Protein AF-0000000080331933 (afdb_homodimer)

Nearest PDB structures (foldseek):
  6dgc-assembly1_A  TM=8.097E-01  e=8.464E-12  Sulfolobus sp. L00 11
  3lhk-assembly1_B  TM=8.534E-01  e=1.083E-10  Methanocaldococcus jannaschii DSM 2661
  6dgc-assembly2_D  TM=8.303E-01  e=3.123E-11  Sulfolobus sp. L00 11
  6dgc-assembly2_C  TM=8.072E-01  e=1.481E-11  Sulfolobus sp. L00 11
  6dgc-assembly1_B  TM=8.072E-01  e=1.899E-11  Sulfolobus sp. L00 11

Secondary structure (DSSP, 8-state):
-BHHHHHHHHT--HHHHHHHHHHT--SS-EEE-SSS-EEE--SS---S---EEEEEEEEESSGGGHHHHHHHHHHHHHHHHHTTPEEEEEEEEE--TT-TT-HHHHHHHH-TT--EEEESSHHHH-SSSHHHHHHHHHTTT-EEEES--S---HHHHHHHHHHHHHHHHHHHHHHHHHHH-HHHHHHHHHHHHHHHHH-/-BHHHHHHHHT--HHHHHHHHHHT--SS-EEE-SSS-EEE--SS---S---EEEEEEEEESSGGGHHHHHHHHHHHHHHHHHTT-EEEEEEEEE--TT-TT-HHHHHHHH-TT--EEEESSHHHH-SSSHHHHHHHHHTTT-EEEES--S---HHHHHHHHHHHHHHHHHHHHHHHHHHH-HHHHHHHHHHHHHHHHH-

InterPro domains:
  IPR006118 Recombinase, conserved site [PS00397] (57-65)
  IPR006119 Resolvase, N-terminal catalytic domain [PF00239] (56-193)
  IPR006119 Resolvase, N-terminal catalytic domain [PS51736] (53-199)
  IPR006119 Resolvase, N-terminal catalytic domain [SM00857] (54-197)
  IPR036162 Resolvase-like, N-terminal catalytic domain superfamily [G3DSA:3.40.50.1390] (54-148)
  IPR036162 Resolvase-like, N-terminal catalytic domain superfamily [SSF53041] (56-193)
  IPR041718 IS607-like transposase, catalytic domain [cd03769] (56-190)
  IPR048046 IS607 transposase [NF033518] (5-188)
  IPR051491 Site-specific recombinase/transposase-related [PTHR36172] (1-187)

Sequence (398 aa):
MNLTEWARTQGVHPQTAYRWFREGTLPVPAQRVGPRTILVDIDTNAALEAIDGLGLYARVSSHDQKADLERQVARLSAWAASAGHRVVRVETEIASGVDGCRSKARRLLADAQVTCVVVEHKDRLGRMNVELVEAALSATGRRLLVLDDGEVEDDLVRDMEDDLVRDMEEVLTSFCARLYGRRSAKNRAKAALEAAGRGMNLTEWARTQGVHPQTAYRWFREGTLPVPAQRVGPRTILVDIDTNAALEAIDGLGLYARVSSHDQKADLERQVARLSAWAASAGHRVVRVETEIASGVDGCRSKARRLLADAQVTCVVVEHKDRLGRMNVELVEAALSATGRRLLVLDDGEVEDDLVRDMEDDLVRDMEEVLTSFCARLYGRRSAKNRAKAALEAAGRG

Organism: NCBI:txid40318

Solvent-accessible surface area (backbone atoms only — not comparable to full-atom values): 20532 Å² total; per-residue (Å²): 73,44,46,57,58,49,14,56,73,71,72,38,56,46,66,55,44,48,49,23,54,74,69,67,64,42,77,45,68,64,42,72,80,51,98,87,40,41,35,26,59,50,85,54,63,56,44,59,56,45,49,72,15,27,25,40,47,38,54,32,62,44,83,88,38,51,69,55,41,50,50,48,44,50,53,55,50,52,53,38,58,73,51,58,35,43,73,72,43,78,37,73,44,75,45,52,40,63,49,35,78,41,62,52,60,27,50,55,40,32,34,62,64,42,34,30,40,35,28,53,37,66,53,52,77,17,75,43,33,50,49,39,35,40,19,29,27,43,27,77,71,21,43,74,43,62,74,51,86,69,92,68,55,68,71,52,47,53,54,48,51,54,38,48,53,51,35,48,47,53,51,38,25,53,50,30,24,73,75,71,32,68,87,51,6,60,62,13,22,50,41,13,53,54,35,34,69,72,90,75,44,45,55,59,50,14,56,75,71,71,37,55,44,66,55,43,49,50,24,54,75,69,68,63,41,76,45,68,64,43,72,79,48,100,86,40,39,36,28,59,49,83,56,65,56,46,59,55,46,48,72,16,29,26,40,47,38,52,33,60,45,85,90,38,52,70,56,41,50,51,49,46,49,52,54,49,51,52,37,57,73,52,59,36,41,72,70,43,77,38,73,47,74,44,53,38,63,49,34,76,42,60,55,61,28,52,52,41,32,34,63,64,41,34,32,41,35,28,54,37,67,53,53,77,16,73,43,34,48,49,38,35,40,20,30,26,42,27,76,72,20,43,73,42,62,73,50,86,67,92,70,57,68,70,53,48,53,53,47,51,54,38,48,52,53,33,47,46,51,50,38,24,53,52,30,25,73,75,71,32,67,88,51,7,59,62,12,23,50,41,13,53,54,35,34,70,74,92

Radius of gyration: 23.29 Å; Cα contacts (8 Å, |Δi|>4): 684; chains: 2; bounding box: 54×56×67 Å

Foldseek 3Di:
DWLCVVCVLLVHHSVVSVVCVVVVNRLFDWDAPDPPTIDGPCVCVSQSPQPQAEEEEFEAADPVCVVVRVVQQVVVVVSSVSSVHDYDYYFYYHHAQADPVGPRLVVSLPDPRHQEYEGQDLSRNHDPPSVVSQVVSPVVNGGYHHGDPDDDDPVRVVSVVVSVLVNQLVVQLVVCCVVPNNVCSNVRSVVVSVVVVVD/DWLCVVCVLLVHHSVVSVVCVVVVNRLFDWDAPDPPTIDGPCVCVSQSVQPQAEEEEFEAADPVCVVVRVVQQVVVVVSSVSSVHDYPYYFYYHHAQADPVTPRLVVSLPDPRHQEYEGQDLSRNHDPDSVVSQVVSPVVNGGYHHRDPDDDDPVRVVSVVVSVLVNQLVVQLVVCCVVPNNVCSNVRSVVVSVVVVVD

pLDDT: mean 85.54, std 13.43, range [34.91, 98.12]

Structure (mmCIF, N/CA/C/O backbone):
data_AF-0000000080331933-model_v1
#
loop_
_entity.id
_entity.type
_entity.pdbx_description
1 polymer 'IS607 family transposase'
#
loop_
_atom_site.group_PDB
_atom_site.id
_atom_site.type_symbol
_atom_site.label_atom_id
_atom_site.label_alt_id
_atom_site.label_comp_id
_atom_site.label_asym_id
_atom_site.label_entity_id
_atom_site.label_seq_id
_atom_site.pdbx_PDB_ins_code
_atom_site.Cartn_x
_atom_site.Cartn_y
_atom_site.Cartn_z
_atom_site.occupancy
_atom_site.B_iso_or_equiv
_atom_site.auth_seq_id
_atom_site.auth_comp_id
_atom_site.auth_asym_id
_atom_site.auth_atom_id
_atom_site.pdbx_PDB_model_num
ATOM 1 N N . MET A 1 1 ? 24.281 23.172 -17.469 1 78.62 1 MET A N 1
ATOM 2 C CA . MET A 1 1 ? 24.797 21.922 -18.031 1 78.62 1 MET A CA 1
ATOM 3 C C . MET A 1 1 ? 23.656 21.109 -18.641 1 78.62 1 MET A C 1
ATOM 5 O O . MET A 1 1 ? 22.5 21.25 -18.234 1 78.62 1 MET A O 1
ATOM 9 N N . ASN A 1 2 ? 23.953 20.359 -19.719 1 84.06 2 ASN A N 1
ATOM 10 C CA . ASN A 1 2 ? 22.953 19.516 -20.359 1 84.06 2 ASN A CA 1
ATOM 11 C C . ASN A 1 2 ? 22.5 18.375 -19.453 1 84.06 2 ASN A C 1
ATOM 13 O O . ASN A 1 2 ? 23.297 17.859 -18.656 1 84.06 2 ASN A O 1
ATOM 17 N N . LEU A 1 3 ? 21.266 18.109 -19.547 1 85.25 3 LEU A N 1
ATOM 18 C CA . LEU A 1 3 ? 20.672 17.109 -18.672 1 85.25 3 LEU A CA 1
ATOM 19 C C . LEU A 1 3 ? 21.469 15.805 -18.719 1 85.25 3 LEU A C 1
ATOM 21 O O . LEU A 1 3 ? 21.672 15.164 -17.688 1 85.25 3 LEU A O 1
ATOM 25 N N . THR A 1 4 ? 21.984 15.477 -19.938 1 84 4 THR A N 1
ATOM 26 C CA . THR A 1 4 ? 22.75 14.25 -20.094 1 84 4 THR A CA 1
ATOM 27 C C . THR A 1 4 ? 24.078 14.336 -19.344 1 84 4 THR A C 1
ATOM 29 O O . THR A 1 4 ? 24.484 13.383 -18.672 1 84 4 THR A O 1
ATOM 32 N N . GLU A 1 5 ? 24.703 15.391 -19.5 1 81.12 5 GLU A N 1
ATOM 33 C CA . GLU A 1 5 ? 25.969 15.609 -18.797 1 81.12 5 GLU A CA 1
ATOM 34 C C . GLU A 1 5 ? 25.766 15.625 -17.281 1 81.12 5 GLU A C 1
ATOM 36 O O . GLU A 1 5 ? 26.531 15.023 -16.531 1 81.12 5 GLU A O 1
ATOM 41 N N . TRP A 1 6 ? 24.734 16.375 -16.859 1 79.62 6 TRP A N 1
ATOM 42 C CA . TRP A 1 6 ? 24.375 16.422 -15.453 1 79.62 6 TRP A CA 1
ATOM 43 C C . TRP A 1 6 ? 24.141 15.023 -14.906 1 79.62 6 TRP A C 1
ATOM 45 O O . TRP A 1 6 ? 24.656 14.664 -13.836 1 79.62 6 TRP A O 1
ATOM 55 N N . ALA A 1 7 ? 23.422 14.258 -15.664 1 79.44 7 ALA A N 1
ATOM 56 C CA . ALA A 1 7 ? 23.109 12.891 -15.25 1 79.44 7 ALA A CA 1
ATOM 57 C C . ALA A 1 7 ? 24.375 12.07 -15.055 1 79.44 7 ALA A C 1
ATOM 59 O O . ALA A 1 7 ? 24.5 11.352 -14.055 1 79.44 7 ALA A O 1
ATOM 60 N N . ARG A 1 8 ? 25.328 12.234 -15.883 1 78.25 8 ARG A N 1
ATOM 61 C CA . ARG A 1 8 ? 26.578 11.492 -15.812 1 78.25 8 ARG A CA 1
ATOM 62 C C . ARG A 1 8 ? 27.391 11.891 -14.578 1 78.25 8 ARG A C 1
ATOM 64 O O . ARG A 1 8 ? 27.969 11.039 -13.906 1 78.25 8 ARG A O 1
ATOM 71 N N . THR A 1 9 ? 27.281 13.102 -14.367 1 74.12 9 THR A N 1
ATOM 72 C CA . THR A 1 9 ? 28.031 13.602 -13.219 1 74.12 9 THR A CA 1
ATOM 73 C C . THR A 1 9 ? 27.422 13.109 -11.914 1 74.12 9 THR A C 1
ATOM 75 O O . THR A 1 9 ? 28.125 12.922 -10.922 1 74.12 9 THR A O 1
ATOM 78 N N . GLN A 1 10 ? 26.078 12.898 -11.93 1 71.25 10 GLN A N 1
ATOM 79 C CA . GLN A 1 10 ? 25.359 12.5 -10.734 1 71.25 10 GLN A CA 1
ATOM 80 C C . GLN A 1 10 ? 25.297 10.977 -10.609 1 71.25 10 GLN A C 1
ATOM 82 O O . GLN A 1 10 ? 24.781 10.453 -9.625 1 71.25 10 GLN A O 1
ATOM 87 N N . GLY A 1 11 ? 25.797 10.32 -11.625 1 68.62 11 GLY A N 1
ATOM 88 C CA . GLY A 1 11 ? 25.75 8.867 -11.664 1 68.62 11 GLY A CA 1
ATOM 89 C C . GLY A 1 11 ? 24.359 8.328 -11.992 1 68.62 11 GLY A C 1
ATOM 90 O O . GLY A 1 11 ? 24 7.23 -11.578 1 68.62 11 GLY A O 1
ATOM 91 N N . VAL A 1 12 ? 23.656 9.133 -12.547 1 75.88 12 VAL A N 1
ATOM 92 C CA . VAL A 1 12 ? 22.312 8.75 -12.969 1 75.88 12 VAL A CA 1
ATOM 93 C C . VAL A 1 12 ? 22.281 8.516 -14.477 1 75.88 12 VAL A C 1
ATOM 95 O O . VAL A 1 12 ? 22.953 9.219 -15.234 1 75.88 12 VAL A O 1
ATOM 98 N N . HIS A 1 13 ? 21.641 7.379 -14.828 1 78.62 13 HIS A N 1
ATOM 99 C CA . HIS A 1 13 ? 21.484 7.133 -16.25 1 78.62 13 HIS A CA 1
ATOM 100 C C . HIS A 1 13 ? 20.734 8.273 -16.938 1 78.62 13 HIS A C 1
ATOM 102 O O . HIS A 1 13 ? 19.75 8.781 -16.406 1 78.62 13 HIS A O 1
ATOM 108 N N . PRO A 1 14 ? 21.203 8.648 -18.047 1 82.5 14 PRO A N 1
ATOM 109 C CA . PRO A 1 14 ? 20.578 9.781 -18.766 1 82.5 14 PRO A CA 1
ATOM 110 C C . PRO A 1 14 ? 19.094 9.586 -18.984 1 82.5 14 PRO A C 1
ATOM 112 O O . PRO A 1 14 ? 18.312 10.547 -18.891 1 82.5 14 PRO A O 1
ATOM 115 N N . GLN A 1 15 ? 18.703 8.383 -19.219 1 83.06 15 GLN A N 1
ATOM 116 C CA . GLN A 1 15 ? 17.281 8.133 -19.438 1 83.06 15 GLN A CA 1
ATOM 117 C C . GLN A 1 15 ? 16.484 8.352 -18.156 1 83.06 15 GLN A C 1
ATOM 119 O O . GLN A 1 15 ? 15.352 8.844 -18.219 1 83.06 15 GLN A O 1
ATOM 124 N N . THR A 1 16 ? 17.109 8.016 -17.094 1 79.62 16 THR A N 1
ATOM 125 C CA . THR A 1 16 ? 16.469 8.25 -15.812 1 79.62 16 THR A CA 1
ATOM 126 C C . THR A 1 16 ? 16.312 9.75 -15.547 1 79.62 16 THR A C 1
ATOM 128 O O . THR A 1 16 ? 15.242 10.195 -15.125 1 79.62 16 THR A O 1
ATOM 131 N N . ALA A 1 17 ? 17.328 10.422 -15.82 1 80.12 17 ALA A N 1
ATOM 132 C CA . ALA A 1 17 ? 17.297 11.875 -15.664 1 80.12 17 ALA A CA 1
ATOM 133 C C . ALA A 1 17 ? 16.203 12.492 -16.531 1 80.12 17 ALA A C 1
ATOM 135 O O . ALA A 1 17 ? 15.484 13.391 -16.094 1 80.12 17 ALA A O 1
ATOM 136 N N . TYR A 1 18 ? 16.125 11.961 -17.703 1 85.19 18 TYR A N 1
ATOM 137 C CA . TYR A 1 18 ? 15.109 12.453 -18.625 1 85.19 18 TYR A CA 1
ATOM 138 C C . TYR A 1 18 ? 13.711 12.156 -18.094 1 85.19 18 TYR A C 1
ATOM 140 O O . TYR A 1 18 ? 12.828 13.016 -18.141 1 85.19 18 TYR A O 1
ATOM 148 N N . ARG A 1 19 ? 13.547 11.023 -17.656 1 80.88 19 ARG A N 1
ATOM 149 C CA . ARG A 1 19 ? 12.266 10.648 -17.062 1 80.88 19 ARG A CA 1
ATOM 150 C C . ARG A 1 19 ? 11.914 11.555 -15.891 1 80.88 19 ARG A C 1
ATOM 152 O O . ARG A 1 19 ? 10.781 12.023 -15.773 1 80.88 19 ARG A O 1
ATOM 159 N N . TRP A 1 20 ? 12.898 11.812 -15.07 1 78.69 20 TRP A N 1
ATOM 160 C CA . TRP A 1 20 ? 12.719 12.719 -13.938 1 78.69 20 TRP A CA 1
ATOM 161 C C . TRP A 1 20 ? 12.242 14.086 -14.414 1 78.69 20 TRP A C 1
ATOM 163 O O . TRP A 1 20 ? 11.352 14.688 -13.805 1 78.69 20 TRP A O 1
ATOM 173 N N . PHE A 1 21 ? 12.891 14.562 -15.461 1 81.06 21 PHE A N 1
ATOM 174 C CA . PHE A 1 21 ? 12.547 15.867 -16.016 1 81.06 21 PHE A CA 1
ATOM 175 C C . PHE A 1 21 ? 11.109 15.883 -16.5 1 81.06 21 PHE A C 1
ATOM 177 O O . PHE A 1 21 ? 10.352 16.812 -16.203 1 81.06 21 PHE A O 1
ATOM 184 N N . ARG A 1 22 ? 10.711 14.812 -17.125 1 81.44 22 ARG A N 1
ATOM 185 C CA . ARG A 1 22 ? 9.367 14.711 -17.688 1 81.44 22 ARG A CA 1
ATOM 186 C C . ARG A 1 22 ? 8.312 14.617 -16.594 1 81.44 22 ARG A C 1
ATOM 188 O O . ARG A 1 22 ? 7.227 15.188 -16.719 1 81.44 22 ARG A O 1
ATOM 195 N N . GLU A 1 23 ? 8.719 14.055 -15.633 1 76 23 GLU A N 1
ATOM 196 C CA . GLU A 1 23 ? 7.77 13.789 -14.555 1 76 23 GLU A CA 1
ATOM 197 C C . GLU A 1 23 ? 7.793 14.906 -13.516 1 76 23 GLU A C 1
ATOM 199 O O . GLU A 1 23 ? 6.984 14.914 -12.586 1 76 23 GLU A O 1
ATOM 204 N N . GLY A 1 24 ? 8.688 15.75 -13.68 1 71.69 24 GLY A N 1
ATOM 205 C CA . GLY A 1 24 ? 8.82 16.859 -12.758 1 71.69 24 GLY A CA 1
ATOM 206 C C . GLY A 1 24 ? 9.484 16.484 -11.445 1 71.69 24 GLY A C 1
ATOM 207 O O . GLY A 1 24 ? 9.328 17.188 -10.438 1 71.69 24 GLY A O 1
ATOM 208 N N . THR A 1 25 ? 10.18 15.391 -11.531 1 69.5 25 THR A N 1
ATOM 209 C CA . THR A 1 25 ? 10.789 14.891 -10.297 1 69.5 25 THR A CA 1
ATOM 210 C C . THR A 1 25 ? 12.289 15.148 -10.297 1 69.5 25 THR A C 1
ATOM 212 O O . THR A 1 25 ? 13.008 14.68 -9.406 1 69.5 25 THR A O 1
ATOM 215 N N . LEU A 1 26 ? 12.789 15.852 -11.273 1 73.25 26 LEU A N 1
ATOM 216 C CA . LEU A 1 26 ? 14.203 16.203 -11.352 1 73.25 26 LEU A CA 1
ATOM 217 C C . LEU A 1 26 ? 14.617 17.094 -10.18 1 73.25 26 LEU A C 1
ATOM 219 O O . LEU A 1 26 ? 13.953 18.078 -9.891 1 73.25 26 LEU A O 1
ATOM 223 N N . PRO A 1 27 ? 15.586 16.641 -9.453 1 69 27 PRO A N 1
ATOM 224 C CA . PRO A 1 27 ? 15.977 17.375 -8.25 1 69 27 PRO A CA 1
ATOM 225 C C . PRO A 1 27 ? 16.516 18.766 -8.555 1 69 27 PRO A C 1
ATOM 227 O O . PRO A 1 27 ? 16.688 19.594 -7.645 1 69 27 PRO A O 1
ATOM 230 N N . VAL A 1 28 ? 16.812 19.031 -9.797 1 71.31 28 VAL A N 1
ATOM 231 C CA . VAL A 1 28 ? 17.375 20.328 -10.172 1 71.31 28 VAL A CA 1
ATOM 232 C C . VAL A 1 28 ? 16.5 20.984 -11.227 1 71.31 28 VAL A C 1
ATOM 234 O O . VAL A 1 28 ? 15.875 20.297 -12.047 1 71.31 28 VAL A O 1
ATOM 237 N N . PRO A 1 29 ? 16.359 22.297 -10.992 1 72.62 29 PRO A N 1
ATOM 238 C CA . PRO A 1 29 ? 15.625 22.969 -12.062 1 72.62 29 PRO A CA 1
ATOM 239 C C . PRO A 1 29 ? 16.266 22.766 -13.438 1 72.62 29 PRO A C 1
ATOM 241 O O . PRO A 1 29 ? 17.5 22.781 -13.555 1 72.62 29 PRO A O 1
ATOM 244 N N . ALA A 1 30 ? 15.398 22.312 -14.297 1 80.56 30 ALA A N 1
ATOM 245 C CA . ALA A 1 30 ? 15.852 22.141 -15.672 1 80.56 30 ALA A CA 1
ATOM 246 C C . ALA A 1 30 ? 14.844 22.734 -16.656 1 80.56 30 ALA A C 1
ATOM 248 O O . ALA A 1 30 ? 13.656 22.844 -16.344 1 80.56 30 ALA A O 1
ATOM 249 N N . GLN A 1 31 ? 15.359 23.328 -17.656 1 83 31 GLN A N 1
ATOM 250 C CA . GLN A 1 31 ? 14.508 23.938 -18.672 1 83 31 GLN A CA 1
ATOM 251 C C . GLN A 1 31 ? 14.906 23.453 -20.078 1 83 31 GLN A C 1
ATOM 253 O O . GLN A 1 31 ? 16.094 23.281 -20.359 1 83 31 GLN A O 1
ATOM 258 N N . ARG A 1 32 ? 13.852 23 -20.734 1 84.19 32 ARG A N 1
ATOM 259 C CA . ARG A 1 32 ? 14.102 22.656 -22.125 1 84.19 32 ARG A CA 1
ATOM 260 C C . ARG A 1 32 ? 14.414 23.891 -22.953 1 84.19 32 ARG A C 1
ATOM 262 O O . ARG A 1 32 ? 13.617 24.828 -23 1 84.19 32 ARG A O 1
ATOM 269 N N . VAL A 1 33 ? 15.562 24.047 -23.453 1 80.44 33 VAL A N 1
ATOM 270 C CA . VAL A 1 33 ? 15.992 25.219 -24.203 1 80.44 33 VAL A CA 1
ATOM 271 C C . VAL A 1 33 ? 15.906 24.938 -25.703 1 80.44 33 VAL A C 1
ATOM 273 O O . VAL A 1 33 ? 15.953 25.859 -26.516 1 80.44 33 VAL A O 1
ATOM 276 N N . GLY A 1 34 ? 15.688 23.719 -26.203 1 77.19 34 GLY A N 1
ATOM 277 C CA . GLY A 1 34 ? 15.555 23.297 -27.594 1 77.19 34 GLY A CA 1
ATOM 278 C C . GLY A 1 34 ? 14.766 22 -27.75 1 77.19 34 GLY A C 1
ATOM 279 O O . GLY A 1 34 ? 14.312 21.422 -26.766 1 77.19 34 GLY A O 1
ATOM 280 N N . PRO A 1 35 ? 14.57 21.547 -29 1 77.31 35 PRO A N 1
ATOM 281 C CA . PRO A 1 35 ? 13.773 20.359 -29.25 1 77.31 35 PRO A CA 1
ATOM 282 C C . PRO A 1 35 ? 14.344 19.109 -28.578 1 77.31 35 PRO A C 1
ATOM 284 O O . PRO A 1 35 ? 13.594 18.219 -28.172 1 77.31 35 PRO A O 1
ATOM 287 N N . ARG A 1 36 ? 15.633 19.125 -28.469 1 78.56 36 ARG A N 1
ATOM 288 C CA . ARG A 1 36 ? 16.281 17.953 -27.906 1 78.56 36 ARG A CA 1
ATOM 289 C C . ARG A 1 36 ? 17.203 18.344 -26.75 1 78.56 36 ARG A C 1
ATOM 291 O O . ARG A 1 36 ? 18.016 17.531 -26.297 1 78.56 36 ARG A O 1
ATOM 298 N N . THR A 1 37 ? 17.219 19.609 -26.391 1 82.5 37 THR A N 1
ATOM 299 C CA . THR A 1 37 ? 18.188 20.062 -25.391 1 82.5 37 THR A CA 1
ATOM 300 C C . THR A 1 37 ? 17.484 20.531 -24.125 1 82.5 37 THR A C 1
ATOM 302 O O . THR A 1 37 ? 16.594 21.406 -24.188 1 82.5 37 THR A O 1
ATOM 305 N N . ILE A 1 38 ? 17.75 19.891 -22.969 1 86.88 38 ILE A N 1
ATOM 306 C CA . ILE A 1 38 ? 17.328 20.297 -21.641 1 86.88 38 ILE A CA 1
ATOM 307 C C . ILE A 1 38 ? 18.531 20.781 -20.828 1 86.88 38 ILE A C 1
ATOM 309 O O . ILE A 1 38 ? 19.531 20.062 -20.719 1 86.88 38 ILE A O 1
ATOM 313 N N . LEU A 1 39 ? 18.547 22.078 -20.5 1 80.12 39 LEU A N 1
ATOM 314 C CA . LEU A 1 39 ? 19.641 22.641 -19.703 1 80.12 39 LEU A CA 1
ATOM 315 C C . LEU A 1 39 ? 19.297 22.641 -18.219 1 80.12 39 LEU A C 1
ATOM 317 O O . LEU A 1 39 ? 18.172 22.984 -17.844 1 80.12 39 LEU A O 1
ATOM 321 N N . VAL A 1 40 ? 20.266 22.062 -17.562 1 74.81 40 VAL A N 1
ATOM 322 C CA . VAL A 1 40 ? 20.172 22.109 -16.094 1 74.81 40 VAL A CA 1
ATOM 323 C C . VAL A 1 40 ? 20.859 23.375 -15.586 1 74.81 40 VAL A C 1
ATOM 325 O O . VAL A 1 40 ? 21.984 23.703 -16.016 1 74.81 40 VAL A O 1
ATOM 328 N N . ASP A 1 41 ? 20.125 24.328 -15.148 1 60.22 41 ASP A N 1
ATOM 329 C CA . ASP A 1 41 ? 20.719 25.531 -14.594 1 60.22 41 ASP A CA 1
ATOM 330 C C . ASP A 1 41 ? 21.672 25.203 -13.453 1 60.22 41 ASP A C 1
ATOM 332 O O . ASP A 1 41 ? 21.25 24.766 -12.383 1 60.22 41 ASP A O 1
ATOM 336 N N . ILE A 1 42 ? 22.922 25.047 -13.836 1 52.09 42 ILE A N 1
ATOM 337 C CA . ILE A 1 42 ? 23.984 24.75 -12.875 1 52.09 42 ILE A CA 1
ATOM 338 C C . ILE A 1 42 ? 24.141 25.906 -11.898 1 52.09 42 ILE A C 1
ATOM 340 O O . ILE A 1 42 ? 24.594 25.719 -10.773 1 52.09 42 ILE A O 1
ATOM 344 N N . ASP A 1 43 ? 24.422 27.234 -12.469 1 46.16 43 ASP A N 1
ATOM 345 C CA . ASP A 1 43 ? 24.703 28.312 -11.539 1 46.16 43 ASP A CA 1
ATOM 346 C C . ASP A 1 43 ? 23.828 28.219 -10.289 1 46.16 43 ASP A C 1
ATOM 348 O O . ASP A 1 43 ? 24.141 28.828 -9.266 1 46.16 43 ASP A O 1
ATOM 352 N N . THR A 1 44 ? 22.609 28.266 -10.641 1 37.25 44 THR A N 1
ATOM 353 C CA . THR A 1 44 ? 21.906 27.922 -9.414 1 37.25 44 THR A CA 1
ATOM 354 C C . THR A 1 44 ? 22.484 26.641 -8.789 1 37.25 44 THR A C 1
ATOM 356 O O . THR A 1 44 ? 22.469 25.578 -9.422 1 37.25 44 THR A O 1
ATOM 359 N N . ASN A 1 45 ? 23.719 26.609 -8.469 1 36.22 45 ASN A N 1
ATOM 360 C CA . ASN A 1 45 ? 24.188 25.641 -7.496 1 36.22 45 ASN A CA 1
ATOM 361 C C . ASN A 1 45 ? 23.047 24.812 -6.934 1 36.22 45 ASN A C 1
ATOM 363 O O . ASN A 1 45 ? 22.703 24.938 -5.758 1 36.22 45 ASN A O 1
ATOM 367 N N . ALA A 1 46 ? 22.125 24.969 -7.609 1 36.38 46 ALA A N 1
ATOM 368 C CA . ALA A 1 46 ? 21.047 24.141 -7.105 1 36.38 46 ALA A CA 1
ATOM 369 C C . ALA A 1 46 ? 21.547 22.75 -6.711 1 36.38 46 ALA A C 1
ATOM 371 O O . ALA A 1 46 ? 22 21.984 -7.562 1 36.38 46 ALA A O 1
ATOM 372 N N . ALA A 1 47 ? 22.547 22.609 -5.973 1 34.91 47 ALA A N 1
ATOM 373 C CA . ALA A 1 47 ? 22.844 21.594 -4.973 1 34.91 47 ALA A CA 1
ATOM 374 C C . ALA A 1 47 ? 21.859 20.422 -5.078 1 34.91 47 ALA A C 1
ATOM 376 O O . ALA A 1 47 ? 20.641 20.641 -5.223 1 34.91 47 ALA A O 1
ATOM 377 N N . LEU A 1 48 ? 21.984 19.375 -5.957 1 43.81 48 LEU A N 1
ATOM 378 C CA . LEU A 1 48 ? 21.25 18.203 -5.492 1 43.81 48 LEU A CA 1
ATOM 379 C C . LEU A 1 48 ? 20.609 18.453 -4.133 1 43.81 48 LEU A C 1
ATOM 381 O O . LEU A 1 48 ? 21.312 18.578 -3.125 1 43.81 48 LEU A O 1
ATOM 385 N N . GLU A 1 49 ? 20.094 19.641 -4.199 1 49.19 49 GLU A N 1
ATOM 386 C CA . GLU A 1 49 ? 19.578 20.078 -2.906 1 49.19 49 GLU A CA 1
ATOM 387 C C . GLU A 1 49 ? 19.453 18.922 -1.935 1 49.19 49 GLU A C 1
ATOM 389 O O . GLU A 1 49 ? 18.812 17.906 -2.254 1 49.19 49 GLU A O 1
ATOM 394 N N . ALA A 1 50 ? 20.641 18.781 -1.407 1 58.12 50 ALA A N 1
ATOM 395 C CA . ALA A 1 50 ? 20.719 17.797 -0.326 1 58.12 50 ALA A CA 1
ATOM 396 C C . ALA A 1 50 ? 19.344 17.594 0.324 1 58.12 50 ALA A C 1
ATOM 398 O O . ALA A 1 50 ? 18.625 18.547 0.597 1 58.12 50 ALA A O 1
ATOM 399 N N . ILE A 1 51 ? 18.797 16.609 -0.263 1 68.5 51 ILE A N 1
ATOM 400 C CA . ILE A 1 51 ? 17.625 16.188 0.483 1 68.5 51 ILE A CA 1
ATOM 401 C C . ILE A 1 51 ? 17.969 16.031 1.959 1 68.5 51 ILE A C 1
ATOM 403 O O . ILE A 1 51 ? 18.969 15.367 2.297 1 68.5 51 ILE A O 1
ATOM 407 N N . ASP A 1 52 ? 17.375 16.906 2.615 1 77.5 52 ASP A N 1
ATOM 408 C CA . ASP A 1 52 ? 17.547 16.734 4.055 1 77.5 52 ASP A CA 1
ATOM 409 C C . ASP A 1 52 ? 16.562 15.711 4.605 1 77.5 52 ASP A C 1
ATOM 411 O O . ASP A 1 52 ? 15.344 15.859 4.434 1 77.5 52 ASP A O 1
ATOM 415 N N . GLY A 1 53 ? 17.062 14.469 4.996 1 93.75 53 GLY A N 1
ATOM 416 C CA . GLY A 1 53 ? 16.25 13.445 5.641 1 93.75 53 GLY A CA 1
ATOM 417 C C . GLY A 1 53 ? 16.031 12.227 4.77 1 93.75 53 GLY A C 1
ATOM 418 O O . GLY A 1 53 ? 14.891 11.812 4.555 1 93.75 53 GLY A O 1
ATOM 419 N N . LEU A 1 54 ? 17.109 11.594 4.301 1 95.38 54 LEU A N 1
ATOM 420 C CA . LEU A 1 54 ? 17.031 10.391 3.482 1 95.38 54 LEU A CA 1
ATOM 421 C C . LEU A 1 54 ? 16.797 9.156 4.352 1 95.38 54 LEU A C 1
ATOM 423 O O . LEU A 1 54 ? 17.484 8.961 5.352 1 95.38 54 LEU A O 1
ATOM 427 N N . GLY A 1 55 ? 15.758 8.453 4.008 1 97.62 55 GLY A N 1
ATOM 428 C CA . GLY A 1 55 ? 15.586 7.098 4.516 1 97.62 55 GLY A CA 1
ATOM 429 C C . GLY A 1 55 ? 15.875 6.031 3.479 1 97.62 55 GLY A C 1
ATOM 430 O O . GLY A 1 55 ? 15.18 5.93 2.469 1 97.62 55 GLY A O 1
ATOM 431 N N . LEU A 1 56 ? 16.938 5.262 3.744 1 97.31 56 LEU A N 1
ATOM 432 C CA . LEU A 1 56 ? 17.312 4.188 2.836 1 97.31 56 LEU A CA 1
ATOM 433 C C . LEU A 1 56 ? 16.656 2.877 3.238 1 97.31 56 LEU A C 1
ATOM 435 O O . LEU A 1 56 ? 16.656 2.506 4.414 1 97.31 56 LEU A O 1
ATOM 439 N N . TYR A 1 57 ? 16.078 2.25 2.23 1 97.69 57 TYR A N 1
ATOM 440 C CA . TYR A 1 57 ? 15.414 0.983 2.514 1 97.69 57 TYR A CA 1
ATOM 441 C C . TYR A 1 57 ? 15.867 -0.102 1.545 1 97.69 57 TYR A C 1
ATOM 443 O O . TYR A 1 57 ? 15.867 0.103 0.329 1 97.69 57 TYR A O 1
ATOM 451 N N . ALA A 1 58 ? 16.312 -1.238 2.146 1 95.88 58 ALA A N 1
ATOM 452 C CA . ALA A 1 58 ? 16.703 -2.42 1.388 1 95.88 58 ALA A CA 1
ATOM 453 C C . ALA A 1 58 ? 15.977 -3.662 1.88 1 95.88 58 ALA A C 1
ATOM 455 O O . ALA A 1 58 ? 15.766 -3.832 3.084 1 95.88 58 ALA A O 1
ATOM 456 N N . ARG A 1 59 ? 15.562 -4.484 0.85 1 94.19 59 ARG A N 1
ATOM 457 C CA . ARG A 1 59 ? 14.797 -5.664 1.218 1 94.19 59 ARG A CA 1
ATOM 458 C C . ARG A 1 59 ? 15.148 -6.852 0.325 1 94.19 59 ARG A C 1
ATOM 460 O O . ARG A 1 59 ? 15.352 -6.688 -0.88 1 94.19 59 ARG A O 1
ATOM 467 N N . VAL A 1 60 ? 15.211 -8.023 0.975 1 91.25 60 VAL A N 1
ATOM 468 C CA . VAL A 1 60 ? 15.258 -9.281 0.242 1 91.25 60 VAL A CA 1
ATOM 469 C C . VAL A 1 60 ? 14.18 -10.234 0.774 1 91.25 60 VAL A C 1
ATOM 471 O O . VAL A 1 60 ? 13.602 -9.984 1.832 1 91.25 60 VAL A O 1
ATOM 474 N N . SER A 1 61 ? 13.938 -11.289 0.087 1 90.06 61 SER A N 1
ATOM 475 C CA . SER A 1 61 ? 12.836 -12.164 0.448 1 90.06 61 SER A CA 1
ATOM 476 C C . SER A 1 61 ? 13.312 -13.336 1.306 1 90.06 61 SER A C 1
ATOM 478 O O . SER A 1 61 ? 12.5 -14.016 1.936 1 90.06 61 SER A O 1
ATOM 480 N N . SER A 1 62 ? 14.578 -13.586 1.27 1 88.94 62 SER A N 1
ATOM 481 C CA . SER A 1 62 ? 15.055 -14.773 1.978 1 88.94 62 SER A CA 1
ATOM 482 C C . SER A 1 62 ? 16.375 -14.5 2.691 1 88.94 62 SER A C 1
ATOM 484 O O . SER A 1 62 ? 17.141 -13.641 2.268 1 88.94 62 SER A O 1
ATOM 486 N N . HIS A 1 63 ? 16.641 -15.297 3.701 1 89.19 63 HIS A N 1
ATOM 487 C CA . HIS A 1 63 ? 17.875 -15.188 4.465 1 89.19 63 HIS A CA 1
ATOM 488 C C . HIS A 1 63 ? 19.078 -15.602 3.629 1 89.19 63 HIS A C 1
ATOM 490 O O . HIS A 1 63 ? 20.219 -15.211 3.922 1 89.19 63 HIS A O 1
ATOM 496 N N . ASP A 1 64 ? 18.797 -16.359 2.596 1 87.31 64 ASP A N 1
ATOM 497 C CA . ASP A 1 64 ? 19.875 -16.844 1.743 1 87.31 64 ASP A CA 1
ATOM 498 C C . ASP A 1 64 ? 20.391 -15.734 0.827 1 87.31 64 ASP A C 1
ATOM 500 O O . ASP A 1 64 ? 21.359 -15.922 0.103 1 87.31 64 ASP A O 1
ATOM 504 N N . GLN A 1 65 ? 19.812 -14.57 0.929 1 88.81 65 GLN A N 1
ATOM 505 C CA . GLN A 1 65 ? 20.172 -13.469 0.034 1 88.81 65 GLN A CA 1
ATOM 506 C C . GLN A 1 65 ? 20.875 -12.344 0.793 1 88.81 65 GLN A C 1
ATOM 508 O O . GLN A 1 65 ? 20.75 -11.18 0.421 1 88.81 65 GLN A O 1
ATOM 513 N N . LYS A 1 66 ? 21.516 -12.68 1.791 1 89.06 66 LYS A N 1
ATOM 514 C CA . LYS A 1 66 ? 22.172 -11.695 2.646 1 89.06 66 LYS A CA 1
ATOM 515 C C . LYS A 1 66 ? 23.219 -10.898 1.867 1 89.06 66 LYS A C 1
ATOM 517 O O . LYS A 1 66 ? 23.359 -9.688 2.062 1 89.06 66 LYS A O 1
ATOM 522 N N . ALA A 1 67 ? 23.953 -11.602 1.06 1 89.31 67 ALA A N 1
ATOM 523 C CA . ALA A 1 67 ? 24.969 -10.914 0.264 1 89.31 67 ALA A CA 1
ATOM 524 C C . ALA A 1 67 ? 24.328 -9.867 -0.643 1 89.31 67 ALA A C 1
ATOM 526 O O . ALA A 1 67 ? 24.875 -8.773 -0.81 1 89.31 67 ALA A O 1
ATOM 527 N N . ASP A 1 68 ? 23.234 -10.203 -1.188 1 88.62 68 ASP A N 1
ATOM 528 C CA . ASP A 1 68 ? 22.516 -9.266 -2.043 1 88.62 68 ASP A CA 1
ATOM 529 C C . ASP A 1 68 ? 22.016 -8.07 -1.24 1 88.62 68 ASP A C 1
ATOM 531 O O . ASP A 1 68 ? 22.047 -6.934 -1.719 1 88.62 68 ASP A O 1
ATOM 535 N N . LEU A 1 69 ? 21.562 -8.328 -0.099 1 92.44 69 LEU A N 1
ATOM 536 C CA . LEU A 1 69 ? 21.078 -7.273 0.785 1 92.44 69 LEU A CA 1
ATOM 537 C C . LEU A 1 69 ? 22.203 -6.285 1.099 1 92.44 69 LEU A C 1
ATOM 539 O O . LEU A 1 69 ? 22 -5.07 1.026 1 92.44 69 LEU A O 1
ATOM 543 N N . GLU A 1 70 ? 23.328 -6.84 1.346 1 93.44 70 GLU A N 1
ATOM 544 C CA . GLU A 1 70 ? 24.484 -6.008 1.649 1 93.44 70 GLU A CA 1
ATOM 545 C C . GLU A 1 70 ? 24.891 -5.164 0.444 1 93.44 70 GLU A C 1
ATOM 547 O O . GLU A 1 70 ? 25.234 -3.988 0.588 1 93.44 70 GLU A O 1
ATOM 552 N N . ARG A 1 71 ? 24.859 -5.793 -0.645 1 91.25 71 ARG A N 1
ATOM 553 C CA . ARG A 1 71 ? 25.188 -5.074 -1.869 1 91.25 71 ARG A CA 1
ATOM 554 C C . ARG A 1 71 ? 24.188 -3.947 -2.127 1 91.25 71 ARG A C 1
ATOM 556 O O . ARG A 1 71 ? 24.578 -2.857 -2.555 1 91.25 71 ARG A O 1
ATOM 563 N N . GLN A 1 72 ? 22.969 -4.172 -1.899 1 91.19 72 GLN A N 1
ATOM 564 C CA . GLN A 1 72 ? 21.922 -3.17 -2.072 1 91.19 72 GLN A CA 1
ATOM 565 C C . GLN A 1 72 ? 22.141 -1.973 -1.152 1 91.19 72 GLN A C 1
ATOM 567 O O . GLN A 1 72 ? 22.109 -0.824 -1.599 1 91.19 72 GLN A O 1
ATOM 572 N N . VAL A 1 73 ? 22.453 -2.238 0.047 1 94.31 73 VAL A N 1
ATOM 573 C CA . VAL A 1 73 ? 22.703 -1.182 1.023 1 94.31 73 VAL A CA 1
ATOM 574 C C . VAL A 1 73 ? 23.922 -0.371 0.612 1 94.31 73 VAL A C 1
ATOM 576 O O . VAL A 1 73 ? 23.922 0.858 0.707 1 94.31 73 VAL A O 1
ATOM 579 N N . ALA A 1 74 ? 24.906 -1.11 0.152 1 93.06 74 ALA A N 1
ATOM 580 C CA . ALA A 1 74 ? 26.141 -0.442 -0.278 1 93.06 74 ALA A CA 1
ATOM 581 C C . ALA A 1 74 ? 25.859 0.518 -1.433 1 93.06 74 ALA A C 1
ATOM 583 O O . ALA A 1 74 ? 26.359 1.647 -1.438 1 93.06 74 ALA A O 1
ATOM 584 N N . ARG A 1 75 ? 25.078 0.079 -2.346 1 90.75 75 ARG A N 1
ATOM 585 C CA . ARG A 1 75 ? 24.75 0.912 -3.496 1 90.75 75 ARG A CA 1
ATOM 586 C C . ARG A 1 75 ? 23.938 2.135 -3.068 1 90.75 75 ARG A C 1
ATOM 588 O O . ARG A 1 75 ? 24.219 3.252 -3.51 1 90.75 75 ARG A O 1
ATOM 595 N N . LEU A 1 76 ? 22.969 1.936 -2.197 1 92.56 76 LEU A N 1
ATOM 596 C CA . LEU A 1 76 ? 22.141 3.029 -1.699 1 92.56 76 LEU A CA 1
ATOM 597 C C . LEU A 1 76 ? 22.984 4.043 -0.934 1 92.56 76 LEU A C 1
ATOM 599 O O . LEU A 1 76 ? 22.859 5.25 -1.142 1 92.56 76 LEU A O 1
ATOM 603 N N . SER A 1 77 ? 23.859 3.496 -0.154 1 92.94 77 SER A N 1
ATOM 604 C CA . SER A 1 77 ? 24.688 4.348 0.681 1 92.94 77 SER A CA 1
ATOM 605 C C . SER A 1 77 ? 25.688 5.137 -0.161 1 92.94 77 SER A C 1
ATOM 607 O O . SER A 1 77 ? 25.938 6.316 0.096 1 92.94 77 SER A O 1
ATOM 609 N N . ALA A 1 78 ? 26.266 4.48 -1.069 1 89.94 78 ALA A N 1
ATOM 610 C CA . ALA A 1 78 ? 27.219 5.145 -1.955 1 89.94 78 ALA A CA 1
ATOM 611 C C . ALA A 1 78 ? 26.547 6.281 -2.725 1 89.94 78 ALA A C 1
ATOM 613 O O . ALA A 1 78 ? 27.109 7.367 -2.85 1 89.94 78 ALA A O 1
ATOM 614 N N . TRP A 1 79 ? 25.375 6.008 -3.168 1 87.31 79 TRP A N 1
ATOM 615 C CA . TRP A 1 79 ? 24.609 7.023 -3.883 1 87.31 79 TRP A CA 1
ATOM 616 C C . TRP A 1 79 ? 24.297 8.219 -2.979 1 87.31 79 TRP A C 1
ATOM 618 O O . TRP A 1 79 ? 24.484 9.367 -3.379 1 87.31 79 TRP A O 1
ATOM 628 N N . ALA A 1 80 ? 23.844 7.941 -1.776 1 89.12 80 ALA A N 1
ATOM 629 C CA . ALA A 1 80 ? 23.5 9.008 -0.834 1 89.12 80 ALA A CA 1
ATOM 630 C C . ALA A 1 80 ? 24.719 9.883 -0.534 1 89.12 80 ALA A C 1
ATOM 632 O O . ALA A 1 80 ? 24.594 11.109 -0.452 1 89.12 80 ALA A O 1
ATOM 633 N N . ALA A 1 81 ? 25.844 9.281 -0.372 1 87 81 ALA A N 1
ATOM 634 C CA . ALA A 1 81 ? 27.094 9.984 -0.049 1 87 81 ALA A CA 1
ATOM 635 C C . ALA A 1 81 ? 27.531 10.875 -1.208 1 87 81 ALA A C 1
ATOM 637 O O . ALA A 1 81 ? 28.031 11.984 -0.995 1 87 81 ALA A O 1
ATOM 638 N N . SER A 1 82 ? 27.375 10.398 -2.297 1 82.81 82 SER A N 1
ATOM 639 C CA . SER A 1 82 ? 27.859 11.102 -3.477 1 82.81 82 SER A CA 1
ATOM 640 C C . SER A 1 82 ? 27.078 12.398 -3.707 1 82.81 82 SER A C 1
ATOM 642 O O . SER A 1 82 ? 27.641 13.375 -4.211 1 82.81 82 SER A O 1
ATOM 644 N N . ALA A 1 83 ? 25.844 12.461 -3.285 1 72 83 ALA A N 1
ATOM 645 C CA . ALA A 1 83 ? 25 13.617 -3.557 1 72 83 ALA A CA 1
ATOM 646 C C . ALA A 1 83 ? 24.906 14.531 -2.334 1 72 83 ALA A C 1
ATOM 648 O O . ALA A 1 83 ? 24.219 15.547 -2.359 1 72 83 ALA A O 1
ATOM 649 N N . GLY A 1 84 ? 25.688 14.148 -1.375 1 78.19 84 GLY A N 1
ATOM 650 C CA . GLY A 1 84 ? 25.734 14.938 -0.158 1 78.19 84 GLY A CA 1
ATOM 651 C C . GLY A 1 84 ? 24.422 14.938 0.604 1 78.19 84 GLY A C 1
ATOM 652 O O . GLY A 1 84 ? 24.078 15.93 1.25 1 78.19 84 GLY A O 1
ATOM 653 N N . HIS A 1 85 ? 23.656 13.953 0.465 1 82.12 85 HIS A N 1
ATOM 654 C CA . HIS A 1 85 ? 22.375 13.844 1.146 1 82.12 85 HIS A CA 1
ATOM 655 C C . HIS A 1 85 ? 22.547 13.414 2.598 1 82.12 85 HIS A C 1
ATOM 657 O O . HIS A 1 85 ? 23.469 12.664 2.918 1 82.12 85 HIS A O 1
ATOM 663 N N . ARG A 1 86 ? 21.812 14.008 3.443 1 90.19 86 ARG A N 1
ATOM 664 C CA . ARG A 1 86 ? 21.828 13.578 4.84 1 90.19 86 ARG A CA 1
ATOM 665 C C . ARG A 1 86 ? 20.953 12.352 5.043 1 90.19 86 ARG A C 1
ATOM 667 O O . ARG A 1 86 ? 19.734 12.422 4.859 1 90.19 86 ARG A O 1
ATOM 674 N N . VAL A 1 87 ? 21.578 11.305 5.41 1 94.38 87 VAL A N 1
ATOM 675 C CA . VAL A 1 87 ? 20.859 10.07 5.691 1 94.38 87 VAL A CA 1
ATOM 676 C C . VAL A 1 87 ? 20.406 10.055 7.152 1 94.38 87 VAL A C 1
ATOM 678 O O . VAL A 1 87 ? 21.234 10.188 8.062 1 94.38 87 VAL A O 1
ATOM 681 N N . VAL A 1 88 ? 19.141 9.898 7.344 1 95.69 88 VAL A N 1
ATOM 682 C CA . VAL A 1 88 ? 18.656 9.953 8.719 1 95.69 88 VAL A CA 1
ATOM 683 C C . VAL A 1 88 ? 18.312 8.539 9.195 1 95.69 88 VAL A C 1
ATOM 685 O O . VAL A 1 88 ? 18.219 8.289 10.398 1 95.69 88 VAL A O 1
ATOM 688 N N . ARG A 1 89 ? 18.094 7.617 8.242 1 96 89 ARG A N 1
ATOM 689 C CA . ARG A 1 89 ? 17.734 6.258 8.633 1 96 89 ARG A CA 1
ATOM 690 C C . ARG A 1 89 ? 18.094 5.266 7.527 1 96 89 ARG A C 1
ATOM 692 O O . ARG A 1 89 ? 17.938 5.562 6.344 1 96 89 ARG A O 1
ATOM 699 N N . VAL A 1 90 ? 18.594 4.102 7.938 1 97 90 VAL A N 1
ATOM 700 C CA . VAL A 1 90 ? 18.828 2.967 7.051 1 97 90 VAL A CA 1
ATOM 701 C C . VAL A 1 90 ? 18.141 1.727 7.605 1 97 90 VAL A C 1
ATOM 703 O O . VAL A 1 90 ? 18.391 1.32 8.742 1 97 90 VAL A O 1
ATOM 706 N N . GLU A 1 91 ? 17.219 1.205 6.832 1 98.06 91 GLU A N 1
ATOM 707 C CA . GLU A 1 91 ? 16.5 0.004 7.254 1 98.06 91 GLU A CA 1
ATOM 708 C C . GLU A 1 91 ? 16.703 -1.135 6.258 1 98.06 91 GLU A C 1
ATOM 710 O O . GLU A 1 91 ? 16.531 -0.948 5.051 1 98.06 91 GLU A O 1
ATOM 715 N N . THR A 1 92 ? 17.125 -2.311 6.754 1 96.81 92 THR A N 1
ATOM 716 C CA . THR A 1 92 ? 17.234 -3.545 5.988 1 96.81 92 THR A CA 1
ATOM 717 C C . THR A 1 92 ? 16.25 -4.598 6.508 1 96.81 92 THR A C 1
ATOM 719 O O . THR A 1 92 ? 16.047 -4.711 7.715 1 96.81 92 THR A O 1
ATOM 722 N N . GLU A 1 93 ? 15.711 -5.277 5.602 1 95.69 93 GLU A N 1
ATOM 723 C CA . GLU A 1 93 ? 14.664 -6.191 6.047 1 95.69 93 GLU A CA 1
ATOM 724 C C . GLU A 1 93 ? 14.594 -7.43 5.152 1 95.69 93 GLU A C 1
ATOM 726 O O . GLU A 1 93 ? 14.852 -7.348 3.951 1 95.69 93 GLU A O 1
ATOM 731 N N . ILE A 1 94 ? 14.414 -8.602 5.777 1 94 94 ILE A N 1
ATOM 732 C CA . ILE A 1 94 ? 14.086 -9.836 5.07 1 94 94 ILE A CA 1
ATOM 733 C C . ILE A 1 94 ? 12.594 -10.109 5.176 1 94 94 ILE A C 1
ATOM 735 O O . ILE A 1 94 ? 12.094 -10.477 6.246 1 94 94 ILE A O 1
ATOM 739 N N . ALA A 1 95 ? 11.914 -9.867 4.098 1 93.31 95 ALA A N 1
ATOM 740 C CA . ALA A 1 95 ? 10.461 -9.977 4.105 1 93.31 95 ALA A CA 1
ATOM 741 C C . ALA A 1 95 ? 9.906 -10.008 2.686 1 93.31 95 ALA A C 1
ATOM 743 O O . ALA A 1 95 ? 10.586 -9.609 1.737 1 93.31 95 ALA A O 1
ATOM 744 N N . SER A 1 96 ? 8.633 -10.43 2.656 1 92.06 96 SER A N 1
ATOM 745 C CA . SER A 1 96 ? 7.922 -10.422 1.381 1 92.06 96 SER A CA 1
ATOM 746 C C . SER A 1 96 ? 7.496 -9.008 0.995 1 92.06 96 SER A C 1
ATOM 748 O O . SER A 1 96 ? 7.234 -8.172 1.863 1 92.06 96 SER A O 1
ATOM 750 N N . GLY A 1 97 ? 7.422 -8.734 -0.274 1 90.06 97 GLY A N 1
ATOM 751 C CA . GLY A 1 97 ? 6.988 -7.449 -0.791 1 90.06 97 GLY A CA 1
ATOM 752 C C . GLY A 1 97 ? 5.492 -7.223 -0.656 1 90.06 97 GLY A C 1
ATOM 753 O O . GLY A 1 97 ? 4.996 -6.137 -0.949 1 90.06 97 GLY A O 1
ATOM 754 N N . VAL A 1 98 ? 4.785 -8.266 -0.233 1 90.5 98 VAL A N 1
ATOM 755 C CA . VAL A 1 98 ? 3.336 -8.156 -0.125 1 90.5 98 VAL A CA 1
ATOM 756 C C . VAL A 1 98 ? 2.922 -8.203 1.344 1 90.5 98 VAL A C 1
ATOM 75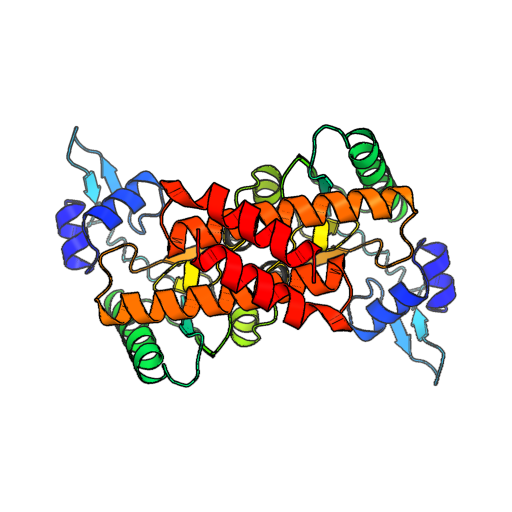8 O O . VAL A 1 98 ? 1.729 -8.234 1.659 1 90.5 98 VAL A O 1
ATOM 761 N N . ASP A 1 99 ? 3.938 -8.188 2.168 1 87 99 ASP A N 1
ATOM 762 C CA . ASP A 1 99 ? 3.701 -8.164 3.607 1 87 99 ASP A CA 1
ATOM 763 C C . ASP A 1 99 ? 3.65 -6.73 4.133 1 87 99 ASP A C 1
ATOM 765 O O . ASP A 1 99 ? 4.691 -6.102 4.34 1 87 99 ASP A O 1
ATOM 769 N N . GLY A 1 100 ? 2.504 -6.238 4.484 1 80.38 100 GLY A N 1
ATOM 770 C CA . GLY A 1 100 ? 2.348 -4.883 4.984 1 80.38 100 GLY A CA 1
ATOM 771 C C . GLY A 1 100 ? 2.783 -4.73 6.43 1 80.38 100 GLY A C 1
ATOM 772 O O . GLY A 1 100 ? 2.906 -3.611 6.93 1 80.38 100 GLY A O 1
ATOM 773 N N . CYS A 1 101 ? 3.127 -5.816 7.055 1 84.62 101 CYS A N 1
ATOM 774 C CA . CYS A 1 101 ? 3.479 -5.766 8.469 1 84.62 101 CYS A CA 1
ATOM 775 C C . CYS A 1 101 ? 4.992 -5.73 8.656 1 84.62 101 CYS A C 1
ATOM 777 O O . CYS A 1 101 ? 5.492 -5.973 9.758 1 84.62 101 CYS A O 1
ATOM 779 N N . ARG A 1 102 ? 5.652 -5.387 7.668 1 93.12 102 ARG A N 1
ATOM 780 C CA . ARG A 1 102 ? 7.098 -5.191 7.727 1 93.12 102 ARG A CA 1
ATOM 781 C C . ARG A 1 102 ? 7.461 -4.07 8.695 1 93.12 102 ARG A C 1
ATOM 783 O O . ARG A 1 102 ? 7.293 -2.891 8.375 1 93.12 102 ARG A O 1
ATOM 790 N N . SER A 1 103 ? 8.039 -4.41 9.742 1 95.56 103 SER A N 1
ATOM 791 C CA . SER A 1 103 ? 8.242 -3.482 10.852 1 95.56 103 SER A CA 1
ATOM 792 C C . SER A 1 103 ? 9.258 -2.402 10.484 1 95.56 103 SER A C 1
ATOM 794 O O . SER A 1 103 ? 9.078 -1.235 10.844 1 95.56 103 SER A O 1
ATOM 796 N N . LYS A 1 104 ? 10.312 -2.797 9.781 1 97.31 104 LYS A N 1
ATOM 797 C CA . LYS A 1 104 ? 11.359 -1.831 9.453 1 97.31 104 LYS A CA 1
ATOM 798 C C . LYS A 1 104 ? 10.883 -0.832 8.406 1 97.31 104 LYS A C 1
ATOM 800 O O . LYS A 1 104 ? 11.156 0.366 8.508 1 97.31 104 LYS A O 1
ATOM 805 N N . ALA A 1 105 ? 10.141 -1.346 7.477 1 97.5 105 ALA A N 1
ATOM 806 C CA . ALA A 1 105 ? 9.555 -0.446 6.488 1 97.5 105 ALA A CA 1
ATOM 807 C C . ALA A 1 105 ? 8.586 0.536 7.141 1 97.5 105 ALA A C 1
ATOM 809 O O . ALA A 1 105 ? 8.625 1.734 6.852 1 97.5 105 ALA A O 1
ATOM 810 N N . ARG A 1 106 ? 7.785 0.031 7.977 1 97.38 106 ARG A N 1
ATOM 811 C CA . ARG A 1 106 ? 6.809 0.873 8.656 1 97.38 106 ARG A CA 1
ATOM 812 C C . ARG A 1 106 ? 7.5 1.928 9.516 1 97.38 106 ARG A C 1
ATOM 814 O O . ARG A 1 106 ? 7.086 3.09 9.531 1 97.38 106 ARG A O 1
ATOM 821 N N . ARG A 1 107 ? 8.492 1.495 10.164 1 97.31 107 ARG A N 1
ATOM 822 C CA . ARG A 1 107 ? 9.258 2.41 11.008 1 97.31 107 ARG A CA 1
ATOM 823 C C . ARG A 1 107 ? 9.867 3.537 10.18 1 97.31 107 ARG A C 1
ATOM 825 O O . ARG A 1 107 ? 9.82 4.703 10.578 1 97.31 107 ARG A O 1
ATOM 832 N N . LEU A 1 108 ? 10.375 3.195 9.109 1 98.12 108 LEU A N 1
ATOM 833 C CA . LEU A 1 108 ? 10.984 4.168 8.211 1 98.12 108 LEU A CA 1
ATOM 834 C C . LEU A 1 108 ? 9.945 5.168 7.711 1 98.12 108 LEU A C 1
ATOM 836 O O . LEU A 1 108 ? 10.18 6.379 7.738 1 98.12 108 LEU A O 1
ATOM 840 N N . LEU A 1 109 ? 8.82 4.699 7.352 1 97.88 109 LEU A N 1
ATOM 841 C CA . LEU A 1 109 ? 7.766 5.531 6.777 1 97.88 109 LEU A CA 1
ATOM 842 C C . LEU A 1 109 ? 7.117 6.402 7.848 1 97.88 109 LEU A C 1
ATOM 844 O O . LEU A 1 109 ? 6.633 7.496 7.551 1 97.88 109 LEU A O 1
ATOM 848 N N . ALA A 1 110 ? 7.172 5.934 9.047 1 97.44 110 ALA A N 1
ATOM 849 C CA . ALA A 1 110 ? 6.523 6.641 10.148 1 97.44 110 ALA A CA 1
ATOM 850 C C . ALA A 1 110 ? 7.438 7.723 10.711 1 97.44 110 ALA A C 1
ATOM 852 O O . ALA A 1 110 ? 7.008 8.531 11.539 1 97.44 110 ALA A O 1
ATOM 853 N N . ASP A 1 111 ? 8.672 7.719 10.328 1 97 111 ASP A N 1
ATOM 854 C CA . ASP A 1 111 ? 9.633 8.703 10.828 1 97 111 ASP A CA 1
ATOM 855 C C . ASP A 1 111 ? 9.469 10.039 10.117 1 97 111 ASP A C 1
ATOM 857 O O . ASP A 1 111 ? 9.742 10.156 8.922 1 97 111 ASP A O 1
ATOM 861 N N . ALA A 1 112 ? 9.141 11.047 10.852 1 95 112 ALA A N 1
ATOM 862 C CA . ALA A 1 112 ? 8.875 12.367 10.281 1 95 112 ALA A CA 1
ATOM 863 C C . ALA A 1 112 ? 10.164 13 9.766 1 95 112 ALA A C 1
ATOM 865 O O . ALA A 1 112 ? 10.117 13.945 8.969 1 95 112 ALA A O 1
ATOM 866 N N . GLN A 1 113 ? 11.258 12.562 10.211 1 96.19 113 GLN A N 1
ATOM 867 C CA . GLN A 1 113 ? 12.539 13.102 9.766 1 96.19 113 GLN A CA 1
ATOM 868 C C . GLN A 1 113 ? 12.891 12.594 8.367 1 96.19 113 GLN A C 1
ATOM 870 O O . GLN A 1 113 ? 13.773 13.148 7.707 1 96.19 113 GLN A O 1
ATOM 875 N N . VAL A 1 114 ? 12.234 11.547 7.938 1 97.12 114 VAL A N 1
ATOM 876 C CA . VAL A 1 114 ? 12.461 11.016 6.598 1 97.12 114 VAL A CA 1
ATOM 877 C C . VAL A 1 114 ? 11.617 11.781 5.586 1 97.12 114 VAL A C 1
ATOM 879 O O . VAL A 1 114 ? 10.398 11.57 5.504 1 97.12 114 VAL A O 1
ATOM 882 N N . THR A 1 115 ? 12.242 12.539 4.867 1 95.19 115 THR A N 1
ATOM 883 C CA . THR A 1 115 ? 11.523 13.336 3.881 1 95.19 115 THR A CA 1
ATOM 884 C C . THR A 1 115 ? 11.57 12.672 2.508 1 95.19 115 THR A C 1
ATOM 886 O O . THR A 1 115 ? 10.766 13 1.629 1 95.19 115 THR A O 1
ATOM 889 N N . CYS A 1 116 ? 12.5 11.781 2.361 1 95.81 116 CYS A N 1
ATOM 890 C CA . CYS A 1 116 ? 12.656 11.062 1.104 1 95.81 116 CYS A CA 1
ATOM 891 C C . CYS A 1 116 ? 13.023 9.602 1.356 1 95.81 116 CYS A C 1
ATOM 893 O O . CYS A 1 116 ? 14.062 9.312 1.95 1 95.81 116 CYS A O 1
ATOM 895 N N . VAL A 1 117 ? 12.164 8.75 0.943 1 97.31 117 VAL A N 1
ATOM 896 C CA . VAL A 1 117 ? 12.422 7.32 1.021 1 97.31 117 VAL A CA 1
ATOM 897 C C . VAL A 1 117 ? 13.125 6.852 -0.248 1 97.31 117 VAL A C 1
ATOM 899 O O . VAL A 1 117 ? 12.656 7.113 -1.359 1 97.31 117 VAL A O 1
ATOM 902 N N . VAL A 1 118 ? 14.234 6.137 -0.101 1 95.06 118 VAL A N 1
ATOM 903 C CA . VAL A 1 118 ? 15.023 5.73 -1.26 1 95.06 118 VAL A CA 1
ATOM 904 C C . VAL A 1 118 ? 15.117 4.207 -1.318 1 95.06 118 VAL A C 1
ATOM 906 O O . VAL A 1 118 ? 15.453 3.562 -0.324 1 95.06 118 VAL A O 1
ATOM 909 N N . VAL A 1 119 ? 14.797 3.67 -2.436 1 94.69 119 VAL A N 1
ATOM 910 C CA . VAL A 1 119 ? 14.93 2.244 -2.711 1 94.69 119 VAL A CA 1
ATOM 911 C C . VAL A 1 119 ? 15.633 2.041 -4.051 1 94.69 119 VAL A C 1
ATOM 913 O O . VAL A 1 119 ? 15.625 2.934 -4.902 1 94.69 119 VAL A O 1
ATOM 916 N N . GLU A 1 120 ? 16.219 0.895 -4.199 1 90.56 120 GLU A N 1
ATOM 917 C CA . GLU A 1 120 ? 16.875 0.602 -5.473 1 90.56 120 GLU A CA 1
ATOM 918 C C . GLU A 1 120 ? 15.852 0.38 -6.582 1 90.56 120 GLU A C 1
ATOM 920 O O . GLU A 1 120 ? 16.016 0.891 -7.691 1 90.56 120 GLU A O 1
ATOM 925 N N . HIS A 1 121 ? 14.789 -0.418 -6.242 1 88.81 121 HIS A N 1
ATOM 926 C CA . HIS A 1 121 ? 13.648 -0.696 -7.109 1 88.81 121 HIS A CA 1
ATOM 927 C C . HIS A 1 121 ? 12.336 -0.526 -6.359 1 88.81 121 HIS A C 1
ATOM 929 O O . HIS A 1 121 ? 12.258 -0.802 -5.16 1 88.81 121 HIS A O 1
ATOM 935 N N . LYS A 1 122 ? 11.359 -0.1 -7.074 1 89.38 122 LYS A N 1
ATOM 936 C CA . LYS A 1 122 ? 10.062 0.16 -6.453 1 89.38 122 LYS A CA 1
ATOM 937 C C . LYS A 1 122 ? 9.539 -1.077 -5.727 1 89.38 122 LYS A C 1
ATOM 939 O O . LYS A 1 122 ? 8.914 -0.966 -4.668 1 89.38 122 LYS A O 1
ATOM 944 N N . ASP A 1 123 ? 9.852 -2.25 -6.254 1 88.62 123 ASP A N 1
ATOM 945 C CA . ASP A 1 123 ? 9.328 -3.492 -5.695 1 88.62 123 ASP A CA 1
ATOM 946 C C . ASP A 1 123 ? 9.977 -3.807 -4.348 1 88.62 123 ASP A C 1
ATOM 948 O O . ASP A 1 123 ? 9.508 -4.68 -3.615 1 88.62 123 ASP A O 1
ATOM 952 N N . ARG A 1 124 ? 11.062 -3.076 -4.055 1 90.56 124 ARG A N 1
ATOM 953 C CA . ARG A 1 124 ? 11.648 -3.273 -2.734 1 90.56 124 ARG A CA 1
ATOM 954 C C . ARG A 1 124 ? 10.742 -2.719 -1.641 1 90.56 124 ARG A C 1
ATOM 956 O O . ARG A 1 124 ? 10.719 -3.244 -0.525 1 90.56 124 ARG A O 1
ATOM 963 N N . LEU A 1 125 ? 10.039 -1.743 -1.977 1 93.5 125 LEU A N 1
ATOM 964 C CA . LEU A 1 125 ? 9.086 -1.209 -1.011 1 93.5 125 LEU A CA 1
ATOM 965 C C . LEU A 1 125 ? 7.805 -2.031 -1.004 1 93.5 125 LEU A C 1
ATOM 967 O O . LEU A 1 125 ? 7.238 -2.301 0.059 1 93.5 125 LEU A O 1
ATOM 971 N N . GLY A 1 126 ? 7.398 -2.422 -2.156 1 91.25 126 GLY A N 1
ATOM 972 C CA . GLY A 1 126 ? 6.211 -3.256 -2.266 1 91.25 126 GLY A CA 1
ATOM 973 C C . GLY A 1 126 ? 5.855 -3.602 -3.699 1 91.25 126 GLY A C 1
ATOM 974 O O . GLY A 1 126 ? 6.227 -2.883 -4.629 1 91.25 126 GLY A O 1
ATOM 975 N N . ARG A 1 127 ? 5.086 -4.641 -3.84 1 88.44 127 ARG A N 1
ATOM 976 C CA . ARG A 1 127 ? 4.664 -5.078 -5.164 1 88.44 127 ARG A CA 1
ATOM 977 C C . ARG A 1 127 ? 3.311 -4.48 -5.535 1 88.44 127 ARG A C 1
ATOM 979 O O . ARG A 1 127 ? 2.975 -4.375 -6.715 1 88.44 127 ARG A O 1
ATOM 986 N N . MET A 1 128 ? 2.627 -4.176 -4.508 1 89.31 128 MET A N 1
ATOM 987 C CA . MET A 1 128 ? 1.284 -3.639 -4.719 1 89.31 128 MET A CA 1
ATOM 988 C C . MET A 1 128 ? 1.048 -2.406 -3.854 1 89.31 128 MET A C 1
ATOM 990 O O . MET A 1 128 ? 1.58 -2.311 -2.746 1 89.31 128 MET A O 1
ATOM 994 N N . ASN A 1 129 ? 0.318 -1.438 -4.414 1 90.5 129 ASN A N 1
ATOM 995 C CA . ASN A 1 129 ? -0.223 -0.286 -3.699 1 90.5 129 ASN A CA 1
ATOM 996 C C . ASN A 1 129 ? 0.882 0.663 -3.244 1 90.5 129 ASN A C 1
ATOM 998 O O . ASN A 1 129 ? 0.673 1.482 -2.348 1 90.5 129 ASN A O 1
ATOM 1002 N N . VAL A 1 130 ? 2.07 0.559 -3.836 1 93.62 130 VAL A N 1
ATOM 1003 C CA . VAL A 1 130 ? 3.148 1.488 -3.514 1 93.62 130 VAL A CA 1
ATOM 1004 C C . VAL A 1 130 ? 2.73 2.91 -3.881 1 93.62 130 VAL A C 1
ATOM 1006 O O . VAL A 1 130 ? 3.098 3.869 -3.197 1 93.62 130 VAL A O 1
ATOM 1009 N N . GLU A 1 131 ? 1.921 3.008 -4.871 1 95.31 131 GLU A N 1
ATOM 1010 C CA . GLU A 1 131 ? 1.443 4.309 -5.328 1 95.31 131 GLU A CA 1
ATOM 1011 C C . GLU A 1 131 ? 0.624 5.008 -4.246 1 95.31 131 GLU A C 1
ATOM 1013 O O . GLU A 1 131 ? 0.621 6.238 -4.16 1 95.31 131 GLU A O 1
ATOM 1018 N N . LEU A 1 132 ? -0.048 4.227 -3.498 1 96.62 132 LEU A N 1
ATOM 1019 C CA . LEU A 1 132 ? -0.799 4.816 -2.396 1 96.62 132 LEU A CA 1
ATOM 1020 C C . LEU A 1 132 ? 0.141 5.363 -1.329 1 96.62 132 LEU A C 1
ATOM 1022 O O . LEU A 1 132 ? -0.117 6.422 -0.751 1 96.62 132 LEU A O 1
ATOM 1026 N N . VAL A 1 133 ? 1.216 4.656 -1.093 1 97 133 VAL A N 1
ATOM 1027 C CA . VAL A 1 133 ? 2.23 5.125 -0.155 1 97 133 VAL A CA 1
ATOM 1028 C C . VAL A 1 133 ? 2.826 6.441 -0.654 1 97 133 VAL A C 1
ATOM 1030 O O . VAL A 1 133 ? 2.959 7.398 0.11 1 97 133 VAL A O 1
ATOM 1033 N N . GLU A 1 134 ? 3.088 6.457 -1.892 1 97 134 GLU A N 1
ATOM 1034 C CA . GLU A 1 134 ? 3.633 7.66 -2.512 1 97 134 GLU A CA 1
ATOM 1035 C C . GLU A 1 134 ? 2.684 8.844 -2.354 1 97 134 GLU A C 1
ATOM 1037 O O . GLU A 1 134 ? 3.117 9.961 -2.059 1 97 134 GLU A O 1
ATOM 1042 N N . ALA A 1 135 ? 1.482 8.586 -2.623 1 97.06 135 ALA A N 1
ATOM 1043 C CA . ALA A 1 135 ? 0.478 9.641 -2.494 1 97.06 135 ALA A CA 1
ATOM 1044 C C . ALA A 1 135 ? 0.423 10.172 -1.066 1 97.06 135 ALA A C 1
ATOM 1046 O O . ALA A 1 135 ? 0.384 11.391 -0.851 1 97.06 135 ALA A O 1
ATOM 1047 N N . ALA A 1 136 ? 0.455 9.297 -0.147 1 97.44 136 ALA A N 1
ATOM 1048 C CA . ALA A 1 136 ? 0.432 9.703 1.256 1 97.44 136 ALA A CA 1
ATOM 1049 C C . ALA A 1 136 ? 1.648 10.555 1.601 1 97.44 136 ALA A C 1
ATOM 1051 O O . ALA A 1 136 ? 1.533 11.547 2.322 1 97.44 136 ALA A O 1
ATOM 1052 N N . LEU A 1 137 ? 2.787 10.156 1.093 1 97.25 137 LEU A N 1
ATOM 1053 C CA . LEU A 1 137 ? 4.012 10.914 1.312 1 97.25 137 LEU A CA 1
ATOM 1054 C C . LEU A 1 137 ? 3.896 12.32 0.721 1 97.25 137 LEU A C 1
ATOM 1056 O O . LEU A 1 137 ? 4.277 13.297 1.361 1 97.25 137 LEU A O 1
ATOM 1060 N N . SER A 1 138 ? 3.322 12.367 -0.396 1 96.44 138 SER A N 1
ATOM 1061 C CA . SER A 1 138 ? 3.318 13.609 -1.164 1 96.44 138 SER A CA 1
ATOM 1062 C C . SER A 1 138 ? 2.473 14.68 -0.483 1 96.44 138 SER A C 1
ATOM 1064 O O . SER A 1 138 ? 2.701 15.875 -0.675 1 96.44 138 SER A O 1
ATOM 1066 N N . ALA A 1 139 ? 1.553 14.266 0.277 1 95.06 139 ALA A N 1
ATOM 1067 C CA . ALA A 1 139 ? 0.663 15.203 0.958 1 95.06 139 ALA A CA 1
ATOM 1068 C C . ALA A 1 139 ? 1.456 16.188 1.805 1 95.06 139 ALA A C 1
ATOM 1070 O O . ALA A 1 139 ? 1.014 17.328 2.027 1 95.06 139 ALA A O 1
ATOM 1071 N N . THR A 1 140 ? 2.58 15.805 2.26 1 93.5 140 THR A N 1
ATOM 1072 C CA . THR A 1 140 ? 3.363 16.656 3.148 1 93.5 140 THR A CA 1
ATOM 1073 C C . THR A 1 140 ? 4.73 16.953 2.541 1 93.5 140 THR A C 1
ATOM 1075 O O . THR A 1 140 ? 5.684 17.25 3.266 1 93.5 140 THR A O 1
ATOM 1078 N N . GLY A 1 141 ? 4.859 16.688 1.274 1 92.75 141 GLY A N 1
ATOM 1079 C CA . GLY A 1 141 ? 6.074 17.062 0.567 1 92.75 141 GLY A CA 1
ATOM 1080 C C . GLY A 1 141 ? 7.145 15.992 0.618 1 92.75 141 GLY A C 1
ATOM 1081 O O . GLY A 1 141 ? 8.289 16.234 0.232 1 92.75 141 GLY A O 1
ATOM 1082 N N . ARG A 1 142 ? 6.832 14.914 1.193 1 95.94 142 ARG A N 1
ATOM 1083 C CA . ARG A 1 142 ? 7.762 13.789 1.197 1 95.94 142 ARG A CA 1
ATOM 1084 C C . ARG A 1 142 ? 7.668 13 -0.103 1 95.94 142 ARG A C 1
ATOM 1086 O O . ARG A 1 142 ? 6.703 13.141 -0.854 1 95.94 142 ARG A O 1
ATOM 1093 N N . ARG A 1 143 ? 8.703 12.164 -0.363 1 95.12 143 ARG A N 1
ATOM 1094 C CA . ARG A 1 143 ? 8.656 11.477 -1.653 1 95.12 143 ARG A CA 1
ATOM 1095 C C . ARG A 1 143 ? 9.391 10.141 -1.594 1 95.12 143 ARG A C 1
ATOM 1097 O O . ARG A 1 143 ? 10.125 9.875 -0.643 1 95.12 143 ARG A O 1
ATOM 1104 N N . LEU A 1 144 ? 9.078 9.305 -2.547 1 95.25 144 LEU A N 1
ATOM 1105 C CA . LEU A 1 144 ? 9.789 8.055 -2.826 1 95.25 144 LEU A CA 1
ATOM 1106 C C . LEU A 1 144 ? 10.727 8.219 -4.02 1 95.25 144 LEU A C 1
ATOM 1108 O O . LEU A 1 144 ? 10.312 8.711 -5.07 1 95.25 144 LEU A O 1
ATOM 1112 N N . LEU A 1 145 ? 11.984 7.883 -3.775 1 92.44 145 LEU A N 1
ATOM 1113 C CA . LEU A 1 145 ? 12.977 7.926 -4.848 1 92.44 145 LEU A CA 1
ATOM 1114 C C . LEU A 1 145 ? 13.477 6.523 -5.18 1 92.44 145 LEU A C 1
ATOM 1116 O O . LEU A 1 145 ? 13.938 5.801 -4.301 1 92.44 145 LEU A O 1
ATOM 1120 N N . VAL A 1 146 ? 13.367 6.156 -6.434 1 90.88 146 VAL A N 1
ATOM 1121 C CA . VAL A 1 146 ? 13.836 4.863 -6.93 1 90.88 146 VAL A CA 1
ATOM 1122 C C . VAL A 1 146 ? 15.102 5.055 -7.754 1 90.88 146 VAL A C 1
ATOM 1124 O O . VAL A 1 146 ? 15.102 5.793 -8.742 1 90.88 146 VAL A O 1
ATOM 1127 N N . LEU A 1 147 ? 16.281 4.531 -7.328 1 85.25 147 LEU A N 1
ATOM 1128 C CA . LEU A 1 147 ? 17.578 4.758 -7.953 1 85.25 147 LEU A CA 1
ATOM 1129 C C . LEU A 1 147 ? 17.656 4.07 -9.312 1 85.25 147 LEU A C 1
ATOM 1131 O O . LEU A 1 147 ? 18.156 4.645 -10.273 1 85.25 147 LEU A O 1
ATOM 1135 N N . ASP A 1 148 ? 17.516 2.662 -9.281 1 71.69 148 ASP A N 1
ATOM 1136 C CA . ASP A 1 148 ? 17.828 1.859 -10.453 1 71.69 148 ASP A CA 1
ATOM 1137 C C . ASP A 1 148 ? 16.562 1.414 -11.172 1 71.69 148 ASP A C 1
ATOM 1139 O O . ASP A 1 148 ? 15.82 0.565 -10.664 1 71.69 148 ASP A O 1
ATOM 1143 N N . ASP A 1 149 ? 16.078 2.244 -12.125 1 58.34 149 ASP A N 1
ATOM 1144 C CA . ASP A 1 149 ? 15.039 1.616 -12.945 1 58.34 149 ASP A CA 1
ATOM 1145 C C . ASP A 1 149 ? 15.664 0.754 -14.039 1 58.34 149 ASP A C 1
ATOM 1147 O O . ASP A 1 149 ? 14.953 0.172 -14.859 1 58.34 149 ASP A O 1
ATOM 1151 N N . GLY A 1 150 ? 16.938 0.685 -14.039 1 51.47 150 GLY A N 1
ATOM 1152 C CA . GLY A 1 150 ? 17.594 0.157 -15.227 1 51.47 150 GLY A CA 1
ATOM 1153 C C . GLY A 1 150 ? 17.922 -1.318 -15.117 1 51.47 150 GLY A C 1
ATOM 1154 O O . GLY A 1 150 ? 17.281 -2.051 -14.359 1 51.47 150 GLY A O 1
ATOM 1155 N N . GLU A 1 151 ? 19.156 -1.756 -15.844 1 52.62 151 GLU A N 1
ATOM 1156 C CA . GLU A 1 151 ? 19.641 -3.076 -16.234 1 52.62 151 GLU A CA 1
ATOM 1157 C C . GLU A 1 151 ? 20.141 -3.867 -15.031 1 52.62 151 GLU A C 1
ATOM 1159 O O . GLU A 1 151 ? 20.891 -3.346 -14.203 1 52.62 151 GLU A O 1
ATOM 1164 N N . VAL A 1 152 ? 19.391 -4.844 -14.617 1 57.72 152 VAL A N 1
ATOM 1165 C CA . VAL A 1 152 ? 19.703 -5.684 -13.469 1 57.72 152 VAL A CA 1
ATOM 1166 C C . VAL A 1 152 ? 20.625 -6.824 -13.898 1 57.72 152 VAL A C 1
ATOM 1168 O O . VAL A 1 152 ? 20.453 -7.379 -14.992 1 57.72 152 VAL A O 1
ATOM 1171 N N . GLU A 1 153 ? 21.75 -6.992 -13.141 1 62.5 153 GLU A N 1
ATOM 1172 C CA . GLU A 1 153 ? 22.641 -8.141 -13.32 1 62.5 153 GLU A CA 1
ATOM 1173 C C . GLU A 1 153 ? 21.859 -9.453 -13.25 1 62.5 153 GLU A C 1
ATOM 1175 O O . GLU A 1 153 ? 20.797 -9.523 -12.625 1 62.5 153 GLU A O 1
ATOM 1180 N N . ASP A 1 154 ? 22.344 -10.469 -13.961 1 62.34 154 ASP A N 1
ATOM 1181 C CA . ASP A 1 154 ? 21.688 -11.773 -14.086 1 62.34 154 ASP A CA 1
ATOM 1182 C C . ASP A 1 154 ? 21.344 -12.344 -12.719 1 62.34 154 ASP A C 1
ATOM 1184 O O . ASP A 1 154 ? 20.234 -12.859 -12.516 1 62.34 154 ASP A O 1
ATOM 1188 N N . ASP A 1 155 ? 22.344 -12.367 -11.844 1 64.94 155 ASP A N 1
ATOM 1189 C CA . ASP A 1 155 ? 22.078 -12.914 -10.516 1 64.94 155 ASP A CA 1
ATOM 1190 C C . ASP A 1 155 ? 20.953 -12.164 -9.82 1 64.94 155 ASP A C 1
ATOM 1192 O O . ASP A 1 155 ? 20.141 -12.766 -9.109 1 64.94 155 ASP A O 1
ATOM 1196 N N . LEU A 1 156 ? 20.875 -10.961 -10.18 1 67.94 156 LEU A N 1
ATOM 1197 C CA . LEU A 1 156 ? 19.828 -10.141 -9.578 1 67.94 156 LEU A CA 1
ATOM 1198 C C . LEU A 1 156 ? 18.469 -10.477 -10.18 1 67.94 156 LEU A C 1
ATOM 1200 O O . LEU A 1 156 ? 17.453 -10.469 -9.484 1 67.94 156 LEU A O 1
ATOM 1204 N N . VAL A 1 157 ? 18.625 -10.875 -11.383 1 73.94 157 VAL A N 1
ATOM 1205 C CA . VAL A 1 157 ? 17.375 -11.242 -12.047 1 73.94 157 VAL A CA 1
ATOM 1206 C C . VAL A 1 157 ? 16.812 -12.516 -11.414 1 73.94 157 VAL A C 1
ATOM 1208 O O . VAL A 1 157 ? 15.609 -12.602 -11.148 1 73.94 157 VAL A O 1
ATOM 1211 N N . ARG A 1 158 ? 17.688 -13.477 -11.211 1 77.56 158 ARG A N 1
ATOM 1212 C CA . ARG A 1 158 ? 17.25 -14.734 -10.609 1 77.56 158 ARG A CA 1
ATOM 1213 C C . ARG A 1 158 ? 16.688 -14.5 -9.203 1 77.56 158 ARG A C 1
ATOM 1215 O O . ARG A 1 158 ? 15.664 -15.07 -8.836 1 77.56 158 ARG A O 1
ATOM 1222 N N . ASP A 1 159 ? 17.328 -13.758 -8.469 1 78.56 159 ASP A N 1
ATOM 1223 C CA . ASP A 1 159 ? 16.875 -13.445 -7.113 1 78.56 159 ASP A CA 1
ATOM 1224 C C . ASP A 1 159 ? 15.516 -12.758 -7.141 1 78.56 159 ASP A C 1
ATOM 1226 O O . ASP A 1 159 ? 14.648 -13.055 -6.312 1 78.56 159 ASP A O 1
ATOM 1230 N N . MET A 1 160 ? 15.375 -12.047 -8.156 1 79.12 160 MET A N 1
ATOM 1231 C CA . MET A 1 160 ? 14.109 -11.328 -8.273 1 79.12 160 MET A CA 1
ATOM 1232 C C . MET A 1 160 ? 12.977 -12.273 -8.633 1 79.12 160 MET A C 1
ATOM 1234 O O . MET A 1 160 ? 11.852 -12.125 -8.148 1 79.12 160 MET A O 1
ATOM 1238 N N . GLU A 1 161 ? 13.305 -13.25 -9.453 1 85.69 161 GLU A N 1
ATOM 1239 C CA . GLU A 1 161 ? 12.305 -14.242 -9.82 1 85.69 161 GLU A CA 1
ATOM 1240 C C . GLU A 1 161 ? 11.898 -15.094 -8.625 1 85.69 161 GLU A C 1
ATOM 1242 O O . GLU A 1 161 ? 10.719 -15.375 -8.422 1 85.69 161 GLU A O 1
ATOM 1247 N N . ASP A 1 162 ? 12.883 -15.5 -7.902 1 87.31 162 ASP A N 1
ATOM 1248 C CA . ASP A 1 162 ? 12.609 -16.266 -6.691 1 87.31 162 ASP A CA 1
ATOM 1249 C C . ASP A 1 162 ? 11.758 -15.453 -5.711 1 87.31 162 ASP A C 1
ATOM 1251 O O . ASP A 1 162 ? 10.844 -15.992 -5.086 1 87.31 162 ASP A O 1
ATOM 1255 N N . ASP A 1 163 ? 12.031 -14.227 -5.66 1 88.38 163 ASP A N 1
ATOM 1256 C CA . ASP A 1 163 ? 11.266 -13.328 -4.805 1 88.38 163 ASP A CA 1
ATOM 1257 C C . ASP A 1 163 ? 9.812 -13.234 -5.266 1 88.38 163 ASP A C 1
ATOM 1259 O O . ASP A 1 163 ? 8.891 -13.242 -4.441 1 88.38 163 ASP A O 1
ATOM 1263 N N . LEU A 1 164 ? 9.688 -13.203 -6.508 1 90.94 164 LEU A N 1
ATOM 1264 C CA . LEU A 1 164 ? 8.352 -13.078 -7.086 1 90.94 164 LEU A CA 1
ATOM 1265 C C . LEU A 1 164 ? 7.52 -14.32 -6.816 1 90.94 164 LEU A C 1
ATOM 1267 O O . LEU A 1 164 ? 6.328 -14.227 -6.512 1 90.94 164 LEU A O 1
ATOM 1271 N N . VAL A 1 165 ? 8.125 -15.422 -6.91 1 92.38 165 VAL A N 1
ATOM 1272 C CA . VAL A 1 165 ? 7.422 -16.672 -6.664 1 92.38 165 VAL A CA 1
ATOM 1273 C C . VAL A 1 165 ? 6.996 -16.75 -5.199 1 92.38 165 VAL A C 1
ATOM 1275 O O . VAL A 1 165 ? 5.863 -17.125 -4.895 1 92.38 165 VAL A O 1
ATOM 1278 N N . ARG A 1 166 ? 7.879 -16.359 -4.379 1 92.12 166 ARG A N 1
ATOM 1279 C CA . ARG A 1 166 ? 7.566 -16.375 -2.955 1 92.12 166 ARG A CA 1
ATOM 1280 C C . ARG A 1 166 ? 6.434 -15.406 -2.635 1 92.12 166 ARG A C 1
ATOM 1282 O O . ARG A 1 166 ? 5.52 -15.742 -1.878 1 92.12 166 ARG A O 1
ATOM 1289 N N . ASP A 1 167 ? 6.484 -14.273 -3.168 1 93.69 167 ASP A N 1
ATOM 1290 C CA . ASP A 1 167 ? 5.43 -13.281 -2.971 1 93.69 167 ASP A CA 1
ATOM 1291 C C . ASP A 1 167 ? 4.09 -13.805 -3.492 1 93.69 167 ASP A C 1
ATOM 1293 O O . ASP A 1 167 ? 3.055 -13.625 -2.846 1 93.69 167 ASP A O 1
ATOM 1297 N N . MET A 1 168 ? 4.16 -14.414 -4.613 1 95.06 168 MET A N 1
ATOM 1298 C CA . MET A 1 168 ? 2.936 -14.961 -5.191 1 95.06 168 MET A CA 1
ATOM 1299 C C . MET A 1 168 ? 2.334 -16.031 -4.289 1 95.06 168 MET A C 1
ATOM 1301 O O . MET A 1 168 ? 1.121 -16.062 -4.07 1 95.06 168 MET A O 1
ATOM 1305 N N . GLU A 1 169 ? 3.189 -16.828 -3.846 1 95.31 169 GLU A N 1
ATOM 1306 C CA . GLU A 1 169 ? 2.719 -17.859 -2.936 1 95.31 169 GLU A CA 1
ATOM 1307 C C . GLU A 1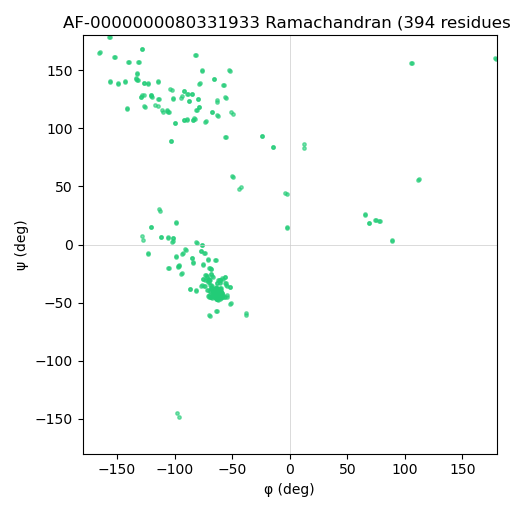 169 ? 2.059 -17.25 -1.7 1 95.31 169 GLU A C 1
ATOM 1309 O O . GLU A 1 169 ? 1.004 -17.719 -1.262 1 95.31 169 GLU A O 1
ATOM 1314 N N . GLU A 1 170 ? 2.65 -16.312 -1.176 1 93.62 170 GLU A N 1
ATOM 1315 C CA . GLU A 1 170 ? 2.127 -15.648 0.015 1 93.62 170 GLU A CA 1
ATOM 1316 C C . GLU A 1 170 ? 0.781 -14.984 -0.268 1 93.62 170 GLU A C 1
ATOM 1318 O O . GLU A 1 170 ? -0.156 -15.109 0.524 1 93.62 170 GLU A O 1
ATOM 1323 N N . VAL A 1 171 ? 0.694 -14.344 -1.326 1 94.56 171 VAL A N 1
ATOM 1324 C CA . VAL A 1 171 ? -0.54 -13.664 -1.708 1 94.56 171 VAL A CA 1
ATOM 1325 C C . VAL A 1 171 ? -1.649 -14.695 -1.924 1 94.56 171 VAL A C 1
ATOM 1327 O O . VAL A 1 171 ? -2.764 -14.531 -1.42 1 94.56 171 VAL A O 1
ATOM 1330 N N . LEU A 1 172 ? -1.313 -15.727 -2.633 1 96.19 172 LEU A N 1
ATOM 1331 C CA . LEU A 1 172 ? -2.287 -16.781 -2.902 1 96.19 172 LEU A CA 1
ATOM 1332 C C . LEU A 1 172 ? -2.785 -17.406 -1.604 1 96.19 172 LEU A C 1
ATOM 1334 O O . LEU A 1 172 ? -3.986 -17.625 -1.44 1 96.19 172 LEU A O 1
ATOM 1338 N N . THR A 1 173 ? -1.879 -17.656 -0.758 1 96.06 173 THR A N 1
ATOM 1339 C CA . THR A 1 173 ? -2.254 -18.25 0.524 1 96.06 173 THR A CA 1
ATOM 1340 C C . THR A 1 173 ? -3.197 -17.312 1.286 1 96.06 173 THR A C 1
ATOM 1342 O O . THR A 1 173 ? -4.191 -17.766 1.856 1 96.06 173 THR A O 1
ATOM 1345 N N . SER A 1 174 ? -2.902 -16.094 1.283 1 94.25 174 SER A N 1
ATOM 1346 C CA . SER A 1 174 ? -3.732 -15.117 1.973 1 94.25 174 SER A CA 1
ATOM 1347 C C . SER A 1 174 ? -5.129 -15.039 1.359 1 94.25 174 SER A C 1
ATOM 1349 O O . SER A 1 174 ? -6.129 -15.055 2.08 1 94.25 174 SER A O 1
ATOM 1351 N N . PHE A 1 175 ? -5.234 -14.992 0.073 1 94.5 175 PHE A N 1
ATOM 1352 C CA . PHE A 1 175 ? -6.531 -14.953 -0.594 1 94.5 175 PHE A CA 1
ATOM 1353 C C . PHE A 1 175 ? -7.309 -16.234 -0.344 1 94.5 175 PHE A C 1
ATOM 1355 O O . PHE A 1 175 ? -8.508 -16.203 -0.066 1 94.5 175 PHE A O 1
ATOM 1362 N N . CYS A 1 176 ? -6.621 -17.344 -0.443 1 96 176 CYS A N 1
ATOM 1363 C CA . CYS A 1 176 ? -7.289 -18.625 -0.237 1 96 176 CYS A CA 1
ATOM 1364 C C . CYS A 1 176 ? -7.805 -18.75 1.191 1 96 176 CYS A C 1
ATOM 1366 O O . CYS A 1 176 ? -8.875 -19.328 1.423 1 96 176 CYS A O 1
ATOM 1368 N N . ALA A 1 177 ? -7.035 -18.234 2.119 1 95.06 177 ALA A N 1
ATOM 1369 C CA . ALA A 1 177 ? -7.496 -18.25 3.506 1 95.06 177 ALA A CA 1
ATOM 1370 C C . ALA A 1 177 ? -8.797 -17.469 3.666 1 95.06 177 ALA A C 1
ATOM 1372 O O . ALA A 1 177 ? -9.703 -17.906 4.383 1 95.06 177 ALA A O 1
ATOM 1373 N N . ARG A 1 178 ? -8.938 -16.406 3 1 90.75 178 ARG A N 1
ATOM 1374 C CA . ARG A 1 178 ? -10.109 -15.539 3.1 1 90.75 178 ARG A CA 1
ATOM 1375 C C . ARG A 1 178 ? -11.297 -16.141 2.352 1 90.75 178 ARG A C 1
ATOM 1377 O O . ARG A 1 178 ? -12.445 -16.016 2.793 1 90.75 178 ARG A O 1
ATOM 1384 N N . LEU A 1 179 ? -11 -16.797 1.264 1 92.19 179 LEU A N 1
ATOM 1385 C CA . LEU A 1 179 ? -12.062 -17.297 0.402 1 92.19 179 LEU A CA 1
ATOM 1386 C C . LEU A 1 179 ? -12.531 -18.672 0.865 1 92.19 179 LEU A C 1
ATOM 1388 O O . LEU A 1 179 ? -13.727 -18.984 0.808 1 92.19 179 LEU A O 1
ATOM 1392 N N . TYR A 1 180 ? -11.562 -19.484 1.31 1 92.88 180 TYR A N 1
ATOM 1393 C CA . TYR A 1 180 ? -11.875 -20.891 1.493 1 92.88 180 TYR A CA 1
ATOM 1394 C C . TYR A 1 180 ? -11.594 -21.344 2.926 1 92.88 180 TYR A C 1
ATOM 1396 O O . TYR A 1 180 ? -11.914 -22.469 3.307 1 92.88 180 TYR A O 1
ATOM 1404 N N . GLY A 1 181 ? -11.016 -20.531 3.715 1 92.75 181 GLY A N 1
ATOM 1405 C CA . GLY A 1 181 ? -10.68 -20.906 5.082 1 92.75 181 GLY A CA 1
ATOM 1406 C C . GLY A 1 181 ? -9.195 -21.172 5.277 1 92.75 181 GLY A C 1
ATOM 1407 O O . GLY A 1 181 ? -8.508 -21.609 4.355 1 92.75 181 GLY A O 1
ATOM 1408 N N . ARG A 1 182 ? -8.734 -21.047 6.461 1 92.56 182 ARG A N 1
ATOM 1409 C CA . ARG A 1 182 ? -7.316 -21.094 6.797 1 92.56 182 ARG A CA 1
ATOM 1410 C C . ARG A 1 182 ? -6.785 -22.531 6.703 1 92.56 182 ARG A C 1
ATOM 1412 O O . ARG A 1 182 ? -5.621 -22.734 6.355 1 92.56 182 ARG A O 1
ATOM 1419 N N . ARG A 1 183 ? -7.621 -23.453 6.957 1 93.06 183 ARG A N 1
ATOM 1420 C CA . ARG A 1 183 ? -7.176 -24.844 7.023 1 93.06 183 ARG A CA 1
ATOM 1421 C C . ARG A 1 183 ? -6.746 -25.344 5.652 1 93.06 183 ARG A C 1
ATOM 1423 O O . ARG A 1 183 ? -5.754 -26.062 5.531 1 93.06 183 ARG A O 1
ATOM 1430 N N . SER A 1 184 ? -7.43 -24.938 4.57 1 94.81 184 SER A N 1
ATOM 1431 C CA . SER A 1 184 ? -7.137 -25.438 3.236 1 94.81 184 SER A CA 1
ATOM 1432 C C . SER A 1 184 ? -6.32 -24.438 2.426 1 94.81 184 SER A C 1
ATOM 1434 O O . SER A 1 184 ? -5.914 -24.734 1.299 1 94.81 184 SER A O 1
ATOM 1436 N N . ALA A 1 185 ? -5.965 -23.375 2.988 1 96.12 185 ALA A N 1
ATOM 1437 C CA . ALA A 1 185 ? -5.41 -22.234 2.254 1 96.12 185 ALA A CA 1
ATOM 1438 C C . ALA A 1 185 ? -4.074 -22.609 1.612 1 96.12 185 ALA A C 1
ATOM 1440 O O . ALA A 1 185 ? -3.857 -22.344 0.426 1 96.12 185 ALA A O 1
ATOM 1441 N N . LYS A 1 186 ? -3.238 -23.219 2.357 1 95.62 186 LYS A N 1
ATOM 1442 C CA . LYS A 1 186 ? -1.893 -23.516 1.877 1 95.62 186 LYS A CA 1
ATOM 1443 C C . LYS A 1 186 ? -1.928 -24.531 0.729 1 95.62 186 LYS A C 1
ATOM 1445 O O . LYS A 1 186 ? -1.236 -24.359 -0.276 1 95.62 186 LYS A O 1
ATOM 1450 N N . ASN A 1 187 ? -2.764 -25.516 0.897 1 96.12 187 ASN A N 1
ATOM 1451 C CA . ASN A 1 187 ? -2.889 -26.531 -0.144 1 96.12 187 ASN A CA 1
ATOM 1452 C C . ASN A 1 187 ? -3.482 -25.938 -1.424 1 96.12 187 ASN A C 1
ATOM 1454 O O . ASN A 1 187 ? -3.018 -26.25 -2.523 1 96.12 187 ASN A O 1
ATOM 1458 N N . ARG A 1 188 ? -4.422 -25.125 -1.256 1 96.25 188 ARG A N 1
ATOM 1459 C CA . ARG A 1 188 ? -5.047 -24.484 -2.41 1 96.25 188 ARG A CA 1
ATOM 1460 C C . ARG A 1 188 ? -4.074 -23.531 -3.104 1 96.25 188 ARG A C 1
ATOM 1462 O O . ARG A 1 188 ? -4.031 -23.469 -4.336 1 96.25 188 ARG A O 1
ATOM 1469 N N . ALA A 1 189 ? -3.307 -22.859 -2.328 1 96.88 189 ALA A N 1
ATOM 1470 C CA . ALA A 1 189 ? -2.311 -21.953 -2.883 1 96.88 189 ALA A CA 1
ATOM 1471 C C . ALA A 1 189 ? -1.251 -22.719 -3.676 1 96.88 189 ALA A C 1
ATOM 1473 O O . ALA A 1 189 ? -0.861 -22.297 -4.766 1 96.88 189 ALA A O 1
ATOM 1474 N N . LYS A 1 190 ? -0.844 -23.781 -3.146 1 95.88 190 LYS A N 1
ATOM 1475 C CA . LYS A 1 190 ? 0.154 -24.594 -3.828 1 95.88 190 LYS A CA 1
ATOM 1476 C C . LYS A 1 190 ? -0.385 -25.141 -5.152 1 95.88 190 LYS A C 1
ATOM 1478 O O . LYS A 1 190 ? 0.314 -25.109 -6.168 1 95.88 190 LYS A O 1
ATOM 1483 N N . ALA A 1 191 ? -1.616 -25.562 -5.102 1 96.38 191 ALA A N 1
ATOM 1484 C CA . ALA A 1 191 ? -2.254 -26.062 -6.324 1 96.38 191 ALA A CA 1
ATOM 1485 C C . ALA A 1 191 ? -2.346 -24.953 -7.371 1 96.38 191 ALA A C 1
ATOM 1487 O O . ALA A 1 191 ? -2.09 -25.188 -8.555 1 96.38 191 ALA A O 1
ATOM 1488 N N . ALA A 1 192 ? -2.67 -23.828 -6.941 1 97.19 192 ALA A N 1
ATOM 1489 C CA . ALA A 1 192 ? -2.771 -22.688 -7.844 1 97.19 192 ALA A CA 1
ATOM 1490 C C . ALA A 1 192 ? -1.412 -22.344 -8.445 1 97.19 192 ALA A C 1
ATOM 1492 O O . ALA A 1 192 ? -1.309 -22.078 -9.648 1 97.19 192 ALA A O 1
ATOM 1493 N N . LEU A 1 193 ? -0.394 -22.359 -7.625 1 96.25 193 LEU A N 1
ATOM 1494 C CA . LEU A 1 193 ? 0.954 -22.031 -8.078 1 96.25 193 LEU A CA 1
ATOM 1495 C C . LEU A 1 193 ? 1.427 -23.031 -9.133 1 96.25 193 LEU A C 1
ATOM 1497 O O . LEU A 1 193 ? 2.014 -22.641 -10.141 1 96.25 193 LEU A O 1
ATOM 1501 N N . GLU A 1 194 ? 1.155 -24.25 -8.875 1 95.56 194 GLU A N 1
ATOM 1502 C CA . GLU A 1 194 ? 1.534 -25.297 -9.82 1 95.56 194 GLU A CA 1
ATOM 1503 C C . GLU A 1 194 ? 0.792 -25.141 -11.148 1 95.56 194 GLU A C 1
ATOM 1505 O O . GLU A 1 194 ? 1.383 -25.297 -12.219 1 95.56 194 GLU A O 1
ATOM 1510 N N . ALA A 1 195 ? -0.442 -24.828 -11.055 1 96.06 195 ALA A N 1
ATOM 1511 C CA . ALA A 1 195 ? -1.245 -24.641 -12.266 1 96.06 195 ALA A CA 1
ATOM 1512 C C . ALA A 1 195 ? -0.749 -23.438 -13.07 1 96.06 195 ALA A C 1
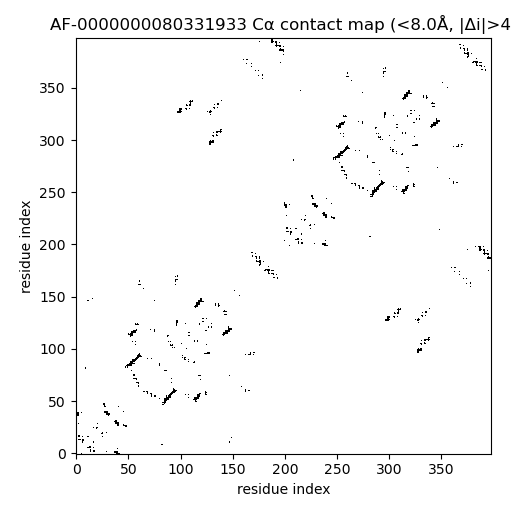ATOM 1514 O O . ALA A 1 195 ? -0.73 -23.484 -14.305 1 96.06 195 ALA A O 1
ATOM 1515 N N . ALA A 1 196 ? -0.361 -22.422 -12.422 1 94.94 196 ALA A N 1
ATOM 1516 C CA . ALA A 1 196 ? 0.157 -21.234 -13.102 1 94.94 196 ALA A CA 1
ATOM 1517 C C . ALA A 1 196 ? 1.439 -21.562 -13.867 1 94.94 196 ALA A C 1
ATOM 1519 O O . ALA A 1 196 ? 1.702 -20.984 -14.922 1 94.94 196 ALA A O 1
ATOM 1520 N N . GLY A 1 197 ? 2.244 -22.406 -13.289 1 92.12 197 GLY A N 1
ATOM 1521 C CA . GLY A 1 197 ? 3.521 -22.766 -13.891 1 92.12 197 GLY A CA 1
ATOM 1522 C C . GLY A 1 197 ? 3.379 -23.641 -15.117 1 92.12 197 GLY A C 1
ATOM 1523 O O . GLY A 1 197 ? 4.277 -23.688 -15.961 1 92.12 197 GLY A O 1
ATOM 1524 N N . ARG A 1 198 ? 2.316 -24.453 -15.25 1 84.62 198 ARG A N 1
ATOM 1525 C CA . ARG A 1 198 ? 2.107 -25.391 -16.344 1 84.62 198 ARG A CA 1
ATOM 1526 C C . ARG A 1 198 ? 1.477 -24.688 -17.547 1 84.62 198 ARG A C 1
ATOM 1528 O O . ARG A 1 198 ? 1.541 -25.203 -18.672 1 84.62 198 ARG A O 1
ATOM 1535 N N . GLY A 1 199 ? 0.916 -23.531 -17.453 1 68 199 GLY A N 1
ATOM 1536 C CA . GLY A 1 199 ? 0.203 -22.922 -18.562 1 68 199 GLY A CA 1
ATOM 1537 C C . GLY A 1 199 ? 1.094 -22.062 -19.438 1 68 199 GLY A C 1
ATOM 1538 O O . GLY A 1 199 ? 2.234 -21.766 -19.078 1 68 199 GLY A O 1
ATOM 1539 N N . MET B 1 1 ? -17.656 9.453 31.656 1 78.31 1 MET B N 1
ATOM 1540 C CA . MET B 1 1 ? -18.594 8.414 31.234 1 78.31 1 MET B CA 1
ATOM 1541 C C . MET B 1 1 ? -17.859 7.113 30.922 1 78.31 1 MET B C 1
ATOM 1543 O O . MET B 1 1 ? -16.672 7.133 30.578 1 78.31 1 MET B O 1
ATOM 1547 N N . ASN B 1 2 ? -18.516 5.961 31.172 1 83.94 2 ASN B N 1
ATOM 1548 C CA . ASN B 1 2 ? -17.922 4.664 30.891 1 83.94 2 ASN B CA 1
ATOM 1549 C C . ASN B 1 2 ? -17.719 4.449 29.391 1 83.94 2 ASN B C 1
ATOM 1551 O O . ASN B 1 2 ? -18.516 4.938 28.578 1 83.94 2 ASN B O 1
ATOM 1555 N N . LEU B 1 3 ? -16.641 3.832 29.109 1 85.12 3 LEU B N 1
ATOM 1556 C CA . LEU B 1 3 ? -16.266 3.625 27.703 1 85.12 3 LEU B CA 1
ATOM 1557 C C . LEU B 1 3 ? -17.422 3 26.938 1 85.12 3 LEU B C 1
ATOM 1559 O O . LEU B 1 3 ? -17.672 3.379 25.781 1 85.12 3 LEU B O 1
ATOM 1563 N N . THR B 1 4 ? -18.172 2.09 27.609 1 84 4 THR B N 1
ATOM 1564 C CA . THR B 1 4 ? -19.297 1.422 26.969 1 84 4 THR B CA 1
ATOM 1565 C C . THR B 1 4 ? -20.422 2.412 26.688 1 84 4 THR B C 1
ATOM 1567 O O . THR B 1 4 ? -21 2.4 25.594 1 84 4 THR B O 1
ATOM 1570 N N . GLU B 1 5 ? -20.719 3.17 27.609 1 81.06 5 GLU B N 1
ATOM 1571 C CA . GLU B 1 5 ? -21.75 4.188 27.438 1 81.06 5 GLU B CA 1
ATOM 1572 C C . GLU B 1 5 ? -21.344 5.207 26.375 1 81.06 5 GLU B C 1
ATOM 1574 O O . GLU B 1 5 ? -22.172 5.582 25.531 1 81.06 5 GLU B O 1
ATOM 1579 N 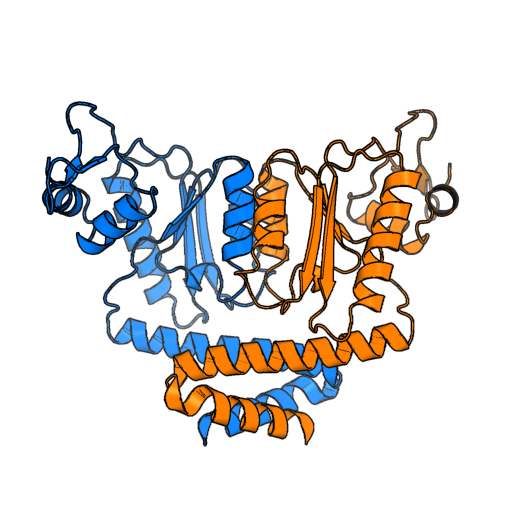N . TRP B 1 6 ? -20.094 5.672 26.484 1 79.56 6 TRP B N 1
ATOM 1580 C CA . TRP B 1 6 ? -19.562 6.598 25.484 1 79.56 6 TRP B CA 1
ATOM 1581 C C . TRP B 1 6 ? -19.688 6.016 24.078 1 79.56 6 TRP B C 1
ATOM 1583 O O . TRP B 1 6 ? -20.141 6.695 23.156 1 79.56 6 TRP B O 1
ATOM 1593 N N . ALA B 1 7 ? -19.359 4.77 24 1 79.19 7 ALA B N 1
ATOM 1594 C CA . ALA B 1 7 ? -19.406 4.094 22.703 1 79.19 7 ALA B CA 1
ATOM 1595 C C . ALA B 1 7 ? -20.828 4.094 22.141 1 79.19 7 ALA B C 1
ATOM 1597 O O . ALA B 1 7 ? -21.047 4.387 20.969 1 79.19 7 ALA B O 1
ATOM 1598 N N . ARG B 1 8 ? -21.797 3.898 22.969 1 78.25 8 ARG B N 1
ATOM 1599 C CA . ARG B 1 8 ? -23.188 3.857 22.562 1 78.25 8 ARG B CA 1
ATOM 1600 C C . ARG B 1 8 ? -23.672 5.23 22.094 1 78.25 8 ARG B C 1
ATOM 1602 O O . ARG B 1 8 ? -24.391 5.332 21.094 1 78.25 8 ARG B O 1
ATOM 1609 N N . THR B 1 9 ? -23.172 6.113 22.781 1 73.75 9 THR B N 1
ATOM 1610 C CA . THR B 1 9 ? -23.578 7.469 22.438 1 73.75 9 THR B CA 1
ATOM 1611 C C . THR B 1 9 ? -22.984 7.898 21.109 1 73.75 9 THR B C 1
ATOM 1613 O O . THR B 1 9 ? -23.594 8.688 20.375 1 73.75 9 THR B O 1
ATOM 1616 N N . GLN B 1 10 ? -21.781 7.34 20.781 1 71.19 10 GLN B N 1
ATOM 1617 C CA . GLN B 1 10 ? -21.062 7.711 19.578 1 71.19 10 GLN B CA 1
ATOM 1618 C C . GLN B 1 10 ? -21.453 6.809 18.406 1 71.19 10 GLN B C 1
ATOM 1620 O O . GLN B 1 10 ? -21 7.008 17.281 1 71.19 10 GLN B O 1
ATOM 1625 N N . GLY B 1 11 ? -22.281 5.828 18.703 1 68.56 11 GLY B N 1
ATOM 1626 C CA . GLY B 1 11 ? -22.672 4.855 17.703 1 68.56 11 GLY B CA 1
ATOM 1627 C C . GLY B 1 11 ? -21.562 3.867 17.375 1 68.56 11 GLY B C 1
ATOM 1628 O O . GLY B 1 11 ? -21.5 3.348 16.25 1 68.56 11 GLY B O 1
ATOM 1629 N N . VAL B 1 12 ? -20.719 3.773 18.219 1 75.75 12 VAL B N 1
ATOM 1630 C CA . VAL B 1 12 ? -19.609 2.83 18.078 1 75.75 12 VAL B CA 1
ATOM 1631 C C . VAL B 1 12 ? -19.859 1.604 18.953 1 75.75 12 VAL B C 1
ATOM 1633 O O . VAL B 1 12 ? -20.375 1.722 20.062 1 75.75 12 VAL B O 1
ATOM 1636 N N . HIS B 1 13 ? -19.641 0.442 18.312 1 78.62 13 HIS B N 1
ATOM 1637 C CA . HIS B 1 13 ? -19.75 -0.773 19.109 1 78.62 13 HIS B CA 1
ATOM 1638 C C . HIS B 1 13 ? -18.797 -0.753 20.297 1 78.62 13 HIS B C 1
ATOM 1640 O O . HIS B 1 13 ? -17.641 -0.351 20.156 1 78.62 13 HIS B O 1
ATOM 1646 N N . PRO B 1 14 ? -19.266 -1.169 21.391 1 82.19 14 PRO B N 1
ATOM 1647 C CA . PRO B 1 14 ? -18.438 -1.137 22.594 1 82.19 14 PRO B CA 1
ATOM 1648 C C . PRO B 1 14 ? -17.109 -1.879 22.422 1 82.19 14 PRO B C 1
ATOM 1650 O O . PRO B 1 14 ? -16.078 -1.433 22.922 1 82.19 14 PRO B O 1
ATOM 1653 N N . GLN B 1 15 ? -17.125 -2.908 21.688 1 82.69 15 GLN B N 1
ATOM 1654 C CA . GLN B 1 15 ? -15.891 -3.66 21.469 1 82.69 15 GLN B CA 1
ATOM 1655 C C . GLN B 1 15 ? -14.898 -2.863 20.625 1 82.69 15 GLN B C 1
ATOM 1657 O O . GLN B 1 15 ? -13.688 -2.932 20.859 1 82.69 15 GLN B O 1
ATOM 1662 N N . THR B 1 16 ? -15.453 -2.133 19.734 1 79.56 16 THR B N 1
ATOM 1663 C CA . THR B 1 16 ? -14.609 -1.263 18.922 1 79.56 16 THR B CA 1
ATOM 1664 C C . THR B 1 16 ? -13.977 -0.171 19.781 1 79.56 16 THR B C 1
ATOM 1666 O O . THR B 1 16 ? -12.773 0.1 19.656 1 79.56 16 THR B O 1
ATOM 1669 N N . ALA B 1 17 ? -14.781 0.379 20.578 1 80.06 17 ALA B N 1
ATOM 1670 C CA . ALA B 1 17 ? -14.289 1.405 21.5 1 80.06 17 ALA B CA 1
ATOM 1671 C C . ALA B 1 17 ? -13.188 0.853 22.391 1 80.06 17 ALA B C 1
ATOM 1673 O O . ALA B 1 17 ? -12.172 1.516 22.625 1 80.06 17 ALA B O 1
ATOM 1674 N N . TYR B 1 18 ? -13.43 -0.344 22.828 1 85.06 18 TYR B N 1
ATOM 1675 C CA . TYR B 1 18 ? -12.43 -0.991 23.672 1 85.06 18 TYR B CA 1
ATOM 1676 C C . TYR B 1 18 ? -11.133 -1.223 22.906 1 85.06 18 TYR B C 1
ATOM 1678 O O . TYR B 1 18 ? -10.047 -0.979 23.438 1 85.06 18 TYR B O 1
ATOM 1686 N N . ARG B 1 19 ? -11.258 -1.681 21.781 1 80.75 19 ARG B N 1
ATOM 1687 C CA . ARG B 1 19 ? -10.086 -1.886 20.938 1 80.75 19 ARG B CA 1
ATOM 1688 C C . ARG B 1 19 ? -9.336 -0.577 20.719 1 80.75 19 ARG B C 1
ATOM 1690 O O . ARG B 1 19 ? -8.109 -0.535 20.812 1 80.75 19 ARG B O 1
ATOM 1697 N N . TRP B 1 20 ? -10.086 0.463 20.453 1 78.81 20 TRP B N 1
ATOM 1698 C CA . TRP B 1 20 ? -9.492 1.789 20.297 1 78.81 20 TRP B CA 1
ATOM 1699 C C . TRP B 1 20 ? -8.695 2.184 21.531 1 78.81 20 TRP B C 1
ATOM 1701 O O . TRP B 1 20 ? -7.594 2.729 21.406 1 78.81 20 TRP B O 1
ATOM 1711 N N . PHE B 1 21 ? -9.297 1.942 22.656 1 80.94 21 PHE B N 1
ATOM 1712 C CA . PHE B 1 21 ? -8.656 2.279 23.922 1 80.94 21 PHE B CA 1
ATOM 1713 C C . PHE B 1 21 ? -7.352 1.51 24.078 1 80.94 21 PHE B C 1
ATOM 1715 O O . PHE B 1 21 ? -6.32 2.092 24.422 1 80.94 21 PHE B O 1
ATOM 1722 N N . ARG B 1 22 ? -7.355 0.263 23.688 1 81.31 22 ARG B N 1
ATOM 1723 C CA . ARG B 1 22 ? -6.195 -0.605 23.828 1 81.31 22 ARG B CA 1
ATOM 1724 C C . ARG B 1 22 ? -5.086 -0.205 22.859 1 81.31 22 ARG B C 1
ATOM 1726 O O . ARG B 1 22 ? -3.904 -0.263 23.203 1 81.31 22 ARG B O 1
ATOM 1733 N N . GLU B 1 23 ? -5.516 0.238 21.859 1 75.94 23 GLU B N 1
ATOM 1734 C CA . GLU B 1 23 ? -4.562 0.552 20.797 1 75.94 23 GLU B CA 1
ATOM 1735 C C . GLU B 1 23 ? -4.113 2.008 20.859 1 75.94 23 GLU B C 1
ATOM 1737 O O . GLU B 1 23 ? -3.229 2.43 20.125 1 75.94 23 GLU B O 1
ATOM 1742 N N . GLY B 1 24 ? -4.742 2.707 21.688 1 71.75 24 GLY B N 1
ATOM 1743 C CA . GLY B 1 24 ? -4.414 4.113 21.859 1 71.75 24 GLY B CA 1
ATOM 1744 C C . GLY B 1 24 ? -4.984 4.992 20.766 1 71.75 24 GLY B C 1
ATOM 1745 O O . GLY B 1 24 ? -4.504 6.105 20.531 1 71.75 24 GLY B O 1
ATOM 1746 N N . THR B 1 25 ? -5.973 4.445 20.141 1 69.5 25 THR B N 1
ATOM 1747 C CA . THR B 1 25 ? -6.539 5.176 19.016 1 69.5 25 THR B CA 1
ATOM 1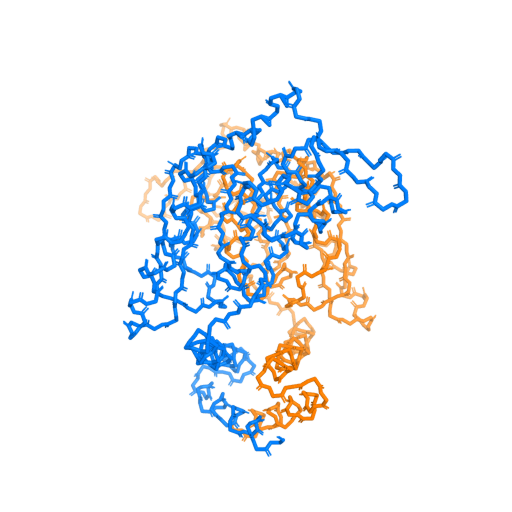748 C C . THR B 1 25 ? -7.883 5.793 19.391 1 69.5 25 THR B C 1
ATOM 1750 O O . THR B 1 25 ? -8.594 6.328 18.531 1 69.5 25 THR B O 1
ATOM 1753 N N . LEU B 1 26 ? -8.266 5.695 20.641 1 73.44 26 LEU B N 1
ATOM 1754 C CA . LEU B 1 26 ? -9.508 6.285 21.125 1 73.44 26 LEU B CA 1
ATOM 1755 C C . LEU B 1 26 ? -9.477 7.805 21 1 73.44 26 LEU B C 1
ATOM 1757 O O . LEU B 1 26 ? -8.508 8.445 21.406 1 73.44 26 LEU B O 1
ATOM 1761 N N . PRO B 1 27 ? -10.43 8.336 20.328 1 68.88 27 PRO B N 1
ATOM 1762 C CA . PRO B 1 27 ? -10.43 9.773 20.047 1 68.88 27 PRO B CA 1
ATOM 1763 C C . PRO B 1 27 ? -10.555 10.617 21.328 1 68.88 27 PRO B C 1
ATOM 1765 O O . PRO B 1 27 ? -10.344 11.828 21.281 1 68.88 27 PRO B O 1
ATOM 1768 N N . VAL B 1 28 ? -10.906 9.984 22.406 1 71.19 28 VAL B N 1
ATOM 1769 C CA . VAL B 1 28 ? -11.094 10.711 23.656 1 71.19 28 VAL B CA 1
ATOM 1770 C C . VAL B 1 28 ? -10.195 10.117 24.734 1 71.19 28 VAL B C 1
ATOM 1772 O O . VAL B 1 28 ? -9.922 8.914 24.734 1 71.19 28 VAL B O 1
ATOM 1775 N N . PRO B 1 29 ? -9.625 11.07 25.484 1 72.5 29 PRO B N 1
ATOM 1776 C CA . PRO B 1 29 ? -8.867 10.523 26.609 1 72.5 29 PRO B CA 1
ATOM 1777 C C . PRO B 1 29 ? -9.711 9.617 27.5 1 72.5 29 PRO B C 1
ATOM 1779 O O . PRO B 1 29 ? -10.883 9.914 27.75 1 72.5 29 PRO B O 1
ATOM 1782 N N . ALA B 1 30 ? -9.156 8.453 27.641 1 80.56 30 ALA B N 1
ATOM 1783 C CA . ALA B 1 30 ? -9.812 7.508 28.547 1 80.56 30 ALA B CA 1
ATOM 1784 C C . ALA B 1 30 ? -8.812 6.887 29.516 1 80.56 30 ALA B C 1
ATOM 1786 O O . ALA B 1 30 ? -7.617 6.809 29.219 1 80.56 30 ALA B O 1
ATOM 1787 N N . GLN B 1 31 ? -9.234 6.715 30.688 1 83.12 31 GLN B N 1
ATOM 1788 C CA . GLN B 1 31 ? -8.383 6.113 31.719 1 83.12 31 GLN B CA 1
ATOM 1789 C C . GLN B 1 31 ? -9.078 4.934 32.375 1 83.12 31 GLN B C 1
ATOM 1791 O O . GLN B 1 31 ? -10.289 4.977 32.625 1 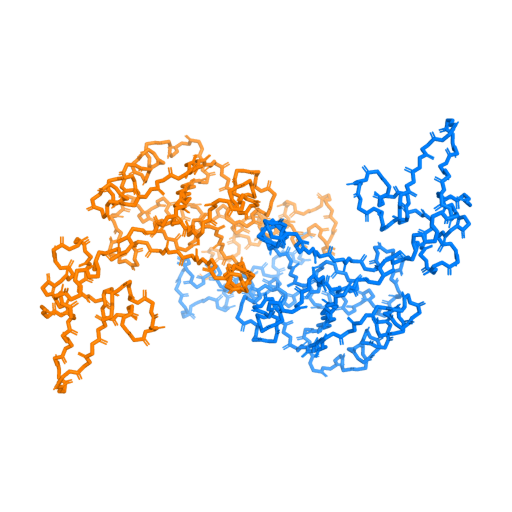83.12 31 GLN B O 1
ATOM 1796 N N . ARG B 1 32 ? -8.312 3.857 32.375 1 84.31 32 ARG B N 1
ATOM 1797 C CA . ARG B 1 32 ? -8.836 2.719 33.125 1 84.31 32 ARG B CA 1
ATOM 1798 C C . ARG B 1 32 ? -8.859 3.018 34.625 1 84.31 32 ARG B C 1
ATOM 1800 O O . ARG B 1 32 ? -7.836 3.355 35.219 1 84.31 32 ARG B O 1
ATOM 1807 N N . VAL B 1 33 ? -9.969 3.109 35.25 1 80.38 33 VAL B N 1
ATOM 1808 C CA . VAL B 1 33 ? -10.125 3.461 36.656 1 80.38 33 VAL B CA 1
ATOM 1809 C C . VAL B 1 33 ? -10.32 2.195 37.469 1 80.38 33 VAL B C 1
ATOM 1811 O O . VAL B 1 33 ? -10.195 2.225 38.688 1 80.38 33 VAL B O 1
ATOM 1814 N N . GLY B 1 34 ? -10.531 0.992 36.938 1 77.38 34 GLY B N 1
ATOM 1815 C CA . GLY B 1 34 ? -10.703 -0.298 37.594 1 77.38 34 GLY B CA 1
ATOM 1816 C C . GLY B 1 34 ? -10.375 -1.471 36.688 1 77.38 34 GLY B C 1
ATOM 1817 O O . GLY B 1 34 ? -9.992 -1.28 35.531 1 77.38 34 GLY B O 1
ATOM 1818 N N . PRO B 1 35 ? -10.484 -2.705 37.219 1 77.25 35 PRO B N 1
ATOM 1819 C CA . PRO B 1 35 ? -10.117 -3.885 36.438 1 77.25 35 PRO B CA 1
ATOM 1820 C C . PRO B 1 35 ? -10.953 -4.027 35.156 1 77.25 35 PRO B C 1
ATOM 1822 O O . PRO B 1 35 ? -10.453 -4.531 34.156 1 77.25 35 PRO B O 1
ATOM 1825 N N . ARG B 1 36 ? -12.148 -3.551 35.281 1 78.31 36 ARG B N 1
ATOM 1826 C CA . ARG B 1 36 ? -13.047 -3.709 34.125 1 78.31 36 ARG B CA 1
ATOM 1827 C C . ARG B 1 36 ? -13.664 -2.373 33.75 1 78.31 36 ARG B C 1
ATOM 1829 O O . ARG B 1 36 ? -14.617 -2.332 32.969 1 78.31 36 ARG B O 1
ATOM 1836 N N . THR B 1 37 ? -13.211 -1.304 34.375 1 82.19 37 THR B N 1
ATOM 1837 C CA . THR B 1 37 ? -13.867 -0.023 34.125 1 82.19 37 THR B CA 1
ATOM 1838 C C . THR B 1 37 ? -12.898 0.967 33.469 1 82.19 37 THR B C 1
ATOM 1840 O O . THR B 1 37 ? -11.812 1.211 34 1 82.19 37 THR B O 1
ATOM 1843 N N . ILE B 1 38 ? -13.227 1.453 32.25 1 86.81 38 ILE B N 1
ATOM 1844 C CA . ILE B 1 38 ? -12.531 2.531 31.578 1 86.81 38 ILE B CA 1
ATOM 1845 C C . ILE B 1 38 ? -13.422 3.771 31.516 1 86.81 38 ILE B C 1
ATOM 1847 O O . ILE B 1 38 ? -14.562 3.699 31.078 1 86.81 38 ILE B O 1
ATOM 1851 N N . LEU B 1 39 ? -12.984 4.836 32.188 1 80.25 39 LEU B N 1
ATOM 1852 C CA . LEU B 1 39 ? -13.742 6.09 32.219 1 80.25 39 LEU B CA 1
ATOM 1853 C C . LEU B 1 39 ? -13.227 7.039 31.125 1 80.25 39 LEU B C 1
ATOM 1855 O O . LEU B 1 39 ? -12.016 7.188 30.953 1 80.25 39 LEU B O 1
ATOM 1859 N N . VAL B 1 40 ? -14.211 7.438 30.375 1 75 40 VAL B N 1
ATOM 1860 C CA . VAL B 1 40 ? -13.922 8.477 29.391 1 75 40 VAL B CA 1
ATOM 1861 C C . VAL B 1 40 ? -14.133 9.852 30.016 1 75 40 VAL B C 1
ATOM 1863 O O . VAL B 1 40 ? -15.141 10.086 30.688 1 75 40 VAL B O 1
ATOM 1866 N N . ASP B 1 41 ? -13.078 10.555 30.281 1 60.75 41 ASP B N 1
ATOM 1867 C CA . ASP B 1 41 ? -13.195 11.906 30.844 1 60.75 41 ASP B CA 1
ATOM 1868 C C . ASP B 1 41 ? -14.062 12.789 29.953 1 60.75 41 ASP B C 1
ATOM 1870 O O . ASP B 1 41 ? -13.664 13.141 28.844 1 60.75 41 ASP B O 1
ATOM 1874 N N . ILE B 1 42 ? -15.336 12.805 30.281 1 51.81 42 ILE B N 1
ATOM 1875 C CA . ILE B 1 42 ? -16.312 13.609 29.547 1 51.81 42 ILE B CA 1
ATOM 1876 C C . ILE B 1 42 ? -15.969 15.094 29.719 1 51.81 42 ILE B C 1
ATOM 1878 O O . ILE B 1 42 ? -16.328 15.914 28.875 1 51.81 42 ILE B O 1
ATOM 1882 N N . ASP B 1 43 ? -15.891 15.641 31.094 1 45.66 43 ASP B N 1
ATOM 1883 C CA . ASP B 1 43 ? -15.703 17.078 31.25 1 45.66 43 ASP B CA 1
ATOM 1884 C C . ASP B 1 43 ? -14.75 17.625 30.188 1 45.66 43 ASP B C 1
ATOM 1886 O O . ASP B 1 43 ? -14.727 18.844 29.938 1 45.66 43 ASP B O 1
ATOM 1890 N N . THR B 1 44 ? -13.625 17.062 30.297 1 37.41 44 THR B N 1
ATOM 1891 C CA . THR B 1 44 ? -12.906 17.5 29.109 1 37.41 44 THR B CA 1
ATOM 1892 C C . THR B 1 44 ? -13.758 17.297 27.859 1 37.41 44 THR B C 1
ATOM 1894 O O . THR B 1 44 ? -14.125 16.156 27.531 1 37.41 44 THR B O 1
ATOM 1897 N N . ASN B 1 45 ? -14.898 17.875 27.812 1 37.41 45 ASN B N 1
ATOM 1898 C CA . ASN B 1 45 ? -15.562 18.094 26.531 1 37.41 45 ASN B CA 1
ATOM 1899 C C . ASN B 1 45 ? -14.695 17.609 25.359 1 37.41 45 ASN B C 1
ATOM 1901 O O . ASN B 1 45 ? -14.211 18.422 24.578 1 37.41 45 ASN B O 1
ATOM 1905 N N . ALA B 1 46 ? -13.898 16.969 25.781 1 37.62 46 ALA B N 1
ATOM 1906 C CA . ALA B 1 46 ? -13.047 16.438 24.734 1 37.62 46 ALA B CA 1
ATOM 1907 C C . ALA B 1 46 ? -13.883 15.93 23.562 1 37.62 46 ALA B C 1
ATOM 1909 O O . ALA B 1 46 ? -14.586 14.93 23.672 1 37.62 46 ALA B O 1
ATOM 1910 N N . ALA B 1 47 ? -14.797 16.625 23.078 1 36.88 47 ALA B N 1
ATOM 1911 C CA . ALA B 1 47 ? -15.258 16.766 21.688 1 36.88 47 ALA B CA 1
ATOM 1912 C C . ALA B 1 47 ? -14.656 15.688 20.797 1 36.88 47 ALA B C 1
ATOM 1914 O O . ALA B 1 47 ? -13.477 15.359 20.922 1 36.88 47 ALA B O 1
ATOM 1915 N N . LEU B 1 48 ? -15.25 14.43 20.656 1 44 48 LEU B N 1
ATOM 1916 C CA . LEU B 1 48 ? -14.812 13.805 19.422 1 44 48 LEU B CA 1
ATOM 1917 C C . LEU B 1 48 ? -13.922 14.75 18.625 1 44 48 LEU B C 1
ATOM 1919 O O . LEU B 1 48 ? -14.391 15.758 18.094 1 44 48 LEU B O 1
ATOM 1923 N N . GLU B 1 49 ? -13.094 15.281 19.484 1 49.69 49 GLU B N 1
ATOM 1924 C CA . GLU B 1 49 ? -12.297 16.312 18.844 1 49.69 49 GLU B CA 1
ATOM 1925 C C . GLU B 1 49 ? -12.391 16.234 17.328 1 49.69 49 GLU B C 1
ATOM 1927 O O . GLU B 1 49 ? -12.148 15.18 16.734 1 49.69 49 GLU B O 1
ATOM 1932 N N . ALA B 1 50 ? -13.484 16.891 17.016 1 58.72 50 ALA B N 1
ATOM 1933 C CA . ALA B 1 50 ? -13.711 17.062 15.578 1 58.72 50 ALA B CA 1
ATOM 1934 C C . ALA B 1 50 ? -12.398 16.984 14.805 1 58.72 50 ALA B C 1
ATOM 1936 O O . ALA B 1 50 ? -11.398 17.578 15.211 1 58.72 50 ALA B O 1
ATOM 1937 N N . ILE B 1 51 ? -12.258 15.781 14.43 1 68.69 51 ILE B N 1
ATOM 1938 C CA . ILE B 1 51 ? -11.164 15.703 13.469 1 68.69 51 ILE B CA 1
ATOM 1939 C C . ILE B 1 51 ? -11.367 16.75 12.375 1 68.69 51 ILE B C 1
ATOM 1941 O O . ILE B 1 51 ? -12.453 16.859 11.805 1 68.69 51 ILE B O 1
ATOM 1945 N N . ASP B 1 52 ? -10.445 17.594 12.477 1 77.75 52 ASP B N 1
ATOM 1946 C CA . ASP B 1 52 ? -10.477 18.562 11.383 1 77.75 52 ASP B CA 1
ATOM 1947 C C . ASP B 1 52 ? -9.773 18.016 10.148 1 77.75 52 ASP B C 1
ATOM 1949 O O . ASP B 1 52 ? -8.609 17.625 10.211 1 77.75 52 ASP B O 1
ATOM 1953 N N . GLY B 1 53 ? -10.57 17.656 9.047 1 93.69 53 GLY B N 1
ATOM 1954 C CA . GLY B 1 53 ? -10.016 17.234 7.773 1 93.69 53 GLY B CA 1
ATOM 1955 C C . GLY B 1 53 ? -10.273 15.766 7.473 1 93.69 53 GLY B C 1
ATOM 1956 O O . GLY B 1 53 ? -9.344 15.016 7.184 1 93.69 53 GLY B O 1
ATOM 1957 N N . LEU B 1 54 ? -11.547 15.344 7.496 1 95.38 54 LEU B N 1
ATOM 1958 C CA . LEU B 1 54 ? -11.922 13.969 7.184 1 95.38 54 LEU B CA 1
ATOM 1959 C C . LEU B 1 54 ? -11.953 13.742 5.676 1 95.38 54 LEU B C 1
ATOM 1961 O O . LEU B 1 54 ? -12.531 14.539 4.934 1 95.38 54 LEU B O 1
ATOM 1965 N N . GLY B 1 55 ? -11.227 12.758 5.273 1 97.62 55 GLY B N 1
ATOM 1966 C CA . GLY B 1 55 ? -11.391 12.211 3.934 1 97.62 55 GLY B CA 1
ATOM 1967 C C . GLY B 1 55 ? -12.117 10.875 3.922 1 97.62 55 GLY B C 1
ATOM 1968 O O . GLY B 1 55 ? -11.609 9.883 4.453 1 97.62 55 GLY B O 1
ATOM 1969 N N . LEU B 1 56 ? -13.312 10.883 3.324 1 97.31 56 LEU B N 1
ATOM 1970 C CA . LEU B 1 56 ? -14.102 9.656 3.229 1 97.31 56 LEU B CA 1
ATOM 1971 C C . LEU B 1 56 ? -13.805 8.922 1.93 1 97.31 56 LEU B C 1
ATOM 1973 O O . LEU B 1 56 ? -13.773 9.523 0.857 1 97.31 56 LEU B O 1
ATOM 1977 N N . TYR B 1 57 ? -13.57 7.641 2.1 1 97.69 57 TYR B N 1
ATOM 1978 C CA . TYR B 1 57 ? -13.281 6.844 0.913 1 97.69 57 TYR B CA 1
ATOM 1979 C C . TYR B 1 57 ? -14.156 5.598 0.863 1 97.69 57 TYR B C 1
ATOM 1981 O O . TYR B 1 57 ? -14.25 4.859 1.845 1 97.69 57 TYR B O 1
ATOM 1989 N N . ALA B 1 58 ? -14.836 5.438 -0.301 1 95.94 58 ALA B N 1
ATOM 1990 C CA . ALA B 1 58 ? -15.656 4.262 -0.57 1 95.94 58 ALA B CA 1
ATOM 1991 C C . ALA B 1 58 ? -15.266 3.607 -1.891 1 95.94 58 ALA B C 1
ATOM 1993 O O . ALA B 1 58 ? -14.969 4.297 -2.869 1 95.94 58 ALA B O 1
ATOM 1994 N N . ARG B 1 59 ? -15.25 2.236 -1.816 1 94.19 59 ARG B N 1
ATOM 1995 C CA . ARG B 1 59 ? -14.82 1.52 -3.014 1 94.19 59 ARG B CA 1
ATOM 1996 C C . ARG B 1 59 ? -15.617 0.232 -3.195 1 94.19 59 ARG B C 1
ATOM 1998 O O . ARG B 1 59 ? -15.914 -0.464 -2.223 1 94.19 59 ARG B O 1
ATOM 2005 N N . VAL B 1 60 ? -15.953 -0.029 -4.473 1 91.31 60 VAL B N 1
ATOM 2006 C CA . VAL B 1 60 ? -16.453 -1.34 -4.863 1 91.31 60 VAL B CA 1
ATOM 2007 C C . VAL B 1 60 ? -15.656 -1.879 -6.043 1 91.31 60 VAL B C 1
ATOM 2009 O O . VAL B 1 60 ? -14.898 -1.139 -6.676 1 91.31 60 VAL B O 1
ATOM 2012 N N . SER B 1 61 ? -15.82 -3.115 -6.352 1 90.12 61 SER B N 1
ATOM 2013 C CA . SER B 1 61 ? -14.984 -3.742 -7.371 1 90.12 61 SER B CA 1
ATOM 2014 C C . SER B 1 61 ? -15.664 -3.734 -8.734 1 90.12 61 SER B C 1
ATOM 2016 O O . SER B 1 61 ? -15.023 -3.963 -9.758 1 90.12 61 SER B O 1
ATOM 2018 N N . SER B 1 62 ? -16.938 -3.537 -8.727 1 89 62 SER B N 1
ATOM 2019 C CA . SER B 1 62 ? -17.656 -3.65 -10 1 89 62 SER B CA 1
ATOM 2020 C C . SER B 1 62 ? -18.734 -2.578 -10.133 1 89 62 SER B C 1
ATOM 2022 O O . SER B 1 62 ? -19.266 -2.107 -9.125 1 89 62 SER B O 1
ATOM 2024 N N . HIS B 1 63 ? -19.078 -2.299 -11.367 1 89.25 63 HIS B N 1
ATOM 2025 C CA . HIS B 1 63 ? -20.125 -1.319 -11.664 1 89.25 63 HIS B CA 1
ATOM 2026 C C . HIS B 1 63 ? -21.5 -1.825 -11.227 1 89.25 63 HIS B C 1
ATOM 2028 O O . HIS B 1 63 ? -22.406 -1.031 -11.008 1 89.25 63 HIS B O 1
ATOM 2034 N N . ASP B 1 64 ? -21.578 -3.115 -11.086 1 87.25 64 ASP B N 1
ATOM 2035 C CA . ASP B 1 64 ? -22.844 -3.711 -10.703 1 87.25 64 ASP B CA 1
ATOM 2036 C C . ASP B 1 64 ? -23.125 -3.508 -9.219 1 87.25 64 ASP B C 1
ATOM 2038 O O . ASP B 1 64 ? -24.203 -3.855 -8.727 1 87.25 64 ASP B O 1
ATOM 2042 N N . GLN B 1 65 ? -22.234 -2.863 -8.523 1 88.75 65 GLN B N 1
ATOM 2043 C CA . GLN B 1 65 ? -22.375 -2.701 -7.082 1 88.75 65 GLN B CA 1
ATOM 2044 C C . GLN B 1 65 ? -22.594 -1.24 -6.711 1 88.75 65 GLN B C 1
ATOM 2046 O O . GLN B 1 65 ? -22.188 -0.794 -5.637 1 88.75 65 GLN B O 1
ATOM 2051 N N . LYS B 1 66 ? -23.188 -0.558 -7.555 1 89.06 66 LYS B N 1
ATOM 2052 C CA . LYS B 1 66 ? -23.422 0.872 -7.359 1 89.06 66 LYS B CA 1
ATOM 2053 C C . LYS B 1 66 ? -24.266 1.131 -6.117 1 89.06 66 LYS B C 1
ATOM 2055 O O . LYS B 1 66 ? -24 2.078 -5.371 1 89.06 66 LYS B O 1
ATOM 2060 N N . ALA B 1 67 ? -25.25 0.32 -5.965 1 89.25 67 ALA B N 1
ATOM 2061 C CA . ALA B 1 67 ? -26.125 0.487 -4.797 1 89.25 67 ALA B CA 1
ATOM 2062 C C . ALA B 1 67 ? -25.328 0.325 -3.504 1 89.25 67 ALA B C 1
ATOM 2064 O O . ALA B 1 67 ? -25.531 1.065 -2.541 1 89.25 67 ALA B O 1
ATOM 2065 N N . ASP B 1 68 ? -24.453 -0.604 -3.512 1 88.62 68 ASP B N 1
ATOM 2066 C CA . ASP B 1 68 ? -23.609 -0.829 -2.346 1 88.62 68 ASP B CA 1
ATOM 2067 C C . ASP B 1 68 ? -22.672 0.352 -2.113 1 88.62 68 ASP B C 1
ATOM 2069 O O . ASP B 1 68 ? -22.422 0.741 -0.969 1 88.62 68 ASP B O 1
ATOM 2073 N N . LEU B 1 69 ? -22.172 0.868 -3.143 1 92.5 69 LEU B N 1
ATOM 2074 C CA . LEU B 1 69 ? -21.297 2.031 -3.057 1 92.5 69 LEU B CA 1
ATOM 2075 C C . LEU B 1 69 ? -22.031 3.213 -2.424 1 92.5 69 LEU B C 1
ATOM 2077 O O . LEU B 1 69 ? -21.484 3.873 -1.532 1 92.5 69 LEU B O 1
ATOM 2081 N N . GLU B 1 70 ? -23.234 3.375 -2.846 1 93.44 70 GLU B N 1
ATOM 2082 C CA . GLU B 1 70 ? -24.047 4.465 -2.311 1 93.44 70 GLU B CA 1
ATOM 2083 C C . GLU B 1 70 ? -24.344 4.258 -0.827 1 93.44 70 GLU B C 1
ATOM 2085 O O . GLU B 1 70 ? -24.297 5.207 -0.042 1 93.44 70 GLU B O 1
ATOM 2090 N N . ARG B 1 71 ? -24.625 3.07 -0.526 1 91.25 71 ARG B N 1
ATOM 2091 C CA . ARG B 1 71 ? -24.891 2.752 0.875 1 91.25 71 ARG B CA 1
ATOM 2092 C C . ARG B 1 71 ? -23.641 2.99 1.729 1 91.25 71 ARG B C 1
ATOM 2094 O O . ARG B 1 71 ? -23.75 3.49 2.852 1 91.25 71 ARG B O 1
ATOM 2101 N N . GLN B 1 72 ? -22.531 2.645 1.255 1 91.25 72 GLN B N 1
ATOM 2102 C CA . GLN B 1 72 ? -21.266 2.846 1.953 1 91.25 72 GLN B CA 1
ATOM 2103 C C . GLN B 1 72 ? -21 4.328 2.203 1 91.25 72 GLN B C 1
ATOM 2105 O O . GLN B 1 72 ? -20.672 4.727 3.32 1 91.25 72 GLN B O 1
ATOM 2110 N N . VAL B 1 73 ? -21.219 5.113 1.227 1 94.44 73 VAL B N 1
ATOM 2111 C CA . VAL B 1 73 ? -21.016 6.551 1.339 1 94.44 73 VAL B CA 1
ATOM 2112 C C . VAL B 1 73 ? -21.984 7.137 2.357 1 94.44 73 VAL B C 1
ATOM 2114 O O . VAL B 1 73 ? -21.609 7.984 3.172 1 94.44 73 VAL B O 1
ATOM 2117 N N . ALA B 1 74 ? -23.188 6.621 2.271 1 93.12 74 ALA B N 1
ATOM 2118 C CA . ALA B 1 74 ? -24.219 7.102 3.201 1 93.12 74 ALA B CA 1
ATOM 2119 C C . ALA B 1 74 ? -23.828 6.809 4.645 1 93.12 74 ALA B C 1
ATOM 2121 O O . ALA B 1 74 ? -23.953 7.664 5.52 1 93.12 74 ALA B O 1
ATOM 2122 N N . ARG B 1 75 ? -23.328 5.652 4.859 1 90.69 75 ARG B N 1
ATOM 2123 C CA . ARG B 1 75 ? -22.906 5.258 6.203 1 90.69 75 ARG B CA 1
ATOM 2124 C C . ARG B 1 75 ? -21.734 6.098 6.676 1 90.69 75 ARG B C 1
ATOM 2126 O O . ARG B 1 75 ? -21.719 6.574 7.816 1 90.69 75 ARG B O 1
ATOM 2133 N N . LEU B 1 76 ? -20.75 6.305 5.812 1 92.5 76 LEU B N 1
ATOM 2134 C CA . LEU B 1 76 ? -19.578 7.109 6.145 1 92.5 76 LEU B CA 1
ATOM 2135 C C . LEU B 1 76 ? -19.984 8.547 6.453 1 92.5 76 LEU B C 1
ATOM 2137 O O . LEU B 1 76 ? -19.531 9.125 7.441 1 92.5 76 LEU B O 1
ATOM 2141 N N . SER B 1 77 ? -20.875 9.016 5.641 1 92.94 77 SER B N 1
ATOM 2142 C CA . SER B 1 77 ? -21.312 10.406 5.785 1 92.94 77 SER B CA 1
ATOM 2143 C C . SER B 1 77 ? -22.125 10.602 7.055 1 92.94 77 SER B C 1
ATOM 2145 O O . SER B 1 77 ? -21.984 11.602 7.754 1 92.94 77 SER B O 1
ATOM 2147 N N . ALA B 1 78 ? -22.969 9.688 7.281 1 90 78 ALA B N 1
ATOM 2148 C CA . ALA B 1 78 ? -23.797 9.758 8.484 1 90 78 ALA B CA 1
ATOM 2149 C C . ALA B 1 78 ? -22.922 9.734 9.742 1 90 78 ALA B C 1
ATOM 2151 O O . ALA B 1 78 ? -23.156 10.5 10.68 1 90 78 ALA B O 1
ATOM 2152 N N . TRP B 1 79 ? -21.953 8.891 9.703 1 87.38 79 TRP B N 1
ATOM 2153 C CA . TRP B 1 79 ? -21.016 8.805 10.82 1 87.38 79 TRP B CA 1
ATOM 2154 C C . TRP B 1 79 ? -20.266 10.117 11.016 1 87.38 79 TRP B C 1
ATOM 2156 O O . TRP B 1 79 ? -20.156 10.617 12.133 1 87.38 79 TRP B O 1
ATOM 2166 N N . ALA B 1 80 ? -19.75 10.664 9.93 1 89.25 80 ALA B N 1
ATOM 2167 C CA . ALA B 1 80 ? -18.984 11.914 10 1 89.25 80 ALA B CA 1
ATOM 2168 C C . ALA B 1 80 ? -19.844 13.039 10.578 1 89.25 80 ALA B C 1
ATOM 2170 O O . ALA B 1 80 ? -19.359 13.844 11.383 1 89.25 80 ALA B O 1
ATOM 2171 N N . ALA B 1 81 ? -21.078 13.117 10.188 1 87 81 ALA B N 1
ATOM 2172 C CA . ALA B 1 81 ? -22 14.156 10.625 1 87 81 ALA B CA 1
ATOM 2173 C C . ALA B 1 81 ? -22.312 14.023 12.117 1 87 81 ALA B C 1
ATOM 2175 O O . ALA B 1 81 ? -22.422 15.023 12.828 1 87 81 ALA B O 1
ATOM 2176 N N . SER B 1 82 ? -22.438 12.883 12.484 1 82.94 82 SER B N 1
ATOM 2177 C CA . SER B 1 82 ? -22.844 12.633 13.867 1 82.94 82 SER B CA 1
ATOM 2178 C C . SER B 1 82 ? -21.75 13.047 14.844 1 82.94 82 SER B C 1
ATOM 2180 O O . SER B 1 82 ? -22.047 13.469 15.969 1 82.94 82 SER B O 1
ATOM 2182 N N . ALA B 1 83 ? -20.516 13.031 14.438 1 71.75 83 ALA B N 1
ATOM 2183 C CA . ALA B 1 83 ? -19.406 13.32 15.336 1 71.75 83 ALA B CA 1
ATOM 2184 C C . ALA B 1 83 ? -18.891 14.742 15.141 1 71.75 83 ALA B C 1
ATOM 2186 O O . ALA B 1 83 ? -17.922 15.156 15.781 1 71.75 83 ALA B O 1
ATOM 2187 N N . GLY B 1 84 ? -19.625 15.422 14.312 1 78.44 84 GLY B N 1
ATOM 2188 C CA . GLY B 1 84 ? -19.281 16.812 14.055 1 78.44 84 GLY B CA 1
ATOM 2189 C C . GLY B 1 84 ? -17.938 16.969 13.352 1 78.44 84 GLY B C 1
ATOM 2190 O O . GLY B 1 84 ? -17.234 17.953 13.562 1 78.44 84 GLY B O 1
ATOM 2191 N N . HIS B 1 85 ? -17.516 16.016 12.648 1 82.31 85 HIS B N 1
ATOM 2192 C CA . HIS B 1 85 ? -16.25 16.047 11.93 1 82.31 85 HIS B CA 1
ATOM 2193 C C . HIS B 1 85 ? -16.375 16.875 10.648 1 82.31 85 HIS B C 1
ATOM 2195 O O . HIS B 1 85 ? -17.422 16.891 10.016 1 82.31 85 HIS B O 1
ATOM 2201 N N . ARG B 1 86 ? -15.383 17.641 10.391 1 90.25 86 ARG B N 1
ATOM 2202 C CA . ARG B 1 86 ? -15.352 18.375 9.133 1 90.25 86 ARG B CA 1
ATOM 2203 C C . ARG B 1 86 ? -14.844 17.484 8 1 90.25 86 ARG B C 1
ATOM 2205 O O . ARG B 1 86 ? -13.688 17.047 8.016 1 90.25 86 ARG B O 1
ATOM 2212 N N . VAL B 1 87 ? -15.719 17.266 7.086 1 94.38 87 VAL B N 1
ATOM 2213 C CA . VAL B 1 87 ? -15.359 16.469 5.914 1 94.38 87 VAL B CA 1
ATOM 2214 C C . VAL B 1 87 ? -14.75 17.375 4.844 1 94.38 87 VAL B C 1
ATOM 2216 O O . VAL B 1 87 ? -15.375 18.359 4.422 1 94.38 87 VAL B O 1
ATOM 2219 N N . VAL B 1 88 ? -13.57 17.047 4.441 1 95.69 88 VAL B N 1
ATOM 2220 C CA . VAL B 1 88 ? -12.914 17.922 3.469 1 95.69 88 VAL B CA 1
ATOM 2221 C C . VAL B 1 88 ? -12.945 17.266 2.09 1 95.69 88 VAL B C 1
ATOM 2223 O O . VAL B 1 88 ? -12.789 17.953 1.071 1 95.69 88 VAL B O 1
ATOM 2226 N N . ARG B 1 89 ? -13.133 15.93 2.061 1 96.06 89 ARG B N 1
ATOM 2227 C CA . ARG B 1 89 ? -13.148 15.234 0.775 1 96.06 89 ARG B CA 1
ATOM 2228 C C . ARG B 1 89 ? -13.922 13.922 0.873 1 96.06 89 ARG B C 1
ATOM 2230 O O . ARG B 1 89 ? -13.836 13.219 1.88 1 96.06 89 ARG B O 1
ATOM 2237 N N . VAL B 1 90 ? -14.688 13.633 -0.169 1 97 90 VAL B N 1
ATOM 2238 C CA . VAL B 1 90 ? -15.352 12.344 -0.341 1 97 90 VAL B CA 1
ATOM 2239 C C . VAL B 1 90 ? -14.992 11.75 -1.699 1 97 90 VAL B C 1
ATOM 2241 O O . VAL B 1 90 ? -15.211 12.375 -2.738 1 97 90 VAL B O 1
ATOM 2244 N N . GLU B 1 91 ? -14.359 10.602 -1.669 1 98.06 91 GLU B N 1
ATOM 2245 C CA . GLU B 1 91 ? -13.984 9.922 -2.908 1 98.06 91 GLU B CA 1
ATOM 2246 C C . GLU B 1 91 ? -14.633 8.547 -3.01 1 98.06 91 GLU B C 1
ATOM 2248 O O . GLU B 1 91 ? -14.578 7.758 -2.07 1 98.06 91 GLU B O 1
ATOM 2253 N N . THR B 1 92 ? -15.328 8.281 -4.133 1 96.81 92 THR B N 1
ATOM 2254 C CA . THR B 1 92 ? -15.898 6.988 -4.473 1 96.81 92 THR B CA 1
ATOM 2255 C C . THR B 1 92 ? -15.219 6.402 -5.707 1 96.81 92 THR B C 1
ATOM 2257 O O . THR B 1 92 ? -14.891 7.133 -6.645 1 96.81 92 THR B O 1
ATOM 2260 N N . GLU B 1 93 ? -15.016 5.16 -5.641 1 95.62 93 GLU B N 1
ATOM 2261 C CA . GLU B 1 93 ? -14.234 4.59 -6.738 1 95.62 93 GLU B CA 1
ATOM 2262 C C . GLU B 1 93 ? -14.656 3.146 -7.016 1 95.62 93 GLU B C 1
ATOM 2264 O O . GLU B 1 93 ? -15.023 2.414 -6.098 1 95.62 93 GLU B O 1
ATOM 2269 N N . ILE B 1 94 ? -14.75 2.793 -8.305 1 94.06 94 ILE B N 1
ATOM 2270 C CA . ILE B 1 94 ? -14.898 1.41 -8.742 1 94.06 94 ILE B CA 1
ATOM 2271 C C . ILE B 1 94 ? -13.547 0.867 -9.203 1 94.06 94 ILE B C 1
ATOM 2273 O O . ILE B 1 94 ? -13.055 1.251 -10.266 1 94.06 94 ILE B O 1
ATOM 2277 N N . ALA B 1 95 ? -12.977 0.065 -8.375 1 93.38 95 ALA B N 1
ATOM 2278 C CA . ALA B 1 95 ? -11.633 -0.432 -8.648 1 93.38 95 ALA B CA 1
ATOM 2279 C C . ALA B 1 95 ? -11.297 -1.628 -7.766 1 93.38 95 ALA B C 1
ATOM 2281 O O . ALA B 1 95 ? -11.953 -1.858 -6.746 1 93.38 95 ALA B O 1
ATOM 2282 N N . SER B 1 96 ? -10.219 -2.293 -8.203 1 92.06 96 SER B N 1
ATOM 2283 C CA . SER B 1 96 ? -9.711 -3.408 -7.414 1 92.06 96 SER B CA 1
ATOM 2284 C C . SER B 1 96 ? -8.938 -2.912 -6.195 1 92.06 96 SER B C 1
ATOM 2286 O O . SER B 1 96 ? -8.328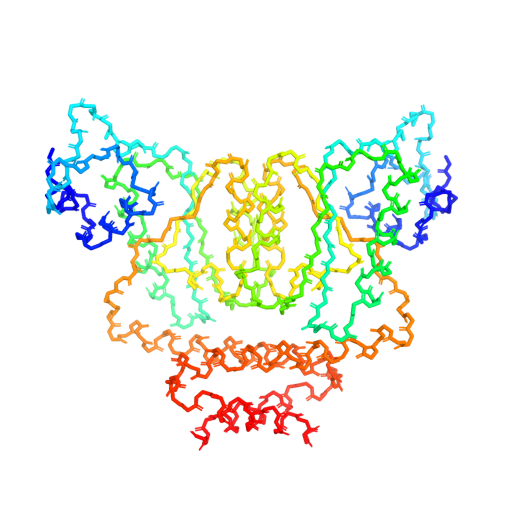 -1.841 -6.234 1 92.06 96 SER B O 1
ATOM 2288 N N . GLY B 1 97 ? -8.945 -3.674 -5.137 1 90.25 97 GLY B N 1
ATOM 2289 C CA . GLY B 1 97 ? -8.227 -3.352 -3.918 1 90.25 97 GLY B CA 1
ATOM 2290 C C . GLY B 1 97 ? -6.727 -3.557 -4.043 1 90.25 97 GLY B C 1
ATOM 2291 O O . GLY B 1 97 ? -5.969 -3.229 -3.125 1 90.25 97 GLY B O 1
ATOM 2292 N N . VAL B 1 98 ? -6.309 -4.125 -5.168 1 90.69 98 VAL B N 1
ATOM 2293 C CA . VAL B 1 98 ? -4.891 -4.406 -5.352 1 90.69 98 VAL B CA 1
ATOM 2294 C C . VAL B 1 98 ? -4.32 -3.504 -6.445 1 90.69 98 VAL B C 1
ATOM 2296 O O . VAL B 1 98 ? -3.16 -3.652 -6.84 1 90.69 98 VAL B O 1
ATOM 2299 N N . ASP B 1 99 ? -5.172 -2.604 -6.867 1 87.25 99 ASP B N 1
ATOM 2300 C CA . ASP B 1 99 ? -4.754 -1.631 -7.875 1 87.25 99 ASP B CA 1
ATOM 2301 C C . ASP B 1 99 ? -4.219 -0.361 -7.219 1 87.25 99 ASP B C 1
ATOM 2303 O O . ASP B 1 99 ? -4.992 0.495 -6.785 1 87.25 99 ASP B O 1
ATOM 2307 N N . GLY B 1 100 ? -2.936 -0.135 -7.254 1 80.5 100 GLY B N 1
ATOM 2308 C CA . GLY B 1 100 ? -2.324 1.04 -6.656 1 80.5 100 GLY B CA 1
ATOM 2309 C C . GLY B 1 100 ? -2.504 2.297 -7.484 1 80.5 100 GLY B C 1
ATOM 2310 O O . GLY B 1 100 ? -2.227 3.402 -7.016 1 80.5 100 GLY B O 1
ATOM 2311 N N . CYS B 1 101 ? -3.07 2.145 -8.648 1 85.06 101 CYS B N 1
ATOM 2312 C CA . CYS B 1 101 ? -3.203 3.289 -9.539 1 85.06 101 CYS B CA 1
ATOM 2313 C C . CYS B 1 101 ? -4.598 3.895 -9.445 1 85.06 101 CYS B C 1
ATOM 2315 O O . CYS B 1 101 ? -5 4.676 -10.312 1 85.06 101 CYS B O 1
ATOM 2317 N N . ARG B 1 102 ? -5.246 3.617 -8.43 1 93.31 102 ARG B N 1
ATOM 2318 C CA . ARG B 1 102 ? -6.551 4.211 -8.156 1 93.31 102 ARG B CA 1
ATOM 2319 C C . ARG B 1 102 ? -6.441 5.719 -7.969 1 93.31 102 ARG B C 1
ATOM 2321 O O . ARG B 1 102 ? -5.973 6.188 -6.93 1 93.31 102 ARG B O 1
ATOM 2328 N N . SER B 1 103 ? -6.961 6.414 -8.859 1 95.62 103 SER B N 1
ATOM 2329 C CA . SER B 1 103 ? -6.746 7.852 -8.93 1 95.62 103 SER B CA 1
ATOM 2330 C C . SER B 1 103 ? -7.434 8.578 -7.781 1 95.62 103 SER B C 1
ATOM 2332 O O . SER B 1 103 ? -6.879 9.523 -7.215 1 95.62 103 SER B O 1
ATOM 2334 N N . LYS B 1 104 ? -8.641 8.133 -7.445 1 97.38 104 LYS B N 1
ATOM 2335 C CA . LYS B 1 104 ? -9.391 8.82 -6.398 1 97.38 104 LYS B CA 1
ATOM 2336 C C . LYS B 1 104 ? -8.773 8.57 -5.023 1 97.38 104 LYS B C 1
ATOM 2338 O O . LYS B 1 104 ? -8.664 9.484 -4.207 1 97.38 104 LYS B O 1
ATOM 2343 N N . ALA B 1 105 ? -8.344 7.359 -4.848 1 97.5 105 ALA B N 1
ATOM 2344 C CA . ALA B 1 105 ? -7.652 7.051 -3.596 1 97.5 105 ALA B CA 1
ATOM 2345 C C . ALA B 1 105 ? -6.363 7.855 -3.469 1 97.5 105 ALA B C 1
ATOM 2347 O O . ALA B 1 105 ? -6.078 8.422 -2.41 1 97.5 105 ALA B O 1
ATOM 2348 N N . ARG B 1 106 ? -5.641 7.895 -4.508 1 97.38 106 ARG B N 1
ATOM 2349 C CA . ARG B 1 106 ? -4.383 8.625 -4.504 1 97.38 106 ARG B CA 1
ATOM 2350 C C . ARG B 1 106 ? -4.617 10.117 -4.25 1 97.38 106 ARG B C 1
ATOM 2352 O O . ARG B 1 106 ? -3.883 10.742 -3.484 1 97.38 106 ARG B O 1
ATOM 2359 N N . ARG B 1 107 ? -5.605 10.609 -4.879 1 97.31 107 ARG B N 1
ATOM 2360 C CA . ARG B 1 107 ? -5.953 12.016 -4.707 1 97.31 107 ARG B CA 1
ATOM 2361 C C . ARG B 1 107 ? -6.301 12.312 -3.252 1 97.31 107 ARG B C 1
ATOM 2363 O O . ARG B 1 107 ? -5.867 13.328 -2.703 1 97.31 107 ARG B O 1
ATOM 2370 N N . LEU B 1 108 ? -7.023 11.477 -2.697 1 98.12 108 LEU B N 1
ATOM 2371 C CA . LEU B 1 108 ? -7.426 11.633 -1.304 1 98.12 108 LEU B CA 1
ATOM 2372 C C . LEU B 1 108 ? -6.215 11.609 -0.381 1 98.12 108 LEU B C 1
ATOM 2374 O O . LEU B 1 108 ? -6.074 12.461 0.495 1 98.12 108 LEU B O 1
ATOM 2378 N N . LEU B 1 109 ? -5.332 10.719 -0.605 1 97.94 109 LEU B N 1
ATOM 2379 C CA . LEU B 1 109 ? -4.164 10.523 0.248 1 97.94 109 LEU B CA 1
ATOM 2380 C C . LEU B 1 109 ? -3.154 11.648 0.053 1 97.94 109 LEU B C 1
ATOM 2382 O O . LEU B 1 109 ? -2.408 11.984 0.975 1 97.94 109 LEU B O 1
ATOM 2386 N N . ALA B 1 110 ? -3.188 12.234 -1.105 1 97.44 110 ALA B N 1
ATOM 2387 C CA . ALA B 1 110 ? -2.223 13.273 -1.44 1 97.44 110 ALA B CA 1
ATOM 2388 C C . ALA B 1 110 ? -2.691 14.641 -0.935 1 97.44 110 ALA B C 1
ATOM 2390 O O . ALA B 1 110 ? -1.938 15.617 -0.975 1 97.44 110 ALA B O 1
ATOM 2391 N N . ASP B 1 111 ? -3.914 14.727 -0.514 1 97 111 ASP B N 1
ATOM 2392 C CA . ASP B 1 111 ? -4.465 15.984 -0.031 1 97 111 ASP B CA 1
ATOM 2393 C C . ASP B 1 111 ? -4.008 16.281 1.396 1 97 111 ASP B C 1
ATOM 2395 O O . ASP B 1 111 ? -4.391 15.578 2.334 1 97 111 ASP B O 1
ATOM 2399 N N . ALA B 1 112 ? -3.311 17.344 1.562 1 95 112 ALA B N 1
ATOM 2400 C CA . ALA B 1 112 ? -2.748 17.703 2.861 1 95 112 ALA B CA 1
ATOM 2401 C C . ALA B 1 112 ? -3.844 18.109 3.84 1 95 112 ALA B C 1
ATOM 2403 O O . ALA B 1 112 ? -3.627 18.125 5.055 1 95 112 ALA B O 1
ATOM 2404 N N . GLN B 1 113 ? -4.949 18.469 3.355 1 96.25 113 GLN B N 1
ATOM 2405 C CA . GLN B 1 113 ? -6.062 18.875 4.211 1 96.25 113 GLN B CA 1
ATOM 2406 C C . GLN B 1 113 ? -6.723 17.656 4.859 1 96.25 113 GLN B C 1
ATOM 2408 O O . GLN B 1 113 ? -7.484 17.797 5.82 1 96.25 113 GLN B O 1
ATOM 2413 N N . VAL B 1 114 ? -6.469 16.484 4.316 1 97.12 114 VAL B N 1
ATOM 2414 C CA . VAL B 1 114 ? -7.02 15.266 4.887 1 97.12 114 VAL B CA 1
ATOM 2415 C C . VAL B 1 114 ? -6.121 14.773 6.02 1 97.12 114 VAL B C 1
ATOM 2417 O O . VAL B 1 114 ? -5.047 14.227 5.773 1 97.12 114 VAL B O 1
ATOM 2420 N N . THR B 1 115 ? -6.582 14.93 7.137 1 95.25 115 THR B N 1
ATOM 2421 C CA . THR B 1 115 ? -5.793 14.523 8.297 1 95.25 115 THR B CA 1
ATOM 2422 C C . THR B 1 115 ? -6.207 13.133 8.766 1 95.25 115 THR B C 1
ATOM 2424 O O . THR B 1 115 ? -5.465 12.477 9.508 1 95.25 115 THR B O 1
ATOM 2427 N N . CYS B 1 116 ? -7.367 12.742 8.359 1 95.81 116 CYS B N 1
ATOM 2428 C CA . CYS B 1 116 ? -7.891 11.43 8.734 1 95.81 116 CYS B CA 1
ATOM 2429 C C . CYS B 1 116 ? -8.633 10.789 7.562 1 95.81 116 CYS B C 1
ATOM 2431 O O . CYS B 1 116 ? -9.625 11.336 7.078 1 95.81 116 CYS B O 1
ATOM 2433 N N . VAL B 1 117 ? -8.117 9.703 7.129 1 97.31 117 VAL B N 1
ATOM 2434 C CA . VAL B 1 117 ? -8.773 8.922 6.082 1 97.31 117 VAL B CA 1
ATOM 2435 C C . VAL B 1 117 ? -9.75 7.926 6.715 1 97.31 117 VAL B C 1
ATOM 2437 O O . VAL B 1 117 ? -9.367 7.164 7.605 1 97.31 117 VAL B O 1
ATOM 2440 N N . VAL B 1 118 ? -10.992 7.906 6.238 1 95.06 118 VAL B N 1
ATOM 2441 C CA . VAL B 1 118 ? -12.008 7.051 6.848 1 95.06 118 VAL B CA 1
ATOM 2442 C C . VAL B 1 118 ? -12.547 6.07 5.812 1 95.06 118 VAL B C 1
ATOM 2444 O O . VAL B 1 118 ? -12.93 6.473 4.707 1 95.06 118 VAL B O 1
ATOM 2447 N N . VAL B 1 119 ? -12.539 4.84 6.16 1 94.75 119 VAL B N 1
ATOM 2448 C CA . VAL B 1 119 ? -13.125 3.779 5.348 1 94.75 119 VAL B CA 1
ATOM 2449 C C . VAL B 1 119 ? -14.023 2.898 6.215 1 94.75 119 VAL B C 1
ATOM 2451 O O . VAL B 1 119 ? -13.867 2.857 7.438 1 94.75 119 VAL B O 1
ATOM 2454 N N . GLU B 1 120 ? -14.938 2.242 5.574 1 90.62 120 GLU B N 1
ATOM 2455 C CA . GLU B 1 120 ? -15.812 1.338 6.32 1 90.62 120 GLU B CA 1
ATOM 2456 C C . GLU B 1 120 ? -15.047 0.105 6.797 1 90.62 120 GLU B C 1
ATOM 2458 O O . GLU B 1 120 ? -15.188 -0.319 7.945 1 90.62 120 GLU B O 1
ATOM 2463 N N . HIS B 1 121 ? -14.234 -0.483 5.855 1 89 121 HIS B N 1
ATOM 2464 C CA . HIS B 1 121 ? -13.344 -1.614 6.109 1 89 121 HIS B CA 1
ATOM 2465 C C . HIS B 1 121 ? -11.953 -1.362 5.547 1 89 121 HIS B C 1
ATOM 2467 O O . HIS B 1 121 ? -11.805 -0.708 4.512 1 89 121 HIS B O 1
ATOM 2473 N N . LYS B 1 122 ? -11 -1.884 6.219 1 89.44 122 LYS B N 1
ATOM 2474 C CA . LYS B 1 122 ? -9.609 -1.656 5.812 1 89.44 122 LYS B CA 1
ATOM 2475 C C . LYS B 1 122 ? -9.391 -2.074 4.363 1 89.44 122 LYS B C 1
ATOM 2477 O O . LYS B 1 122 ? -8.625 -1.434 3.635 1 89.44 122 LYS B O 1
ATOM 2482 N N . ASP B 1 123 ? -10.094 -3.109 3.92 1 88.75 123 ASP B N 1
ATOM 2483 C CA . ASP B 1 123 ? -9.898 -3.652 2.58 1 88.75 123 ASP B CA 1
ATOM 2484 C C . ASP B 1 123 ? -10.43 -2.697 1.516 1 88.75 123 ASP B C 1
ATOM 2486 O O . ASP B 1 123 ? -10.141 -2.859 0.328 1 88.75 123 ASP B O 1
ATOM 2490 N N . ARG B 1 124 ? -11.203 -1.705 1.974 1 90.69 124 ARG B N 1
ATOM 2491 C CA . ARG B 1 124 ? -11.656 -0.71 1.006 1 90.69 124 ARG B CA 1
ATOM 2492 C C . ARG B 1 124 ? -10.492 0.158 0.532 1 90.69 124 ARG B C 1
ATOM 2494 O O . ARG B 1 124 ? -10.477 0.614 -0.614 1 90.69 124 ARG B O 1
ATOM 2501 N N . LEU B 1 125 ? -9.578 0.335 1.368 1 93.62 125 LEU B N 1
ATOM 2502 C CA . LEU B 1 125 ? -8.391 1.083 0.963 1 93.62 125 LEU B CA 1
ATOM 2503 C C . LEU B 1 125 ? -7.418 0.187 0.208 1 93.62 125 LEU B C 1
ATOM 2505 O O . LEU B 1 125 ? -6.82 0.61 -0.784 1 93.62 125 LEU B O 1
ATOM 2509 N N . GLY B 1 126 ? -7.301 -1.006 0.66 1 91.31 126 GLY B N 1
ATOM 2510 C CA . GLY B 1 126 ? -6.438 -1.964 -0.013 1 91.31 126 GLY B CA 1
ATOM 2511 C C . GLY B 1 126 ? -6.391 -3.312 0.68 1 91.31 126 GLY B C 1
ATOM 2512 O O . GLY B 1 126 ? -6.66 -3.41 1.879 1 91.31 126 GLY B O 1
ATOM 2513 N N . ARG B 1 127 ? -5.98 -4.293 -0.061 1 88.5 127 ARG B N 1
ATOM 2514 C CA . ARG B 1 127 ? -5.879 -5.645 0.484 1 88.5 127 ARG B CA 1
ATOM 2515 C C . ARG B 1 127 ? -4.469 -5.926 0.993 1 88.5 127 ARG B C 1
ATOM 2517 O O . ARG B 1 127 ? -4.273 -6.793 1.846 1 88.5 127 ARG B O 1
ATOM 2524 N N . MET B 1 128 ? -3.592 -5.211 0.419 1 89.38 128 MET B N 1
ATOM 2525 C CA . MET B 1 128 ? -2.189 -5.418 0.777 1 89.38 128 MET B CA 1
ATOM 2526 C C . MET B 1 128 ? -1.491 -4.086 1.027 1 89.38 128 MET B C 1
ATOM 2528 O O . MET B 1 128 ? -1.816 -3.08 0.394 1 89.38 128 MET B O 1
ATOM 2532 N N . ASN B 1 129 ? -0.597 -4.078 2.012 1 90.38 129 ASN B N 1
ATOM 2533 C CA . ASN B 1 129 ? 0.347 -2.996 2.271 1 90.38 129 ASN B CA 1
ATOM 2534 C C . ASN B 1 129 ? -0.362 -1.741 2.773 1 90.38 129 ASN B C 1
ATOM 2536 O O . ASN B 1 129 ? 0.195 -0.644 2.715 1 90.38 129 ASN B O 1
ATOM 2540 N N . VAL B 1 130 ? -1.592 -1.882 3.264 1 93.81 130 VAL B N 1
ATOM 2541 C CA . VAL B 1 130 ? -2.295 -0.741 3.84 1 93.81 130 VAL B CA 1
ATOM 2542 C C . VAL B 1 130 ? -1.529 -0.222 5.055 1 93.81 130 VAL B C 1
ATOM 2544 O O . VAL B 1 130 ? -1.508 0.983 5.316 1 93.81 130 VAL B O 1
ATOM 2547 N N . GLU B 1 131 ? -0.866 -1.109 5.703 1 95.38 131 GLU B N 1
ATOM 2548 C CA . GLU B 1 131 ? -0.088 -0.75 6.883 1 95.38 131 GLU B CA 1
ATOM 2549 C C . GLU B 1 131 ? 1.033 0.224 6.535 1 95.38 131 GLU B C 1
ATOM 2551 O O . GLU B 1 131 ? 1.409 1.065 7.352 1 95.38 131 GLU B O 1
ATOM 2556 N N . LEU B 1 132 ? 1.536 0.064 5.371 1 96.62 132 LEU B N 1
ATOM 2557 C CA . LEU B 1 132 ? 2.564 1.004 4.938 1 96.62 132 LEU B CA 1
ATOM 2558 C C . LEU B 1 132 ? 1.974 2.393 4.715 1 96.62 132 LEU B C 1
ATOM 2560 O O . LEU B 1 132 ? 2.605 3.4 5.043 1 96.62 132 LEU B O 1
ATOM 2564 N N . VAL B 1 133 ? 0.78 2.432 4.188 1 97 133 VAL B N 1
ATOM 2565 C CA . VAL B 1 133 ? 0.079 3.699 4.012 1 97 133 VAL B CA 1
ATOM 2566 C C . VAL B 1 133 ? -0.165 4.352 5.371 1 97 133 VAL B C 1
ATOM 2568 O O . VAL B 1 133 ? 0.09 5.543 5.547 1 97 133 VAL B O 1
ATOM 2571 N N . GLU B 1 134 ? -0.564 3.553 6.266 1 97 134 GLU B N 1
ATOM 2572 C CA . GLU B 1 134 ? -0.808 4.035 7.621 1 97 134 GLU B CA 1
ATOM 2573 C C . GLU B 1 134 ? 0.461 4.617 8.234 1 97 134 GLU B C 1
ATOM 2575 O O . GLU B 1 134 ? 0.417 5.664 8.891 1 97 134 GLU B O 1
ATOM 2580 N N . ALA B 1 135 ? 1.488 3.912 8.086 1 97.06 135 ALA B N 1
ATOM 2581 C CA . ALA B 1 135 ? 2.766 4.379 8.625 1 97.06 135 ALA B CA 1
ATOM 2582 C C . ALA B 1 135 ? 3.158 5.723 8.016 1 97.06 135 ALA B C 1
ATOM 2584 O O . ALA B 1 135 ? 3.58 6.633 8.727 1 97.06 135 ALA B O 1
ATOM 2585 N N . ALA B 1 136 ? 2.988 5.836 6.758 1 97.44 136 ALA B N 1
ATOM 2586 C CA . ALA B 1 136 ? 3.309 7.09 6.078 1 97.44 136 ALA B CA 1
ATOM 2587 C C . ALA B 1 136 ? 2.451 8.234 6.609 1 97.44 136 ALA B C 1
ATOM 2589 O O . ALA B 1 136 ? 2.945 9.344 6.809 1 97.44 136 ALA B O 1
ATOM 2590 N N . LEU B 1 137 ? 1.187 7.949 6.824 1 97.31 137 LEU B N 1
ATOM 2591 C CA . LEU B 1 137 ? 0.278 8.945 7.371 1 97.31 137 LEU B CA 1
ATOM 2592 C C . LEU B 1 137 ? 0.724 9.383 8.766 1 97.31 137 LEU B C 1
ATOM 2594 O O . LEU B 1 137 ? 0.73 10.57 9.078 1 97.31 137 LEU B O 1
ATOM 2598 N N . SER B 1 138 ? 1.139 8.438 9.492 1 96.44 138 SER B N 1
ATOM 2599 C CA . SER B 1 138 ? 1.409 8.68 10.906 1 96.44 138 SER B CA 1
ATOM 2600 C C . SER B 1 138 ? 2.611 9.594 11.094 1 96.44 138 SER B C 1
ATOM 2602 O O . SER B 1 138 ? 2.721 10.281 12.109 1 96.44 138 SER B O 1
ATOM 2604 N N . ALA B 1 139 ? 3.463 9.609 10.156 1 95.06 139 ALA B N 1
ATOM 2605 C CA . ALA B 1 139 ? 4.668 10.43 10.242 1 95.06 139 ALA B CA 1
ATOM 2606 C C . ALA B 1 139 ? 4.316 11.898 10.477 1 95.06 139 ALA B C 1
ATOM 2608 O O . ALA B 1 139 ? 5.094 12.641 11.078 1 95.06 139 ALA B O 1
ATOM 2609 N N . THR B 1 140 ? 3.191 12.305 10.031 1 93.56 140 THR B N 1
ATOM 2610 C CA . THR B 1 140 ? 2.814 13.711 10.125 1 93.56 140 THR B CA 1
ATOM 2611 C C . THR B 1 140 ? 1.532 13.867 10.938 1 93.56 140 THR B C 1
ATOM 2613 O O . THR B 1 140 ? 0.807 14.852 10.773 1 93.56 140 THR B O 1
ATOM 2616 N N . GLY B 1 141 ? 1.172 12.836 11.633 1 92.81 141 GLY B N 1
ATOM 2617 C CA . GLY B 1 141 ? 0.039 12.914 12.539 1 92.81 141 GLY B CA 1
ATOM 2618 C C . GLY B 1 141 ? -1.284 12.586 11.875 1 92.81 141 GLY B C 1
ATOM 2619 O O . GLY B 1 141 ? -2.348 12.797 12.461 1 92.81 141 GLY B O 1
ATOM 2620 N N . ARG B 1 142 ? -1.231 12.227 10.672 1 96 142 ARG B N 1
ATOM 2621 C CA . ARG B 1 142 ? -2.441 11.789 9.984 1 96 142 ARG B CA 1
ATOM 2622 C C . ARG B 1 142 ? -2.756 10.328 10.305 1 96 142 ARG B C 1
ATOM 2624 O O . ARG B 1 142 ? -1.895 9.594 10.789 1 96 142 ARG B O 1
ATOM 2631 N N . ARG B 1 143 ? -4.008 9.914 10.023 1 95.19 143 ARG B N 1
ATOM 2632 C CA . ARG B 1 143 ? -4.332 8.547 10.422 1 95.19 143 ARG B CA 1
ATOM 2633 C C . ARG B 1 143 ? -5.41 7.957 9.516 1 95.19 143 ARG B C 1
ATOM 2635 O O . ARG B 1 143 ? -6.059 8.68 8.758 1 95.19 143 ARG B O 1
ATOM 2642 N N . LEU B 1 144 ? -5.492 6.656 9.531 1 95.31 144 LEU B N 1
ATOM 2643 C CA . LEU B 1 144 ? -6.562 5.871 8.922 1 95.31 144 LEU B CA 1
ATOM 2644 C C . LEU B 1 144 ? -7.555 5.398 9.977 1 95.31 144 LEU B C 1
ATOM 2646 O O . LEU B 1 144 ? -7.16 4.844 11.008 1 95.31 144 LEU B O 1
ATOM 2650 N N . LEU B 1 145 ? -8.812 5.715 9.734 1 92.44 145 LEU B N 1
ATOM 2651 C CA . LEU B 1 145 ? -9.875 5.266 10.633 1 92.44 145 LEU B CA 1
ATOM 2652 C C . LEU B 1 145 ? -10.805 4.285 9.922 1 92.44 145 LEU B C 1
ATOM 2654 O O . LEU B 1 145 ? -11.344 4.594 8.859 1 92.44 145 LEU B O 1
ATOM 2658 N N . VAL B 1 146 ? -10.969 3.135 10.508 1 90.88 146 VAL B N 1
ATOM 2659 C CA . VAL B 1 146 ? -11.859 2.1 9.984 1 90.88 146 VAL B CA 1
ATOM 2660 C C . VAL B 1 146 ? -13.109 2.006 10.852 1 90.88 146 VAL B C 1
ATOM 2662 O O . VAL B 1 146 ? -13.023 1.769 12.062 1 90.88 146 VAL B O 1
ATOM 2665 N N . LEU B 1 147 ? -14.32 2.316 10.328 1 85.06 147 LEU B N 1
ATOM 2666 C CA . LEU B 1 147 ? -15.562 2.396 11.086 1 85.06 147 LEU B CA 1
ATOM 2667 C C . LEU B 1 147 ? -16.016 1.014 11.547 1 85.06 147 LEU B C 1
ATOM 2669 O O . LEU B 1 147 ? -16.453 0.846 12.688 1 85.06 147 LEU B O 1
ATOM 2673 N N . ASP B 1 148 ? -16.281 0.099 10.508 1 71.88 148 ASP B N 1
ATOM 2674 C CA . ASP B 1 148 ? -16.953 -1.164 10.789 1 71.88 148 ASP B CA 1
ATOM 2675 C C . ASP B 1 148 ? -15.961 -2.326 10.805 1 71.88 148 ASP B C 1
ATOM 2677 O O . ASP B 1 148 ? -15.469 -2.736 9.75 1 71.88 148 ASP B O 1
ATOM 2681 N N . ASP B 1 149 ? -15.367 -2.613 11.992 1 58.28 149 ASP B N 1
ATOM 2682 C CA . ASP B 1 149 ? -14.656 -3.893 11.984 1 58.28 149 ASP B CA 1
ATOM 2683 C C . ASP B 1 149 ? -15.625 -5.055 12.195 1 58.28 149 ASP B C 1
ATOM 2685 O O . ASP B 1 149 ? -15.211 -6.215 12.234 1 58.28 149 ASP B O 1
ATOM 2689 N N . GLY B 1 150 ? -16.859 -4.742 12.32 1 51.28 150 GLY B N 1
ATOM 2690 C CA . GLY B 1 150 ? -17.766 -5.758 12.844 1 51.28 150 GLY B CA 1
ATOM 2691 C C . GLY B 1 150 ? -18.531 -6.492 11.758 1 51.28 150 GLY B C 1
ATOM 2692 O O . GLY B 1 150 ? -18.062 -6.59 10.625 1 51.28 150 GLY B O 1
ATOM 2693 N N . GLU B 1 151 ? -19.938 -6.895 12.102 1 52.59 151 GLU B N 1
ATOM 2694 C CA . GLU B 1 151 ? -20.859 -7.855 11.5 1 52.59 151 GLU B CA 1
ATOM 2695 C C . GLU B 1 151 ? -21.406 -7.344 10.172 1 52.59 151 GLU B C 1
ATOM 2697 O O . GLU B 1 151 ? -21.859 -6.203 10.078 1 52.59 151 GLU B O 1
ATOM 2702 N N . VAL B 1 152 ? -20.922 -7.895 9.102 1 57.53 152 VAL B N 1
ATOM 2703 C CA . VAL B 1 152 ? -21.328 -7.504 7.754 1 57.53 152 VAL B CA 1
ATOM 2704 C C . VAL B 1 152 ? -22.594 -8.266 7.355 1 57.53 152 VAL B C 1
ATOM 2706 O O . VAL B 1 152 ? -22.734 -9.453 7.676 1 57.53 152 VAL B O 1
ATOM 2709 N N . GLU B 1 153 ? -23.609 -7.492 6.867 1 62.41 153 GLU B N 1
ATOM 2710 C CA . GLU B 1 153 ? -24.812 -8.078 6.293 1 62.41 153 GLU B CA 1
ATOM 2711 C C . GLU B 1 153 ? -24.469 -9.102 5.211 1 62.41 153 GLU B C 1
ATOM 2713 O O . GLU B 1 153 ? -23.406 -9.016 4.586 1 62.41 153 GLU B O 1
ATOM 2718 N N . ASP B 1 154 ? -25.312 -10.117 5.039 1 62.06 154 ASP B N 1
ATOM 2719 C CA . ASP B 1 154 ? -25.109 -11.227 4.113 1 62.06 154 ASP B CA 1
ATOM 2720 C C . ASP B 1 154 ? -24.781 -10.727 2.713 1 62.06 154 ASP B C 1
ATOM 2722 O O . ASP B 1 154 ? -23.859 -11.242 2.062 1 62.06 154 ASP B O 1
ATOM 2726 N N . ASP B 1 155 ? -25.609 -9.812 2.221 1 64.44 155 ASP B N 1
ATOM 2727 C CA . ASP B 1 155 ? -25.359 -9.297 0.879 1 64.44 155 ASP B CA 1
ATOM 2728 C C . ASP B 1 155 ? -23.984 -8.656 0.782 1 64.44 155 ASP B C 1
ATOM 2730 O O . ASP B 1 155 ? -23.297 -8.781 -0.242 1 64.44 155 ASP B O 1
ATOM 2734 N N . LEU B 1 156 ? -23.594 -8.172 1.868 1 67.44 156 LEU B N 1
ATOM 2735 C CA . LEU B 1 156 ? -22.281 -7.535 1.899 1 67.44 156 LEU B CA 1
ATOM 2736 C C . LEU B 1 156 ? -21.172 -8.578 1.9 1 67.44 156 LEU B C 1
ATOM 2738 O O . LEU B 1 156 ? -20.125 -8.375 1.295 1 67.44 156 LEU B O 1
ATOM 2742 N N . VAL B 1 157 ? -21.578 -9.641 2.475 1 73.12 157 VAL B N 1
ATOM 2743 C CA . VAL B 1 157 ? -20.594 -10.711 2.508 1 73.12 157 VAL B CA 1
ATOM 2744 C C . VAL B 1 157 ? -20.359 -11.242 1.095 1 73.12 157 VAL B C 1
ATOM 2746 O O . VAL B 1 157 ? -19.219 -11.469 0.693 1 73.12 157 VAL B O 1
ATOM 2749 N N . ARG B 1 158 ? -21.453 -11.453 0.363 1 77.31 158 ARG B N 1
ATOM 2750 C CA . ARG B 1 158 ? -21.328 -11.953 -1.003 1 77.31 158 ARG B CA 1
ATOM 2751 C C . ARG B 1 158 ? -20.562 -10.969 -1.875 1 77.31 158 ARG B C 1
ATOM 2753 O O . ARG B 1 158 ? -19.703 -11.375 -2.67 1 77.31 158 ARG B O 1
ATOM 2760 N N . ASP B 1 159 ? -20.859 -9.773 -1.764 1 78.56 159 ASP B N 1
ATOM 2761 C CA . ASP B 1 159 ? -20.156 -8.742 -2.533 1 78.56 159 ASP B CA 1
ATOM 2762 C C . ASP B 1 159 ? -18.672 -8.727 -2.205 1 78.56 159 ASP B C 1
ATOM 2764 O O . ASP B 1 159 ? -17.828 -8.578 -3.1 1 78.56 159 ASP B O 1
ATOM 2768 N N . MET B 1 160 ? -18.438 -9.039 -1.024 1 79.12 160 MET B N 1
ATOM 2769 C CA . MET B 1 160 ? -17.047 -9.031 -0.596 1 79.12 160 MET B CA 1
ATOM 2770 C C . MET B 1 160 ? -16.297 -10.234 -1.165 1 79.12 160 MET B C 1
ATOM 2772 O O . MET B 1 160 ? -15.133 -10.125 -1.531 1 79.12 160 MET B O 1
ATOM 2776 N N . GLU B 1 161 ? -17.016 -11.336 -1.247 1 85.5 161 GLU B N 1
ATOM 2777 C CA . GLU B 1 161 ? -16.406 -12.531 -1.825 1 85.5 161 GLU B CA 1
ATOM 2778 C C . GLU B 1 161 ? -16.125 -12.344 -3.312 1 85.5 161 GLU B C 1
ATOM 2780 O O . GLU B 1 161 ? -15.062 -12.727 -3.803 1 85.5 161 GLU B O 1
ATOM 2785 N N . ASP B 1 162 ? -17.094 -11.789 -3.977 1 87.31 162 ASP B N 1
ATOM 2786 C CA . ASP B 1 162 ? -16.891 -11.5 -5.395 1 87.31 162 ASP B CA 1
ATOM 2787 C C . ASP B 1 162 ? -15.727 -10.539 -5.602 1 87.31 162 ASP B C 1
ATOM 2789 O O . ASP B 1 162 ? -14.938 -10.703 -6.535 1 87.31 162 ASP B O 1
ATOM 2793 N N . ASP B 1 163 ? -15.617 -9.641 -4.734 1 88.44 163 ASP B N 1
ATOM 2794 C CA . ASP B 1 163 ? -14.516 -8.688 -4.781 1 88.44 163 ASP B CA 1
ATOM 2795 C C . ASP B 1 163 ? -13.172 -9.383 -4.586 1 88.44 163 ASP B C 1
ATOM 2797 O O . ASP B 1 163 ? -12.203 -9.078 -5.281 1 88.44 163 ASP B O 1
ATOM 2801 N N . LEU B 1 164 ? -13.203 -10.289 -3.719 1 91 164 LEU B N 1
ATOM 2802 C CA . LEU B 1 164 ? -11.977 -11.016 -3.398 1 91 164 LEU B CA 1
ATOM 2803 C C . LEU B 1 164 ? -11.523 -11.859 -4.582 1 91 164 LEU B C 1
ATOM 2805 O O . LEU B 1 164 ? -10.328 -11.938 -4.875 1 91 164 LEU B O 1
ATOM 2809 N N . VAL B 1 165 ? -12.438 -12.453 -5.227 1 92.38 165 VAL B N 1
ATOM 2810 C CA . VAL B 1 165 ? -12.109 -13.281 -6.383 1 92.38 165 VAL B CA 1
ATOM 2811 C C . VAL B 1 165 ? -11.539 -12.414 -7.504 1 92.38 165 VAL B C 1
ATOM 2813 O O . VAL B 1 165 ? -10.547 -12.773 -8.133 1 92.38 165 VAL B O 1
ATOM 2816 N N . ARG B 1 166 ? -12.164 -11.32 -7.676 1 92.19 166 ARG B N 1
ATOM 2817 C CA . ARG B 1 166 ? -11.688 -10.406 -8.703 1 92.19 166 ARG B CA 1
ATOM 2818 C C . ARG B 1 166 ? -10.289 -9.891 -8.383 1 92.19 166 ARG B C 1
ATOM 2820 O O . ARG B 1 166 ? -9.422 -9.836 -9.258 1 92.19 166 ARG B O 1
ATOM 2827 N N . ASP B 1 167 ? -10.07 -9.531 -7.195 1 93.69 167 ASP B N 1
ATOM 2828 C CA . ASP B 1 167 ? -8.75 -9.078 -6.762 1 93.69 167 ASP B CA 1
ATOM 2829 C C . ASP B 1 167 ? -7.703 -10.172 -6.945 1 93.69 167 ASP B C 1
ATOM 2831 O O . ASP B 1 167 ? -6.586 -9.906 -7.395 1 93.69 167 ASP B O 1
ATOM 2835 N N . MET B 1 168 ? -8.094 -11.336 -6.605 1 95.06 168 MET B N 1
ATOM 2836 C CA . MET B 1 168 ? -7.168 -12.461 -6.75 1 95.06 168 MET B CA 1
ATOM 2837 C C . MET B 1 168 ? -6.797 -12.672 -8.211 1 95.06 168 MET B C 1
ATOM 2839 O O . MET B 1 168 ? -5.629 -12.891 -8.539 1 95.06 168 MET B O 1
ATOM 2843 N N . GLU B 1 169 ? -7.777 -12.609 -8.977 1 95.25 169 GLU B N 1
ATOM 2844 C CA . GLU B 1 169 ? -7.52 -12.758 -10.406 1 95.25 169 GLU B CA 1
ATOM 2845 C C . GLU B 1 169 ? -6.559 -11.688 -10.906 1 95.25 169 GLU B C 1
ATOM 2847 O O . GLU B 1 169 ? -5.641 -11.984 -11.672 1 95.25 169 GLU B O 1
ATOM 2852 N N . GLU B 1 170 ? -6.773 -10.539 -10.523 1 93.75 170 GLU B N 1
ATOM 2853 C CA . GLU B 1 170 ? -5.934 -9.422 -10.945 1 93.75 170 GLU B CA 1
ATOM 2854 C C . GLU B 1 170 ? -4.5 -9.594 -10.445 1 93.75 170 GLU B C 1
ATOM 2856 O O . GLU B 1 170 ? -3.547 -9.391 -11.203 1 93.75 170 GLU B O 1
ATOM 2861 N N . VAL B 1 171 ? -4.363 -9.969 -9.266 1 94.62 171 VAL B N 1
ATOM 2862 C CA . VAL B 1 171 ? -3.045 -10.164 -8.68 1 94.62 171 VAL B CA 1
ATOM 2863 C C . VAL B 1 171 ? -2.322 -11.305 -9.398 1 94.62 171 VAL B C 1
ATOM 2865 O O . VAL B 1 171 ? -1.154 -11.172 -9.766 1 94.62 171 VAL B O 1
ATOM 2868 N N . LEU B 1 172 ? -3.037 -12.367 -9.602 1 96.25 172 LEU B N 1
ATOM 2869 C CA . LEU B 1 172 ? -2.459 -13.516 -10.281 1 96.25 172 LEU B CA 1
ATOM 2870 C C . LEU B 1 172 ? -2.006 -13.141 -11.688 1 96.25 172 LEU B C 1
ATOM 2872 O O . LEU B 1 172 ? -0.917 -13.531 -12.117 1 96.25 172 LEU B O 1
ATOM 2876 N N . THR B 1 173 ? -2.832 -12.438 -12.344 1 96.12 173 THR B N 1
ATOM 2877 C CA . THR B 1 173 ? -2.484 -12.008 -13.695 1 96.12 173 THR B CA 1
ATOM 2878 C C . THR B 1 173 ? -1.22 -11.156 -13.68 1 96.12 173 THR B C 1
ATOM 2880 O O . THR B 1 173 ? -0.337 -11.336 -14.523 1 96.12 173 THR B O 1
ATOM 2883 N N . SER B 1 174 ? -1.136 -10.289 -12.773 1 94.31 174 SER B N 1
ATOM 2884 C CA . SER B 1 174 ? 0.031 -9.422 -12.656 1 94.31 174 SER B CA 1
ATOM 2885 C C . SER B 1 174 ? 1.292 -10.227 -12.359 1 94.31 174 SER B C 1
ATOM 2887 O O . SER B 1 174 ? 2.33 -10.016 -12.992 1 94.31 174 SER B O 1
ATOM 2889 N N . PHE B 1 175 ? 1.247 -11.141 -11.453 1 94.56 175 PHE B N 1
ATOM 2890 C CA . PHE B 1 175 ? 2.398 -11.969 -11.125 1 94.56 175 PHE B CA 1
ATOM 2891 C C . PHE B 1 175 ? 2.791 -12.844 -12.312 1 94.56 175 PHE B C 1
ATOM 2893 O O . PHE B 1 175 ? 3.975 -12.977 -12.625 1 94.56 175 PHE B O 1
ATOM 2900 N N . CYS B 1 176 ? 1.799 -13.414 -12.945 1 96.06 176 CYS B N 1
ATOM 2901 C CA . CYS B 1 176 ? 2.078 -14.273 -14.086 1 96.06 176 CYS B CA 1
ATOM 2902 C C . CYS B 1 176 ? 2.715 -13.492 -15.227 1 96.06 176 CYS B C 1
ATOM 2904 O O . CYS B 1 176 ? 3.586 -14.008 -15.93 1 96.06 176 CYS B O 1
ATOM 2906 N N . ALA B 1 177 ? 2.256 -12.281 -15.406 1 95.12 177 ALA B N 1
ATOM 2907 C CA . ALA B 1 177 ? 2.861 -11.438 -16.438 1 95.12 177 ALA B CA 1
ATOM 2908 C C . ALA B 1 177 ? 4.344 -11.211 -16.156 1 95.12 177 ALA B C 1
ATOM 2910 O O . ALA B 1 177 ? 5.168 -11.234 -17.078 1 95.12 177 ALA B O 1
ATOM 2911 N N . ARG B 1 178 ? 4.715 -11.055 -14.961 1 90.88 178 ARG B N 1
ATOM 2912 C CA . ARG B 1 178 ? 6.094 -10.781 -14.562 1 90.88 178 ARG B CA 1
ATOM 2913 C C . ARG B 1 178 ? 6.941 -12.047 -14.625 1 90.88 178 ARG B C 1
ATOM 2915 O O . ARG B 1 178 ? 8.117 -11.992 -14.992 1 90.88 178 ARG B O 1
ATOM 2922 N N . LEU B 1 179 ? 6.336 -13.148 -14.297 1 92.38 179 LEU B N 1
ATOM 2923 C CA . LEU B 1 179 ? 7.078 -14.398 -14.195 1 92.38 179 LEU B CA 1
ATOM 2924 C C . LEU B 1 179 ? 7.172 -15.086 -15.555 1 92.38 179 LEU B C 1
ATOM 2926 O O . LEU B 1 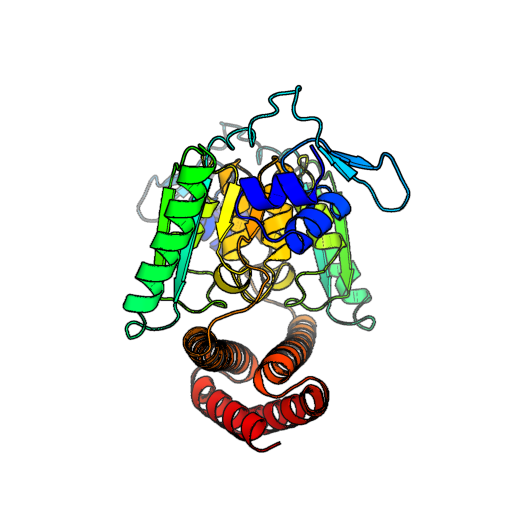179 ? 8.203 -15.68 -15.891 1 92.38 179 LEU B O 1
ATOM 2930 N N . TYR B 1 180 ? 6.07 -14.992 -16.312 1 93 180 TYR B N 1
ATOM 2931 C CA . TYR B 1 180 ? 5.973 -15.852 -17.484 1 93 180 TYR B CA 1
ATOM 2932 C C . TYR B 1 180 ? 5.766 -15.031 -18.75 1 93 180 TYR B C 1
ATOM 2934 O O . TYR B 1 180 ? 5.777 -15.57 -19.859 1 93 180 TYR B O 1
ATOM 2942 N N . GLY B 1 181 ? 5.543 -13.789 -18.656 1 92.88 181 GLY B N 1
ATOM 2943 C CA . GLY B 1 181 ? 5.293 -12.953 -19.812 1 92.88 181 GLY B CA 1
ATOM 2944 C C . GLY B 1 181 ? 3.84 -12.539 -19.953 1 92.88 181 GLY B C 1
ATOM 2945 O O . GLY B 1 181 ? 2.939 -13.281 -19.547 1 92.88 181 GLY B O 1
ATOM 2946 N N . ARG B 1 182 ? 3.594 -11.477 -20.609 1 92.62 182 ARG B N 1
ATOM 2947 C CA . ARG B 1 182 ? 2.279 -10.852 -20.703 1 92.62 182 ARG B CA 1
ATOM 2948 C C . ARG B 1 182 ? 1.339 -11.664 -21.578 1 92.62 182 ARG B C 1
ATOM 2950 O O . ARG B 1 182 ? 0.13 -11.703 -21.344 1 92.62 182 ARG B O 1
ATOM 2957 N N . ARG B 1 183 ? 1.892 -12.32 -22.531 1 93.12 183 ARG B N 1
ATOM 2958 C CA . ARG B 1 183 ? 1.064 -13.023 -23.5 1 93.12 183 ARG B CA 1
ATOM 2959 C C . ARG B 1 183 ? 0.333 -14.195 -22.859 1 93.12 183 ARG B C 1
ATOM 2961 O O . ARG B 1 183 ? -0.834 -14.453 -23.156 1 93.12 183 ARG B O 1
ATOM 2968 N N . SER B 1 184 ? 0.961 -14.898 -21.906 1 94.88 184 SER B N 1
ATOM 2969 C CA . SER B 1 184 ? 0.362 -16.094 -21.312 1 94.88 184 SER B CA 1
ATOM 2970 C C . SER B 1 184 ? -0.224 -15.781 -19.938 1 94.88 184 SER B C 1
ATOM 2972 O O . SER B 1 184 ? -0.833 -16.656 -19.312 1 94.88 184 SER B O 1
ATOM 2974 N N . ALA B 1 185 ? -0.167 -14.594 -19.516 1 96.19 185 ALA B N 1
ATOM 2975 C CA . ALA B 1 185 ? -0.454 -14.234 -18.141 1 96.19 185 ALA B CA 1
ATOM 2976 C C . ALA B 1 185 ? -1.909 -14.523 -17.781 1 96.19 185 ALA B C 1
ATOM 2978 O O . ALA B 1 185 ? -2.191 -15.141 -16.75 1 96.19 185 ALA B O 1
ATOM 2979 N N . LYS B 1 186 ? -2.789 -14.156 -18.625 1 95.62 186 LYS B N 1
ATOM 2980 C CA . LYS B 1 186 ? -4.215 -14.297 -18.344 1 95.62 186 LYS B CA 1
ATOM 2981 C C . LYS B 1 186 ? -4.617 -15.766 -18.266 1 95.62 186 LYS B C 1
ATOM 2983 O O . LYS B 1 186 ? -5.352 -16.172 -17.359 1 95.62 186 LYS B O 1
ATOM 2988 N N . ASN B 1 187 ? -4.09 -16.516 -19.188 1 96.12 187 ASN B N 1
ATOM 2989 C CA . ASN B 1 187 ? -4.402 -17.953 -19.219 1 96.12 187 ASN B CA 1
ATOM 2990 C C . ASN B 1 187 ? -3.834 -18.656 -18 1 96.12 187 ASN B C 1
ATOM 2992 O O . ASN B 1 187 ? -4.508 -19.5 -17.391 1 96.12 187 ASN B O 1
ATOM 2996 N N . ARG B 1 188 ? -2.686 -18.297 -17.641 1 96.31 188 ARG B N 1
ATOM 2997 C CA . ARG B 1 188 ? -2.055 -18.891 -16.484 1 96.31 188 ARG B CA 1
ATOM 2998 C C . ARG B 1 188 ? -2.783 -18.5 -15.195 1 96.31 188 ARG B C 1
ATOM 3000 O O . ARG B 1 188 ? -2.969 -19.328 -14.305 1 96.31 188 ARG B O 1
ATOM 3007 N N . ALA B 1 189 ? -3.213 -17.297 -15.148 1 97 189 ALA B N 1
ATOM 3008 C CA . ALA B 1 189 ? -3.959 -16.812 -13.992 1 97 189 ALA B CA 1
ATOM 3009 C C . ALA B 1 189 ? -5.289 -17.547 -13.852 1 97 189 ALA B C 1
ATOM 3011 O O . ALA B 1 189 ? -5.672 -17.953 -12.75 1 97 189 ALA B O 1
ATOM 3012 N N . LYS B 1 190 ? -5.918 -17.734 -14.922 1 95.94 190 LYS B N 1
ATOM 3013 C CA . LYS B 1 190 ? -7.195 -18.453 -14.906 1 95.94 190 LYS B CA 1
ATOM 3014 C C . LYS B 1 190 ? -7.012 -19.891 -14.445 1 95.94 190 LYS B C 1
ATOM 3016 O O . LYS B 1 190 ? -7.797 -20.391 -13.641 1 95.94 190 LYS B O 1
ATOM 3021 N N . ALA B 1 191 ? -5.973 -20.5 -14.953 1 96.38 191 ALA B N 1
ATOM 3022 C CA . ALA B 1 191 ? -5.668 -21.859 -14.539 1 96.38 191 ALA B CA 1
ATOM 3023 C C . ALA B 1 191 ? -5.391 -21.938 -13.039 1 96.38 191 ALA B C 1
ATOM 3025 O O . ALA B 1 191 ? -5.855 -22.859 -12.359 1 96.38 191 ALA B O 1
ATOM 3026 N N . ALA B 1 192 ? -4.691 -21.016 -12.57 1 97.25 192 ALA B N 1
ATOM 3027 C CA . ALA B 1 192 ? -4.379 -20.953 -11.148 1 97.25 192 ALA B CA 1
ATOM 3028 C C . ALA B 1 192 ? -5.641 -20.766 -10.312 1 97.25 192 ALA B C 1
ATOM 3030 O O . ALA B 1 192 ? -5.82 -21.422 -9.289 1 97.25 192 ALA B O 1
ATOM 3031 N N . LEU B 1 193 ? -6.496 -19.891 -10.758 1 96.25 193 LEU B N 1
ATOM 3032 C CA . LEU B 1 193 ? -7.738 -19.609 -10.047 1 96.25 193 LEU B CA 1
ATOM 3033 C C . LEU B 1 193 ? -8.617 -20.859 -9.969 1 96.25 193 LEU B C 1
ATOM 3035 O O . LEU B 1 193 ? -9.188 -21.156 -8.922 1 96.25 193 LEU B O 1
ATOM 3039 N N . GLU B 1 194 ? -8.688 -21.531 -11.055 1 95.56 194 GLU B N 1
ATOM 3040 C CA . GLU B 1 194 ? -9.477 -22.766 -11.102 1 95.56 194 GLU B CA 1
ATOM 3041 C C . GLU B 1 194 ? -8.898 -23.828 -10.164 1 95.56 194 GLU B C 1
ATOM 3043 O O . GLU B 1 194 ? -9.641 -24.516 -9.461 1 95.56 194 GLU B O 1
ATOM 3048 N N . ALA B 1 195 ? -7.629 -23.938 -10.164 1 96.12 195 ALA B N 1
ATOM 3049 C CA . ALA B 1 195 ? -6.969 -24.906 -9.305 1 96.12 195 ALA B CA 1
ATOM 3050 C C . ALA B 1 195 ? -7.191 -24.578 -7.828 1 96.12 195 ALA B C 1
ATOM 3052 O O . ALA B 1 195 ? -7.387 -25.484 -7.008 1 96.12 195 ALA B O 1
ATOM 3053 N N . ALA B 1 196 ? -7.172 -23.328 -7.492 1 95.06 196 ALA B N 1
ATOM 3054 C CA . ALA B 1 196 ? -7.402 -22.922 -6.113 1 95.06 196 ALA B CA 1
ATOM 3055 C C . ALA B 1 196 ? -8.812 -23.281 -5.656 1 95.06 196 ALA B C 1
ATOM 3057 O O . ALA B 1 196 ? -9.031 -23.594 -4.484 1 95.06 196 ALA B O 1
ATOM 3058 N N . GLY B 1 197 ? -9.758 -23.172 -6.555 1 92.19 197 GLY B N 1
ATOM 3059 C CA . GLY B 1 197 ? -11.148 -23.453 -6.238 1 92.19 197 GLY B CA 1
ATOM 3060 C C . GLY B 1 197 ? -11.438 -24.922 -6.039 1 92.19 197 GLY B C 1
ATOM 3061 O O . GLY B 1 197 ? -12.414 -25.281 -5.379 1 92.19 197 GLY B O 1
ATOM 3062 N N . ARG B 1 198 ? -10.68 -25.859 -6.664 1 84.81 198 ARG B N 1
ATOM 3063 C CA . ARG B 1 198 ? -10.906 -27.297 -6.602 1 84.81 198 ARG B CA 1
ATOM 3064 C C . ARG B 1 198 ? -10.266 -27.906 -5.352 1 84.81 198 ARG B C 1
ATOM 3066 O O . ARG B 1 198 ? -10.633 -29 -4.93 1 84.81 198 ARG B O 1
ATOM 3073 N N . GLY B 1 199 ? -9.391 -27.266 -4.648 1 68.69 199 GLY B N 1
ATOM 3074 C CA . GLY B 1 199 ? -8.695 -27.875 -3.529 1 68.69 199 GLY B CA 1
ATOM 3075 C C . GLY B 1 199 ? -9.414 -27.688 -2.207 1 68.69 199 GLY B C 1
ATOM 3076 O O . GLY B 1 199 ? -10.359 -26.906 -2.111 1 68.69 199 GLY B O 1
#